Protein AF-0000000085120291 (afdb_homodimer)

Radius of gyration: 26.4 Å; Cα contacts (8 Å, |Δi|>4): 1612; chains: 2; bounding box: 49×81×61 Å

Structure (mmCIF, N/CA/C/O backbone):
data_AF-0000000085120291-model_v1
#
loop_
_entity.id
_entity.type
_entity.pdbx_description
1 polymer 'Histidinol-phosphate aminotransferase'
#
loop_
_atom_site.group_PDB
_atom_site.id
_atom_site.type_symbol
_atom_site.label_atom_id
_atom_site.label_alt_id
_atom_site.label_comp_id
_atom_site.label_asym_id
_atom_site.label_entity_id
_atom_site.label_seq_id
_atom_site.pdbx_PDB_ins_code
_atom_site.Cartn_x
_atom_site.Cartn_y
_atom_site.Cartn_z
_atom_site.occupancy
_atom_site.B_iso_or_equiv
_atom_site.auth_seq_id
_atom_site.auth_comp_id
_atom_site.auth_asym_id
_atom_site.auth_atom_id
_atom_site.pdbx_PDB_model_num
ATOM 1 N N . MET A 1 1 ? 19.906 -0.221 24.125 1 76.75 1 MET A N 1
ATOM 2 C CA . MET A 1 1 ? 19.125 -1.34 23.594 1 76.75 1 MET A CA 1
ATOM 3 C C . MET A 1 1 ? 18.953 -1.223 22.078 1 76.75 1 MET A C 1
ATOM 5 O O . MET A 1 1 ? 18.812 -0.119 21.562 1 76.75 1 MET A O 1
ATOM 9 N N . SER A 1 2 ? 19.094 -2.316 21.453 1 86.25 2 SER A N 1
ATOM 10 C CA . SER A 1 2 ? 18.938 -2.355 20 1 86.25 2 SER A CA 1
ATOM 11 C C . SER A 1 2 ? 17.469 -2.301 19.609 1 86.25 2 SER A C 1
ATOM 13 O O . SER A 1 2 ? 16.609 -2.816 20.312 1 86.25 2 SER A O 1
ATOM 15 N N . VAL A 1 3 ? 17.172 -1.612 18.531 1 90.56 3 VAL A N 1
ATOM 16 C CA . VAL A 1 3 ? 15.805 -1.498 18.016 1 90.56 3 VAL A CA 1
ATOM 17 C C . VAL A 1 3 ? 15.227 -2.889 17.766 1 90.56 3 VAL A C 1
ATOM 19 O O . VAL A 1 3 ? 14.016 -3.078 17.812 1 90.56 3 VAL A O 1
ATOM 22 N N . ARG A 1 4 ? 16.062 -3.889 17.516 1 86.31 4 ARG A N 1
ATOM 23 C CA . ARG A 1 4 ? 15.633 -5.262 17.266 1 86.31 4 ARG A CA 1
ATOM 24 C C . ARG A 1 4 ? 14.836 -5.809 18.453 1 86.31 4 ARG A C 1
ATOM 26 O O . ARG A 1 4 ? 13.93 -6.625 18.266 1 86.31 4 ARG A O 1
ATOM 33 N N . GLU A 1 5 ? 15.141 -5.316 19.625 1 85.44 5 GLU A N 1
ATOM 34 C CA . GLU A 1 5 ? 14.5 -5.797 20.844 1 85.44 5 GLU A CA 1
ATOM 35 C C . GLU A 1 5 ? 13.062 -5.297 20.938 1 85.44 5 GLU A C 1
ATOM 37 O O . GLU A 1 5 ? 12.273 -5.82 21.734 1 85.44 5 GLU A O 1
ATOM 42 N N . PHE A 1 6 ? 12.734 -4.348 20.109 1 86.44 6 PHE A N 1
ATOM 43 C CA . PHE A 1 6 ? 11.406 -3.75 20.141 1 86.44 6 PHE A CA 1
ATOM 44 C C . PHE A 1 6 ? 10.492 -4.402 19.109 1 86.44 6 PHE A C 1
ATOM 46 O O . PHE A 1 6 ? 9.273 -4.219 19.156 1 86.44 6 PHE A O 1
ATOM 53 N N . ALA A 1 7 ? 11.016 -5.137 18.219 1 88.56 7 ALA A N 1
ATOM 54 C CA . ALA A 1 7 ? 10.211 -5.727 17.156 1 88.56 7 ALA A CA 1
ATOM 55 C C . ALA A 1 7 ? 9.352 -6.871 17.672 1 88.56 7 ALA A C 1
ATOM 57 O O . ALA A 1 7 ? 9.797 -7.648 18.531 1 88.56 7 ALA A O 1
ATOM 58 N N . LYS A 1 8 ? 8.133 -6.934 17.188 1 88.19 8 LYS A N 1
ATOM 59 C CA . LYS A 1 8 ? 7.328 -8.117 17.469 1 88.19 8 LYS A CA 1
ATOM 60 C C . LYS A 1 8 ? 8.023 -9.383 16.984 1 88.19 8 LYS A C 1
ATOM 62 O O . LYS A 1 8 ? 8.625 -9.398 15.906 1 88.19 8 LYS A O 1
ATOM 67 N N . ASP A 1 9 ? 7.848 -10.461 17.672 1 80.88 9 ASP A N 1
ATOM 68 C CA . ASP A 1 9 ? 8.586 -11.703 17.469 1 80.88 9 ASP A CA 1
ATOM 69 C C . ASP A 1 9 ? 8.391 -12.234 16.047 1 80.88 9 ASP A C 1
ATOM 71 O O . ASP A 1 9 ? 9.336 -12.727 15.43 1 80.88 9 ASP A O 1
ATOM 75 N N . GLY A 1 10 ? 7.289 -12.07 15.609 1 84 10 GLY A N 1
ATOM 76 C CA . GLY A 1 10 ? 7.008 -12.562 14.266 1 84 10 GLY A CA 1
ATOM 77 C C . GLY A 1 10 ? 7.875 -11.93 13.203 1 84 10 GLY A C 1
ATOM 78 O O . GLY A 1 10 ? 8.25 -12.578 12.227 1 84 10 GLY A O 1
ATOM 79 N N . PHE A 1 11 ? 8.25 -10.742 13.344 1 83.88 11 PHE A N 1
ATOM 80 C CA . PHE A 1 11 ? 9.062 -10.023 12.375 1 83.88 11 PHE A CA 1
ATOM 81 C C . PHE A 1 11 ? 10.523 -10.453 12.469 1 83.88 11 PHE A C 1
ATOM 83 O O . PHE A 1 11 ? 11.258 -10.375 11.477 1 83.88 11 PHE A O 1
ATOM 90 N N . LEU A 1 12 ? 10.969 -10.836 13.586 1 82.44 12 LEU A N 1
ATOM 91 C CA . LEU A 1 12 ? 12.344 -11.297 13.758 1 82.44 12 LEU A CA 1
ATOM 92 C C . LEU A 1 12 ? 12.555 -12.641 13.062 1 82.44 12 LEU A C 1
ATOM 94 O O . LEU A 1 12 ? 13.633 -12.898 12.523 1 82.44 12 LEU A O 1
ATOM 98 N N . ASP A 1 13 ? 11.547 -13.406 12.906 1 80.31 13 ASP A N 1
ATOM 99 C CA . ASP A 1 13 ? 11.633 -14.781 12.422 1 80.31 13 ASP A CA 1
ATOM 100 C C . ASP A 1 13 ? 11.367 -14.852 10.922 1 80.31 13 ASP A C 1
ATOM 102 O O . ASP A 1 13 ? 11.75 -15.82 10.266 1 80.31 13 ASP A O 1
ATOM 106 N N . ALA A 1 14 ? 10.867 -13.812 10.422 1 81 14 ALA A N 1
ATOM 107 C CA . ALA A 1 14 ? 10.383 -13.875 9.047 1 81 14 ALA A CA 1
ATOM 108 C C . ALA A 1 14 ? 11.492 -13.5 8.062 1 81 14 ALA A C 1
ATOM 110 O O . ALA A 1 14 ? 12.375 -12.703 8.383 1 81 14 ALA A O 1
ATOM 111 N N . THR A 1 15 ? 11.477 -14.148 6.887 1 76.25 15 THR A N 1
ATOM 112 C CA . THR A 1 15 ? 12.328 -13.805 5.754 1 76.25 15 THR A CA 1
ATOM 113 C C . THR A 1 15 ? 11.523 -13.102 4.66 1 76.25 15 THR A C 1
ATOM 115 O O . THR A 1 15 ? 10.508 -13.633 4.199 1 76.25 15 THR A O 1
ATOM 118 N N . PRO A 1 16 ? 12.023 -11.992 4.293 1 73.19 16 PRO A N 1
ATOM 119 C CA . PRO A 1 16 ? 11.258 -11.242 3.291 1 73.19 16 PRO A CA 1
ATOM 120 C C . PRO A 1 16 ? 11.344 -11.867 1.9 1 73.19 16 PRO A C 1
ATOM 122 O O . PRO A 1 16 ? 12.266 -12.633 1.614 1 73.19 16 PRO A O 1
ATOM 125 N N . TYR A 1 17 ? 10.305 -11.555 1.133 1 76.56 17 TYR A N 1
ATOM 126 C CA . TYR A 1 17 ? 10.281 -11.93 -0.276 1 76.56 17 TYR A CA 1
ATOM 127 C C . TYR A 1 17 ? 11.297 -11.117 -1.071 1 76.56 17 TYR A C 1
ATOM 129 O O . TYR A 1 17 ? 11.242 -9.883 -1.075 1 76.56 17 TYR A O 1
ATOM 137 N N . PRO A 1 18 ? 12.117 -11.734 -1.806 1 79.56 18 PRO A N 1
ATOM 138 C CA . PRO A 1 18 ? 13.117 -10.992 -2.568 1 79.56 18 PRO A CA 1
ATOM 139 C C . PRO A 1 18 ? 12.562 -10.398 -3.859 1 79.56 18 PRO A C 1
ATOM 141 O O . PRO A 1 18 ? 11.773 -11.047 -4.555 1 79.56 18 PRO A O 1
ATOM 144 N N . LEU A 1 19 ? 12.922 -9.172 -4.121 1 82.62 19 LEU A N 1
ATOM 145 C CA . LEU A 1 19 ? 12.586 -8.57 -5.406 1 82.62 19 LEU A CA 1
ATOM 146 C C . LEU A 1 19 ? 13.414 -9.18 -6.531 1 82.62 19 LEU A C 1
ATOM 148 O O . LEU A 1 19 ? 14.578 -9.523 -6.328 1 82.62 19 LEU A O 1
ATOM 152 N N . PRO A 1 20 ? 12.789 -9.18 -7.719 1 82.88 20 PRO A N 1
ATOM 153 C CA . PRO A 1 20 ? 13.508 -9.797 -8.836 1 82.88 20 PRO A CA 1
ATOM 154 C C . PRO A 1 20 ? 14.57 -8.875 -9.438 1 82.88 20 PRO A C 1
ATOM 156 O O . PRO A 1 20 ? 14.414 -7.652 -9.414 1 82.88 20 PRO A O 1
ATOM 159 N N . LYS A 1 21 ? 15.68 -9.57 -9.961 1 86.88 21 LYS A N 1
ATOM 160 C CA . LYS A 1 21 ? 16.656 -8.922 -10.828 1 86.88 21 LYS A CA 1
ATOM 161 C C . LYS A 1 21 ? 16.469 -9.352 -12.281 1 86.88 21 LYS A C 1
ATOM 163 O O . LYS A 1 21 ? 16.172 -10.523 -12.555 1 86.88 21 LYS A O 1
ATOM 168 N N . ARG A 1 22 ? 16.469 -8.344 -13.148 1 91.06 22 ARG A N 1
ATOM 169 C CA . ARG A 1 22 ? 16.312 -8.664 -14.562 1 91.06 22 ARG A CA 1
ATOM 170 C C . ARG A 1 22 ? 17.5 -8.148 -15.367 1 91.06 22 ARG A C 1
ATOM 172 O O . ARG A 1 22 ? 18.016 -7.055 -15.102 1 91.06 22 ARG A O 1
ATOM 179 N N . HIS A 1 23 ? 17.953 -9 -16.203 1 92.25 23 HIS A N 1
ATOM 180 C CA . HIS A 1 23 ? 19.078 -8.664 -17.078 1 92.25 23 HIS A CA 1
ATOM 181 C C . HIS A 1 23 ? 18.656 -8.695 -18.547 1 92.25 23 HIS A C 1
ATOM 183 O O . HIS A 1 23 ? 17.828 -9.508 -18.938 1 92.25 23 HIS A O 1
ATOM 189 N N . PRO A 1 24 ? 19.297 -7.805 -19.281 1 90.25 24 PRO A N 1
ATOM 190 C CA . PRO A 1 24 ? 19 -7.836 -20.719 1 90.25 24 PRO A CA 1
ATOM 191 C C . PRO A 1 24 ? 19.359 -9.172 -21.359 1 90.25 24 PRO A C 1
ATOM 193 O O . PRO A 1 24 ? 20.359 -9.789 -21 1 90.25 24 PRO A O 1
ATOM 196 N N . GLY A 1 25 ? 18.531 -9.594 -22.234 1 91.94 25 GLY A N 1
ATOM 197 C CA . GLY A 1 25 ? 18.828 -10.797 -22.984 1 91.94 25 GLY A CA 1
ATOM 198 C C . GLY A 1 25 ? 18.312 -12.062 -22.312 1 91.94 25 GLY A C 1
ATOM 199 O O . GLY A 1 25 ? 18.344 -13.141 -22.906 1 91.94 25 GLY A O 1
ATOM 200 N N . ILE A 1 26 ? 17.859 -11.961 -21.141 1 96.25 26 ILE A N 1
ATOM 201 C CA . ILE A 1 26 ? 17.344 -13.102 -20.391 1 96.25 26 ILE A CA 1
ATOM 202 C C . ILE A 1 26 ? 15.82 -13.125 -20.484 1 96.25 26 ILE A C 1
ATOM 204 O O . ILE A 1 26 ? 15.172 -12.078 -20.391 1 96.25 26 ILE A O 1
ATOM 208 N N . THR A 1 27 ? 15.227 -14.32 -20.781 1 97.88 27 THR A N 1
ATOM 209 C CA . THR A 1 27 ? 13.781 -14.516 -20.781 1 97.88 27 THR A CA 1
ATOM 210 C C . THR A 1 27 ? 13.281 -14.922 -19.391 1 97.88 27 THR A C 1
ATOM 212 O O . THR A 1 27 ? 13.695 -15.953 -18.859 1 97.88 27 THR A O 1
ATOM 215 N N . TYR A 1 28 ? 12.43 -14.086 -18.844 1 97.88 28 TYR A N 1
ATOM 216 C CA . TYR A 1 28 ? 11.914 -14.352 -17.5 1 97.88 28 TYR A CA 1
ATOM 217 C C . TYR A 1 28 ? 10.5 -14.906 -17.562 1 97.88 28 TYR A C 1
ATOM 219 O O . TYR A 1 28 ? 9.578 -14.227 -18.031 1 97.88 28 TYR A O 1
ATOM 227 N N . LEU A 1 29 ? 10.289 -16.078 -17.109 1 98.69 29 LEU A N 1
ATOM 228 C CA . LEU A 1 29 ? 9.016 -16.781 -17.062 1 98.69 29 LEU A CA 1
ATOM 229 C C . LEU A 1 29 ? 8.75 -17.344 -15.672 1 98.69 29 LEU A C 1
ATOM 231 O O . LEU A 1 29 ? 8.25 -18.453 -15.531 1 98.69 29 LEU A O 1
ATOM 235 N N . ASP A 1 30 ? 9.133 -16.516 -14.641 1 97.88 30 ASP A N 1
ATOM 236 C CA . ASP A 1 30 ? 9.141 -17.062 -13.281 1 97.88 30 ASP A CA 1
ATOM 237 C C . ASP A 1 30 ? 8.039 -16.422 -12.438 1 97.88 30 ASP A C 1
ATOM 239 O O . ASP A 1 30 ? 7.68 -16.953 -11.383 1 97.88 30 ASP A O 1
ATOM 243 N N . LEU A 1 31 ? 7.367 -15.336 -12.82 1 97.56 31 LEU A N 1
ATOM 244 C CA . LEU A 1 31 ? 6.523 -14.586 -11.898 1 97.56 31 LEU A CA 1
ATOM 245 C C . LEU A 1 31 ? 5.082 -14.539 -12.398 1 97.56 31 LEU A C 1
ATOM 247 O O . LEU A 1 31 ? 4.309 -13.672 -11.984 1 97.56 31 LEU A O 1
ATOM 251 N N . ASN A 1 32 ? 4.711 -15.367 -13.32 1 98.44 32 ASN A N 1
ATOM 252 C CA . ASN A 1 32 ? 3.348 -15.523 -13.812 1 98.44 32 ASN A CA 1
ATOM 253 C C . ASN A 1 32 ? 2.793 -14.211 -14.352 1 98.44 32 ASN A C 1
ATOM 255 O O . ASN A 1 32 ? 1.627 -13.883 -14.125 1 98.44 32 ASN A O 1
ATOM 259 N N . GLU A 1 33 ? 3.652 -13.445 -15.055 1 98.44 33 GLU A N 1
ATOM 260 C CA . GLU A 1 33 ? 3.277 -12.172 -15.648 1 98.44 33 GLU A CA 1
ATOM 261 C C . GLU A 1 33 ? 2.627 -12.367 -17.016 1 98.44 33 GLU A C 1
ATOM 263 O O . GLU A 1 33 ? 2.863 -13.375 -17.688 1 98.44 33 GLU A O 1
ATOM 268 N N . CYS A 1 34 ? 1.734 -11.445 -17.344 1 98.62 34 CYS A N 1
ATOM 269 C CA . CYS A 1 34 ? 1.129 -11.43 -18.672 1 98.62 34 CYS A CA 1
ATOM 270 C C . CYS A 1 34 ? 2.162 -11.094 -19.734 1 98.62 34 CYS A C 1
ATOM 272 O O . CYS A 1 34 ? 3.008 -10.219 -19.531 1 98.62 34 CYS A O 1
ATOM 274 N N . PRO A 1 35 ? 2.125 -11.773 -20.844 1 97.62 35 PRO A N 1
ATOM 275 C CA . PRO A 1 35 ? 3.15 -11.562 -21.875 1 97.62 35 PRO A CA 1
ATOM 276 C C . PRO A 1 35 ? 2.949 -10.266 -22.641 1 97.62 35 PRO A C 1
ATOM 278 O O . PRO A 1 35 ? 3.846 -9.828 -23.375 1 97.62 35 PRO A O 1
ATOM 281 N N . PHE A 1 36 ? 1.815 -9.633 -22.516 1 98.12 36 PHE A N 1
ATOM 282 C CA . PHE A 1 36 ? 1.502 -8.484 -23.359 1 98.12 36 PHE A CA 1
ATOM 283 C C . PHE A 1 36 ? 1.566 -7.191 -22.562 1 98.12 36 PHE A C 1
ATOM 285 O O . PHE A 1 36 ? 1.182 -7.156 -21.391 1 98.12 36 PHE A O 1
ATOM 292 N N . GLU A 1 37 ? 2.006 -6.145 -23.25 1 98.19 37 GLU A N 1
ATOM 293 C CA . GLU A 1 37 ? 1.876 -4.809 -22.672 1 98.19 37 GLU A CA 1
ATOM 294 C C . GLU A 1 37 ? 0.413 -4.457 -22.422 1 98.19 37 GLU A C 1
ATOM 296 O O . GLU A 1 37 ? -0.481 -4.973 -23.094 1 98.19 37 GLU A O 1
ATOM 301 N N . PRO A 1 38 ? 0.201 -3.59 -21.375 1 98.44 38 PRO A N 1
ATOM 302 C CA . PRO A 1 38 ? -1.173 -3.092 -21.266 1 98.44 38 PRO A CA 1
ATOM 303 C C . PRO A 1 38 ? -1.678 -2.445 -22.547 1 98.44 38 PRO A C 1
ATOM 305 O O . PRO A 1 38 ? -0.908 -1.796 -23.266 1 98.44 38 PRO A O 1
ATOM 308 N N . PRO A 1 39 ? -2.961 -2.613 -22.859 1 98.38 39 PRO A N 1
ATOM 309 C CA . PRO A 1 39 ? -3.52 -2.002 -24.062 1 98.38 39 PRO A CA 1
ATOM 310 C C . PRO A 1 39 ? -3.307 -0.491 -24.109 1 98.38 39 PRO A C 1
ATOM 312 O O . PRO A 1 39 ? -3.166 0.151 -23.078 1 98.38 39 PRO A O 1
ATOM 315 N N . ALA A 1 40 ? -3.359 0.056 -25.328 1 98.25 40 ALA A N 1
ATOM 316 C CA . ALA A 1 40 ? -3.1 1.475 -25.562 1 98.25 40 ALA A CA 1
ATOM 317 C C . ALA A 1 40 ? -4.055 2.348 -24.75 1 98.25 40 ALA A C 1
ATOM 319 O O . ALA A 1 40 ? -3.658 3.387 -24.219 1 98.25 40 ALA A O 1
ATOM 320 N N . PHE A 1 41 ? -5.301 1.966 -24.656 1 98.56 41 PHE A N 1
ATOM 321 C CA . PHE A 1 41 ? -6.281 2.793 -23.969 1 98.56 41 PHE A CA 1
ATOM 322 C C . PHE A 1 41 ? -5.973 2.865 -22.469 1 98.56 41 PHE A C 1
ATOM 324 O O . PHE A 1 41 ? -6.262 3.871 -21.828 1 98.56 41 PHE A O 1
ATOM 331 N N . VAL A 1 42 ? -5.379 1.787 -21.875 1 98.81 42 VAL A N 1
ATOM 332 C CA . VAL A 1 42 ? -4.949 1.809 -20.484 1 98.81 42 VAL A CA 1
ATOM 333 C C . VAL A 1 42 ? -3.773 2.766 -20.312 1 98.81 42 VAL A C 1
ATOM 335 O O . VAL A 1 42 ? -3.758 3.588 -19.406 1 98.81 42 VAL A O 1
ATOM 338 N N . GLN A 1 43 ? -2.783 2.627 -21.266 1 98.62 43 GLN A N 1
ATOM 339 C CA . GLN A 1 43 ? -1.614 3.498 -21.234 1 98.62 43 GLN A CA 1
ATOM 340 C C . GLN A 1 43 ? -2.018 4.965 -21.359 1 98.62 43 GLN A C 1
ATOM 342 O O . GLN A 1 43 ? -1.491 5.824 -20.641 1 98.62 43 GLN A O 1
ATOM 347 N N . GLU A 1 44 ? -2.975 5.27 -22.188 1 98.69 44 GLU A N 1
ATOM 348 C CA . GLU A 1 44 ? -3.455 6.633 -22.406 1 98.69 44 GLU A CA 1
ATOM 349 C C . GLU A 1 44 ? -4.148 7.176 -21.156 1 98.69 44 GLU A C 1
ATOM 351 O O . GLU A 1 44 ? -3.984 8.344 -20.812 1 98.69 44 GLU A O 1
ATOM 356 N N . ALA A 1 45 ? -4.945 6.352 -20.516 1 98.81 45 ALA A N 1
ATOM 357 C CA . ALA A 1 45 ? -5.613 6.758 -19.281 1 98.81 45 ALA A CA 1
ATOM 358 C C . ALA A 1 45 ? -4.598 7.125 -18.203 1 98.81 45 ALA A C 1
ATOM 360 O O . ALA A 1 45 ? -4.789 8.094 -17.469 1 98.81 45 ALA A O 1
ATOM 361 N N . VAL A 1 46 ? -3.545 6.379 -18.141 1 98.81 46 VAL A N 1
ATOM 362 C CA . VAL A 1 46 ? -2.484 6.625 -17.172 1 98.81 46 VAL A CA 1
ATOM 363 C C . VAL A 1 46 ? -1.801 7.957 -17.484 1 98.81 46 VAL A C 1
ATOM 365 O O . VAL A 1 46 ? -1.562 8.766 -16.578 1 98.81 46 VAL A O 1
ATOM 368 N N . CYS A 1 47 ? -1.492 8.18 -18.734 1 98.56 47 CYS A N 1
ATOM 369 C CA . CYS A 1 47 ? -0.834 9.414 -19.141 1 98.56 47 CYS A CA 1
ATOM 370 C C . CYS A 1 47 ? -1.703 10.625 -18.828 1 98.56 47 CYS A C 1
ATOM 372 O O . CYS A 1 47 ? -1.199 11.656 -18.391 1 98.56 47 CYS A O 1
ATOM 374 N N . LYS A 1 48 ? -2.982 10.477 -19.031 1 98.44 48 LYS A N 1
ATOM 375 C CA . LYS A 1 48 ? -3.906 11.562 -18.703 1 98.44 48 LYS A CA 1
ATOM 376 C C . LYS A 1 48 ? -3.947 11.82 -17.203 1 98.44 48 LYS A C 1
ATOM 378 O O . LYS A 1 48 ? -3.951 12.969 -16.766 1 98.44 48 LYS A O 1
ATOM 383 N N . ALA A 1 49 ? -3.965 10.789 -16.422 1 98.5 49 ALA A N 1
ATOM 384 C CA . ALA A 1 49 ? -4.051 10.898 -14.961 1 98.5 49 ALA A CA 1
ATOM 385 C C . ALA A 1 49 ? -2.756 11.461 -14.375 1 98.5 49 ALA A C 1
ATOM 387 O O . ALA A 1 49 ? -2.756 12.016 -13.273 1 98.5 49 ALA A O 1
ATOM 388 N N . ALA A 1 50 ? -1.64 11.305 -15.133 1 98.31 50 ALA A N 1
ATOM 389 C CA . ALA A 1 50 ? -0.322 11.719 -14.656 1 98.31 50 ALA A CA 1
ATOM 390 C C . ALA A 1 50 ? -0.294 13.211 -14.352 1 98.31 50 ALA A C 1
ATOM 392 O O . ALA A 1 50 ? 0.422 13.656 -13.445 1 98.31 50 ALA A O 1
ATOM 393 N N . ARG A 1 51 ? -1.152 13.969 -14.945 1 97.5 51 ARG A N 1
ATOM 394 C CA . ARG A 1 51 ? -1.171 15.422 -14.812 1 97.5 51 ARG A CA 1
ATOM 395 C C . ARG A 1 51 ? -1.755 15.844 -13.461 1 97.5 51 ARG A C 1
ATOM 397 O O . ARG A 1 51 ? -1.435 16.906 -12.945 1 97.5 51 ARG A O 1
ATOM 404 N N . ARG A 1 52 ? -2.541 15.047 -12.891 1 95.94 52 ARG A N 1
ATOM 405 C CA . ARG A 1 52 ? -3.203 15.406 -11.641 1 95.94 52 ARG A CA 1
ATOM 406 C C . ARG A 1 52 ? -2.5 14.766 -10.445 1 95.94 52 ARG A C 1
ATOM 408 O O . ARG A 1 52 ? -3.123 14.523 -9.414 1 95.94 52 ARG A O 1
ATOM 415 N N . GLY A 1 53 ? -1.241 14.484 -10.641 1 97.75 53 GLY A N 1
ATOM 416 C CA . GLY A 1 53 ? -0.465 13.766 -9.641 1 97.75 53 GLY A CA 1
ATOM 417 C C . GLY A 1 53 ? -0.2 14.586 -8.391 1 97.75 53 GLY A C 1
ATOM 418 O O . GLY A 1 53 ? 0.216 14.047 -7.367 1 97.75 53 GLY A O 1
ATOM 419 N N . ASN A 1 54 ? -0.499 15.898 -8.414 1 98.25 54 ASN A N 1
ATOM 420 C CA . ASN A 1 54 ? -0.325 16.75 -7.242 1 98.25 54 ASN A CA 1
ATOM 421 C C . ASN A 1 54 ? -1.509 16.625 -6.285 1 98.25 54 ASN A C 1
ATOM 423 O O . ASN A 1 54 ? -1.447 17.109 -5.152 1 98.25 54 ASN A O 1
ATOM 427 N N . ARG A 1 55 ? -2.57 15.977 -6.672 1 97.88 55 ARG A N 1
ATOM 428 C CA . ARG A 1 55 ? -3.783 15.836 -5.871 1 97.88 55 ARG A CA 1
ATOM 429 C C . ARG A 1 55 ? -3.988 14.383 -5.445 1 97.88 55 ARG A C 1
ATOM 431 O O . ARG A 1 55 ? -3.732 13.461 -6.219 1 97.88 55 ARG A O 1
ATOM 438 N N . TYR A 1 56 ? -4.461 14.227 -4.207 1 97.88 56 TYR A N 1
ATOM 439 C CA . TYR A 1 56 ? -4.832 12.898 -3.746 1 97.88 56 TYR A CA 1
ATOM 440 C C . TYR A 1 56 ? -6.02 12.359 -4.531 1 97.88 56 TYR A C 1
ATOM 442 O O . TYR A 1 56 ? -6.828 13.125 -5.051 1 97.88 56 TYR A O 1
ATOM 450 N N . PRO A 1 57 ? -6.105 11 -4.633 1 97.31 57 PRO A N 1
ATOM 451 C CA . PRO A 1 57 ? -7.32 10.43 -5.227 1 97.31 57 PRO A CA 1
ATOM 452 C C . PRO A 1 57 ? -8.586 10.82 -4.465 1 97.31 57 PRO A C 1
ATOM 454 O O . PRO A 1 57 ? -8.547 10.992 -3.242 1 97.31 57 PRO A O 1
ATOM 457 N N . THR A 1 58 ? -9.664 10.906 -5.18 1 96.31 58 THR A N 1
ATOM 458 C CA . THR A 1 58 ? -10.938 11.281 -4.578 1 96.31 58 THR A CA 1
ATOM 459 C C . THR A 1 58 ? -11.797 10.055 -4.297 1 96.31 58 THR A C 1
ATOM 461 O O . THR A 1 58 ? -11.484 8.953 -4.762 1 96.31 58 THR A O 1
ATOM 464 N N . LEU A 1 59 ? -12.836 10.273 -3.488 1 95.94 59 LEU A N 1
ATOM 465 C CA . LEU A 1 59 ? -13.828 9.234 -3.252 1 95.94 59 LEU A CA 1
ATOM 466 C C . LEU A 1 59 ? -14.406 8.727 -4.57 1 95.94 59 LEU A C 1
ATOM 468 O O . LEU A 1 59 ? -14.641 7.527 -4.727 1 95.94 59 LEU A O 1
ATOM 472 N N . ASP A 1 60 ? -14.57 9.617 -5.508 1 96.12 60 ASP A N 1
ATOM 473 C CA . ASP A 1 60 ? -15.148 9.25 -6.797 1 96.12 60 ASP A CA 1
ATOM 474 C C . ASP A 1 60 ? -14.195 8.359 -7.59 1 96.12 60 ASP A C 1
ATOM 476 O O . ASP A 1 60 ? -14.633 7.473 -8.328 1 96.12 60 ASP A O 1
ATOM 480 N N . ASP A 1 61 ? -12.891 8.625 -7.508 1 97.19 61 ASP A N 1
ATOM 481 C CA . ASP A 1 61 ? -11.898 7.773 -8.164 1 97.19 61 ASP A CA 1
ATOM 482 C C . ASP A 1 61 ? -12.047 6.32 -7.715 1 97.19 61 ASP A C 1
ATOM 484 O O . ASP A 1 61 ? -12.062 5.41 -8.547 1 97.19 61 ASP A O 1
ATOM 488 N N . TYR A 1 62 ? -12.18 6.129 -6.41 1 98.06 62 TYR A N 1
ATOM 489 C CA . TYR A 1 62 ? -12.305 4.785 -5.852 1 98.06 62 TYR A CA 1
ATOM 490 C C . TYR A 1 62 ? -13.656 4.172 -6.203 1 98.06 62 TYR A C 1
ATOM 492 O O . TYR A 1 62 ? -13.719 3.025 -6.652 1 98.06 62 TYR A O 1
ATOM 500 N N . TYR A 1 63 ? -14.68 4.918 -6.035 1 97.81 63 TYR A N 1
ATOM 501 C CA . TYR A 1 63 ? -16.031 4.406 -6.227 1 97.81 63 TYR A CA 1
ATOM 502 C C . TYR A 1 63 ? -16.25 3.939 -7.66 1 97.81 63 TYR A C 1
ATOM 504 O O . TYR A 1 63 ? -16.906 2.928 -7.902 1 97.81 63 TYR A O 1
ATOM 512 N N . THR A 1 64 ? -15.711 4.691 -8.586 1 98.56 64 THR A N 1
ATOM 513 C CA . THR A 1 64 ? -15.836 4.316 -9.992 1 98.56 64 THR A CA 1
ATOM 514 C C . THR A 1 64 ? -15.242 2.936 -10.234 1 98.56 64 THR A C 1
ATOM 516 O O . THR A 1 64 ? -15.867 2.084 -10.867 1 98.56 64 THR A O 1
ATOM 519 N N . VAL A 1 65 ? -14.086 2.67 -9.711 1 98.81 65 VAL A N 1
ATOM 520 C CA . VAL A 1 65 ? -13.414 1.39 -9.906 1 98.81 65 VAL A CA 1
ATOM 521 C C . VAL A 1 65 ? -14.148 0.296 -9.141 1 98.81 65 VAL A C 1
ATOM 523 O O . VAL A 1 65 ? -14.328 -0.815 -9.648 1 98.81 65 VAL A O 1
ATOM 526 N N . GLU A 1 66 ? -14.57 0.595 -7.891 1 98.81 66 GLU A N 1
ATOM 527 C CA . GLU A 1 66 ? -15.32 -0.368 -7.086 1 98.81 66 GLU A CA 1
ATOM 528 C C . GLU A 1 66 ? -16.609 -0.797 -7.789 1 98.81 66 GLU A C 1
ATOM 530 O O . GLU A 1 66 ? -16.953 -1.978 -7.777 1 98.81 66 GLU A O 1
ATOM 535 N N . ARG A 1 67 ? -17.25 0.148 -8.438 1 98.75 67 ARG A N 1
ATOM 536 C CA . ARG A 1 67 ? -18.484 -0.16 -9.164 1 98.75 67 ARG A CA 1
ATOM 537 C C . ARG A 1 67 ? -18.203 -1.079 -10.352 1 98.75 67 ARG A C 1
ATOM 539 O O . ARG A 1 67 ? -18.953 -2.02 -10.609 1 98.75 67 ARG A O 1
ATOM 546 N N . LEU A 1 68 ? -17.156 -0.793 -11.078 1 98.88 68 LEU A N 1
ATOM 547 C CA . LEU A 1 68 ? -16.797 -1.608 -12.227 1 98.88 68 LEU A CA 1
ATOM 548 C C . LEU A 1 68 ? -16.438 -3.029 -11.797 1 98.88 68 LEU A C 1
ATOM 550 O O . LEU A 1 68 ? -16.828 -3.996 -12.461 1 98.88 68 LEU A O 1
ATOM 554 N N . ILE A 1 69 ? -15.766 -3.188 -10.664 1 98.88 69 ILE A N 1
ATOM 555 C CA . ILE A 1 69 ? -15.398 -4.496 -10.141 1 98.88 69 ILE A CA 1
ATOM 556 C C . ILE A 1 69 ? -16.641 -5.23 -9.656 1 98.88 69 ILE A C 1
ATOM 558 O O . ILE A 1 69 ? -16.781 -6.438 -9.875 1 98.88 69 ILE A O 1
ATOM 562 N N . ALA A 1 70 ? -17.469 -4.48 -8.938 1 98.75 70 ALA A N 1
ATOM 563 C CA . ALA A 1 70 ? -18.719 -5.066 -8.461 1 98.75 70 ALA A CA 1
ATOM 564 C C . ALA A 1 70 ? -19.531 -5.645 -9.617 1 98.75 70 ALA A C 1
ATOM 566 O O . ALA A 1 70 ? -20.031 -6.77 -9.539 1 98.75 70 ALA A O 1
ATOM 567 N N . ASP A 1 71 ? -19.625 -4.895 -10.664 1 98.44 71 ASP A N 1
ATOM 568 C CA . ASP A 1 71 ? -20.328 -5.355 -11.859 1 98.44 71 ASP A CA 1
ATOM 569 C C . ASP A 1 71 ? -19.656 -6.602 -12.438 1 98.44 71 ASP A C 1
ATOM 571 O O . ASP A 1 71 ? -20.328 -7.562 -12.805 1 98.44 71 ASP A O 1
ATOM 575 N N . TYR A 1 72 ? -18.359 -6.566 -12.523 1 98.06 72 TYR A N 1
ATOM 576 C CA . TYR A 1 72 ? -17.562 -7.672 -13.055 1 98.06 72 TYR A CA 1
ATOM 577 C C . TYR A 1 72 ? -17.766 -8.938 -12.219 1 98.06 72 TYR A C 1
ATOM 579 O O . TYR A 1 72 ? -17.766 -10.047 -12.758 1 98.06 72 TYR A O 1
ATOM 587 N N . ALA A 1 73 ? -18.031 -8.797 -10.875 1 98.06 73 ALA A N 1
ATOM 588 C CA . ALA A 1 73 ? -18.141 -9.93 -9.961 1 98.06 73 ALA A CA 1
ATOM 589 C C . ALA A 1 73 ? -19.594 -10.297 -9.711 1 98.06 73 ALA A C 1
ATOM 591 O O . ALA A 1 73 ? -19.891 -11.297 -9.047 1 98.06 73 ALA A O 1
ATOM 592 N N . GLY A 1 74 ? -20.531 -9.508 -10.242 1 97.81 74 GLY A N 1
ATOM 593 C CA . GLY A 1 74 ? -21.938 -9.719 -9.969 1 97.81 74 GLY A CA 1
ATOM 594 C C . GLY A 1 74 ? -22.328 -9.398 -8.539 1 97.81 74 GLY A C 1
ATOM 595 O O . GLY A 1 74 ? -23.109 -10.125 -7.922 1 97.81 74 GLY A O 1
ATOM 596 N N . LEU A 1 75 ? -21.75 -8.383 -7.961 1 98.56 75 LEU A N 1
ATOM 597 C CA . LEU A 1 75 ? -21.984 -7.953 -6.59 1 98.56 75 LEU A CA 1
ATOM 598 C C . LEU A 1 75 ? -22.312 -6.465 -6.535 1 98.56 75 LEU A C 1
ATOM 600 O O . LEU A 1 75 ? -22.453 -5.816 -7.574 1 98.56 75 LEU A O 1
ATOM 604 N N . GLU A 1 76 ? -22.562 -5.938 -5.348 1 98.5 76 GLU A N 1
ATOM 605 C CA . GLU A 1 76 ? -22.734 -4.504 -5.113 1 98.5 76 GLU A CA 1
ATOM 606 C C . GLU A 1 76 ? -21.422 -3.844 -4.727 1 98.5 76 GLU A C 1
ATOM 608 O O . GLU A 1 76 ? -20.5 -4.512 -4.246 1 98.5 76 GLU A O 1
ATOM 613 N N . PRO A 1 77 ? -21.344 -2.543 -4.93 1 98.44 77 PRO A N 1
ATOM 614 C CA . PRO A 1 77 ? -20.062 -1.856 -4.715 1 98.44 77 PRO A CA 1
ATOM 615 C C . PRO A 1 77 ? -19.547 -1.997 -3.283 1 98.44 77 PRO A C 1
ATOM 617 O O . PRO A 1 77 ? -18.344 -2.062 -3.061 1 98.44 77 PRO A O 1
ATOM 620 N N . ASP A 1 78 ? -20.406 -2.055 -2.279 1 98 78 ASP A N 1
ATOM 621 C CA . ASP A 1 78 ? -19.969 -2.117 -0.887 1 98 78 ASP A CA 1
ATOM 622 C C . ASP A 1 78 ? -19.375 -3.482 -0.56 1 98 78 ASP A C 1
ATOM 624 O O . ASP A 1 78 ? -18.781 -3.67 0.511 1 98 78 ASP A O 1
ATOM 628 N N . TYR A 1 79 ? -19.391 -4.504 -1.538 1 98.75 79 TYR A N 1
ATOM 629 C CA . TYR A 1 79 ? -18.766 -5.809 -1.391 1 98.75 79 TYR A CA 1
ATOM 630 C C . TYR A 1 79 ? -17.297 -5.762 -1.842 1 98.75 79 TYR A C 1
ATOM 632 O O . TYR A 1 79 ? -16.578 -6.758 -1.745 1 98.75 79 TYR A O 1
ATOM 640 N N . VAL A 1 80 ? -16.891 -4.578 -2.33 1 98.88 80 VAL A N 1
ATOM 641 C CA . VAL A 1 80 ? -15.578 -4.496 -2.977 1 98.88 80 VAL A CA 1
ATOM 642 C C . VAL A 1 80 ? -14.641 -3.635 -2.135 1 98.88 80 VAL A C 1
ATOM 644 O O . VAL A 1 80 ? -15.008 -2.537 -1.707 1 98.88 80 VAL A O 1
ATOM 647 N N . VAL A 1 81 ? -13.43 -4.145 -1.836 1 98.69 81 VAL A N 1
ATOM 648 C CA . VAL A 1 81 ? -12.344 -3.367 -1.24 1 98.69 81 VAL A CA 1
ATOM 649 C C . VAL A 1 81 ? -11.148 -3.336 -2.188 1 98.69 81 VAL A C 1
ATOM 651 O O . VAL A 1 81 ? -10.57 -4.379 -2.504 1 98.69 81 VAL A O 1
ATOM 654 N N . LEU A 1 82 ? -10.766 -2.156 -2.662 1 98.75 82 LEU A N 1
ATOM 655 C CA . LEU A 1 82 ? -9.633 -2.006 -3.568 1 98.75 82 LEU A CA 1
ATOM 656 C C . LEU A 1 82 ? -8.312 -2.088 -2.807 1 98.75 82 LEU A C 1
ATOM 658 O O . LEU A 1 82 ? -8.195 -1.548 -1.704 1 98.75 82 LEU A O 1
ATOM 662 N N . THR A 1 83 ? -7.367 -2.783 -3.377 1 98.75 83 THR A N 1
ATOM 663 C CA . THR A 1 83 ? -6.078 -2.977 -2.725 1 98.75 83 THR A CA 1
ATOM 664 C C . THR A 1 83 ? -4.938 -2.84 -3.73 1 98.75 83 THR A C 1
ATOM 666 O O . THR A 1 83 ? -5.152 -2.938 -4.938 1 98.75 83 THR A O 1
ATOM 669 N N . ALA A 1 84 ? -3.719 -2.578 -3.242 1 98.38 84 ALA A N 1
ATOM 670 C CA . ALA A 1 84 ? -2.518 -2.521 -4.07 1 98.38 84 ALA A CA 1
ATOM 671 C C . ALA A 1 84 ? -2.021 -3.924 -4.414 1 98.38 84 ALA A C 1
ATOM 673 O O . ALA A 1 84 ? -0.956 -4.344 -3.955 1 98.38 84 ALA A O 1
ATOM 674 N N . GLY A 1 85 ? -2.76 -4.59 -5.258 1 97.88 85 GLY A N 1
ATOM 675 C CA . GLY A 1 85 ? -2.473 -5.969 -5.621 1 97.88 85 GLY A CA 1
ATOM 676 C C . GLY A 1 85 ? -3.09 -6.977 -4.668 1 97.88 85 GLY A C 1
ATOM 677 O O . GLY A 1 85 ? -3.643 -6.602 -3.633 1 97.88 85 GLY A O 1
ATOM 678 N N . GLY A 1 86 ? -3.021 -8.227 -5.109 1 97.81 86 GLY A N 1
ATOM 679 C CA . GLY A 1 86 ? -3.527 -9.297 -4.27 1 97.81 86 GLY A CA 1
ATOM 680 C C . GLY A 1 86 ? -2.758 -9.453 -2.973 1 97.81 86 GLY A C 1
ATOM 681 O O . GLY A 1 86 ? -3.32 -9.875 -1.959 1 97.81 86 GLY A O 1
ATOM 682 N N . ASP A 1 87 ? -1.538 -9.055 -2.949 1 97.19 87 ASP A N 1
ATOM 683 C CA . ASP A 1 87 ? -0.713 -9.188 -1.752 1 97.19 87 ASP A CA 1
ATOM 684 C C . ASP A 1 87 ? -1.224 -8.281 -0.633 1 97.19 87 ASP A C 1
ATOM 686 O O . ASP A 1 87 ? -1.262 -8.688 0.531 1 97.19 87 ASP A O 1
ATOM 690 N N . GLU A 1 88 ? -1.597 -7.027 -1.009 1 98.38 88 GLU A N 1
ATOM 691 C CA . GLU A 1 88 ? -2.15 -6.148 0.017 1 98.38 88 GLU A CA 1
ATOM 692 C C . GLU A 1 88 ? -3.492 -6.672 0.524 1 98.38 88 GLU A C 1
ATOM 694 O O . GLU A 1 88 ? -3.816 -6.52 1.704 1 98.38 88 GLU A O 1
ATOM 699 N N . ALA A 1 89 ? -4.266 -7.27 -0.393 1 98.75 89 ALA A N 1
ATOM 700 C CA . ALA A 1 89 ? -5.523 -7.887 0.023 1 98.75 89 ALA A CA 1
ATOM 701 C C . ALA A 1 89 ? -5.285 -8.945 1.1 1 98.75 89 ALA A C 1
ATOM 703 O O . ALA A 1 89 ? -5.898 -8.898 2.168 1 98.75 89 ALA A O 1
ATOM 704 N N . LEU A 1 90 ? -4.355 -9.852 0.789 1 98.56 90 LEU A N 1
ATOM 705 C CA . LEU A 1 90 ? -4.031 -10.898 1.748 1 98.56 90 LEU A CA 1
ATOM 706 C C . LEU A 1 90 ? -3.492 -10.305 3.045 1 98.56 90 LEU A C 1
ATOM 708 O O . LEU A 1 90 ? -3.922 -10.688 4.137 1 98.56 90 LEU A O 1
ATOM 712 N N . ARG A 1 91 ? -2.604 -9.367 2.924 1 97.94 91 ARG A N 1
ATOM 713 C CA . ARG A 1 91 ? -2.051 -8.734 4.113 1 97.94 91 ARG A CA 1
ATOM 714 C C . ARG A 1 91 ? -3.156 -8.141 4.984 1 97.94 91 ARG A C 1
ATOM 716 O O . ARG A 1 91 ? -3.16 -8.328 6.203 1 97.94 91 ARG A O 1
ATOM 723 N N . ALA A 1 92 ? -4.07 -7.391 4.375 1 98 92 ALA A N 1
ATOM 724 C CA . ALA A 1 92 ? -5.164 -6.742 5.098 1 98 92 ALA A CA 1
ATOM 725 C C . ALA A 1 92 ? -6.023 -7.773 5.828 1 98 92 ALA A C 1
ATOM 727 O O . ALA A 1 92 ? -6.398 -7.566 6.984 1 98 92 ALA A O 1
ATOM 728 N N . ILE A 1 93 ? -6.32 -8.867 5.141 1 98.62 93 ILE A N 1
ATOM 729 C CA . ILE A 1 93 ? -7.129 -9.93 5.727 1 98.62 93 ILE A CA 1
ATOM 730 C C . ILE A 1 93 ? -6.441 -10.477 6.973 1 98.62 93 ILE A C 1
ATOM 732 O O . ILE A 1 93 ? -7.062 -10.602 8.031 1 98.62 93 ILE A O 1
ATOM 736 N N . PHE A 1 94 ? -5.191 -10.766 6.887 1 98.06 94 PHE A N 1
ATOM 737 C CA . PHE A 1 94 ? -4.453 -11.312 8.016 1 98.06 94 PHE A CA 1
ATOM 738 C C . PHE A 1 94 ? -4.316 -10.273 9.125 1 98.06 94 PHE A C 1
ATOM 740 O O . PHE A 1 94 ? -4.355 -10.609 10.312 1 98.06 94 PHE A O 1
ATOM 747 N N . ASP A 1 95 ? -4.133 -9.016 8.75 1 96.44 95 ASP A N 1
ATOM 748 C CA . ASP A 1 95 ? -4.016 -7.945 9.734 1 96.44 95 ASP A CA 1
ATOM 749 C C . ASP A 1 95 ? -5.262 -7.863 10.617 1 96.44 95 ASP A C 1
ATOM 751 O O . ASP A 1 95 ? -5.16 -7.641 11.82 1 96.44 95 ASP A O 1
ATOM 755 N N . VAL A 1 96 ? -6.395 -8 10.023 1 96.94 96 VAL A N 1
ATOM 756 C CA . VAL A 1 96 ? -7.664 -7.793 10.711 1 96.94 96 VAL A CA 1
ATOM 757 C C . VAL A 1 96 ? -8 -9.023 11.555 1 96.94 96 VAL A C 1
ATOM 759 O O . VAL A 1 96 ? -8.539 -8.898 12.656 1 96.94 96 VAL A O 1
ATOM 762 N N . PHE A 1 97 ? -7.59 -10.281 11.078 1 97.38 97 PHE A N 1
ATOM 763 C CA . PHE A 1 97 ? -8.281 -11.438 11.625 1 97.38 97 PHE A CA 1
ATOM 764 C C . PHE A 1 97 ? -7.305 -12.391 12.297 1 97.38 97 PHE A C 1
ATOM 766 O O . PHE A 1 97 ? -7.715 -13.352 12.953 1 97.38 97 PHE A O 1
ATOM 773 N N . VAL A 1 98 ? -6.023 -12.203 12.133 1 96.62 98 VAL A N 1
ATOM 774 C CA . VAL A 1 98 ? -5.062 -13.156 12.68 1 96.62 98 VAL A CA 1
ATOM 775 C C . VAL A 1 98 ? -4.203 -12.477 13.742 1 96.62 98 VAL A C 1
ATOM 777 O O . VAL A 1 98 ? -3.709 -11.367 13.531 1 96.62 98 VAL A O 1
ATOM 780 N N . GLY A 1 99 ? -4.055 -13.062 14.883 1 93.81 99 GLY A N 1
ATOM 781 C CA . GLY A 1 99 ? -3.209 -12.602 15.969 1 93.81 99 GLY A CA 1
ATOM 782 C C . GLY A 1 99 ? -2.412 -13.719 16.625 1 93.81 99 GLY A C 1
ATOM 783 O O . GLY A 1 99 ? -2.373 -14.836 16.109 1 93.81 99 GLY A O 1
ATOM 784 N N . PRO A 1 100 ? -1.722 -13.406 17.734 1 93.31 100 PRO A N 1
ATOM 785 C CA . PRO A 1 100 ? -0.871 -14.398 18.391 1 93.31 100 PRO A CA 1
ATOM 786 C C . PRO A 1 100 ? -1.637 -15.656 18.797 1 93.31 100 PRO A C 1
ATOM 788 O O . PRO A 1 100 ? -2.693 -15.562 19.438 1 93.31 100 PRO A O 1
ATOM 791 N N . GLY A 1 101 ? -1.121 -16.781 18.344 1 95.12 101 GLY A N 1
ATOM 792 C CA . GLY A 1 101 ? -1.671 -18.062 18.75 1 95.12 101 GLY A CA 1
ATOM 793 C C . GLY A 1 101 ? -2.787 -18.547 17.859 1 95.12 101 GLY A C 1
ATOM 794 O O . GLY A 1 101 ? -3.18 -19.719 17.922 1 95.12 101 GLY A O 1
ATOM 795 N N . ASP A 1 102 ? -3.328 -17.734 16.984 1 96.62 102 ASP A N 1
ATOM 796 C CA . ASP A 1 102 ? -4.391 -18.141 16.062 1 96.62 102 ASP A CA 1
ATOM 797 C C . ASP A 1 102 ? -3.891 -19.203 15.086 1 96.62 102 ASP A C 1
ATOM 799 O O . ASP A 1 102 ? -2.775 -19.094 14.57 1 96.62 102 ASP A O 1
ATOM 803 N N . ARG A 1 103 ? -4.691 -20.188 14.875 1 98 103 ARG A N 1
ATOM 804 C CA . ARG A 1 103 ? -4.34 -21.266 13.953 1 98 103 ARG A CA 1
ATOM 805 C C . ARG A 1 103 ? -4.859 -20.984 12.547 1 98 103 ARG A C 1
ATOM 807 O O . ARG A 1 103 ? -6.055 -20.734 12.359 1 98 103 ARG A O 1
ATOM 814 N N . VAL A 1 104 ? -3.986 -20.969 11.602 1 98.44 104 VAL A N 1
ATOM 815 C CA . VAL A 1 104 ? -4.316 -20.75 10.195 1 98.44 104 VAL A CA 1
ATOM 816 C C . VAL A 1 104 ? -4.008 -22 9.383 1 98.44 104 VAL A C 1
ATOM 818 O O . VAL A 1 104 ? -2.891 -22.516 9.43 1 98.44 104 VAL A O 1
ATOM 821 N N . VAL A 1 105 ? -5.012 -22.5 8.664 1 98.75 105 VAL A N 1
ATOM 822 C CA . VAL A 1 105 ? -4.836 -23.672 7.82 1 98.75 105 VAL A CA 1
ATOM 823 C C . VAL A 1 105 ? -4.441 -23.234 6.41 1 98.75 105 VAL A C 1
ATOM 825 O O . VAL A 1 105 ? -5.148 -22.453 5.77 1 98.75 105 VAL A O 1
ATOM 828 N N . LEU A 1 106 ? -3.326 -23.719 5.949 1 98.25 106 LEU A N 1
ATOM 829 C CA . LEU A 1 106 ? -2.793 -23.453 4.617 1 98.25 106 LEU A CA 1
ATOM 830 C C . LEU A 1 106 ? -2.578 -24.75 3.842 1 98.25 106 LEU A C 1
ATOM 832 O O . LEU A 1 106 ? -2.607 -25.828 4.422 1 98.25 106 LEU A O 1
ATOM 836 N N . LEU A 1 107 ? -2.416 -24.609 2.582 1 97.81 107 LEU A N 1
ATOM 837 C CA . LEU A 1 107 ? -2.102 -25.766 1.734 1 97.81 107 LEU A CA 1
ATOM 838 C C . LEU A 1 107 ? -0.601 -25.844 1.48 1 97.81 107 LEU A C 1
ATOM 840 O O . LEU A 1 107 ? 0.097 -24.828 1.483 1 97.81 107 LEU A O 1
ATOM 844 N N . GLU A 1 108 ? -0.1 -27.078 1.26 1 96.69 108 GLU A N 1
ATOM 845 C CA . GLU A 1 108 ? 1.295 -27.328 0.906 1 96.69 108 GLU A CA 1
ATOM 846 C C . GLU A 1 108 ? 1.403 -28.234 -0.318 1 96.69 108 GLU A C 1
ATOM 848 O O . GLU A 1 108 ? 0.896 -29.359 -0.312 1 96.69 108 GLU A O 1
ATOM 853 N N . PRO A 1 109 ? 2.111 -27.875 -1.384 1 96.62 109 PRO A N 1
ATOM 854 C CA . PRO A 1 109 ? 2.676 -26.531 -1.532 1 96.62 109 PRO A CA 1
ATOM 855 C C . PRO A 1 109 ? 1.604 -25.438 -1.593 1 96.62 109 PRO A C 1
ATOM 857 O O . PRO A 1 109 ? 0.413 -25.75 -1.676 1 96.62 109 PRO A O 1
ATOM 860 N N . GLY A 1 110 ? 2.004 -24.219 -1.395 1 94.69 110 GLY A N 1
ATOM 861 C CA . GLY A 1 110 ? 1.123 -23.062 -1.506 1 94.69 110 GLY A CA 1
ATOM 862 C C . GLY A 1 110 ? 1.869 -21.75 -1.656 1 94.69 110 GLY A C 1
ATOM 863 O O . GLY A 1 110 ? 3.1 -21.734 -1.727 1 94.69 110 GLY A O 1
ATOM 864 N N . PHE A 1 111 ? 1.174 -20.766 -1.824 1 92.81 111 PHE A N 1
ATOM 865 C CA . PHE A 1 111 ? 1.752 -19.438 -1.966 1 92.81 111 PHE A CA 1
ATOM 866 C C . PHE A 1 111 ? 2.463 -19.016 -0.685 1 92.81 111 PHE A C 1
ATOM 868 O O . PHE A 1 111 ? 1.841 -18.922 0.376 1 92.81 111 PHE A O 1
ATOM 875 N N . ALA A 1 112 ? 3.68 -18.625 -0.723 1 90.88 112 ALA A N 1
ATOM 876 C CA . ALA A 1 112 ? 4.594 -18.453 0.403 1 90.88 112 ALA A CA 1
ATOM 877 C C . ALA A 1 112 ? 4.141 -17.297 1.3 1 90.88 112 ALA A C 1
ATOM 879 O O . ALA A 1 112 ? 4.367 -17.328 2.512 1 90.88 112 ALA A O 1
ATOM 880 N N . MET A 1 113 ? 3.434 -16.312 0.757 1 93.69 113 MET A N 1
ATOM 881 C CA . MET A 1 113 ? 3.137 -15.102 1.51 1 93.69 113 MET A CA 1
ATOM 882 C C . MET A 1 113 ? 2.062 -15.359 2.561 1 93.69 113 MET A C 1
ATOM 884 O O . MET A 1 113 ? 1.997 -14.656 3.574 1 93.69 113 MET A O 1
ATOM 888 N N . THR A 1 114 ? 1.195 -16.312 2.375 1 96.12 114 THR A N 1
ATOM 889 C CA . THR A 1 114 ? 0.191 -16.609 3.391 1 96.12 114 THR A CA 1
ATOM 890 C C . THR A 1 114 ? 0.847 -17.141 4.66 1 96.12 114 THR A C 1
ATOM 892 O O . THR A 1 114 ? 0.436 -16.797 5.77 1 96.12 114 THR A O 1
ATOM 895 N N . ARG A 1 115 ? 1.873 -18 4.449 1 94.88 115 ARG A N 1
ATOM 896 C CA . ARG A 1 115 ? 2.656 -18.438 5.598 1 94.88 115 ARG A CA 1
ATOM 897 C C . ARG A 1 115 ? 3.375 -17.266 6.258 1 94.88 115 ARG A C 1
ATOM 899 O O . ARG A 1 115 ? 3.375 -17.156 7.484 1 94.88 115 ARG A O 1
ATOM 906 N N . PHE A 1 116 ? 3.984 -16.422 5.445 1 95.56 116 PHE A N 1
ATOM 907 C CA . PHE A 1 116 ? 4.695 -15.25 5.934 1 95.56 116 PHE A CA 1
ATOM 908 C C . PHE A 1 116 ? 3.775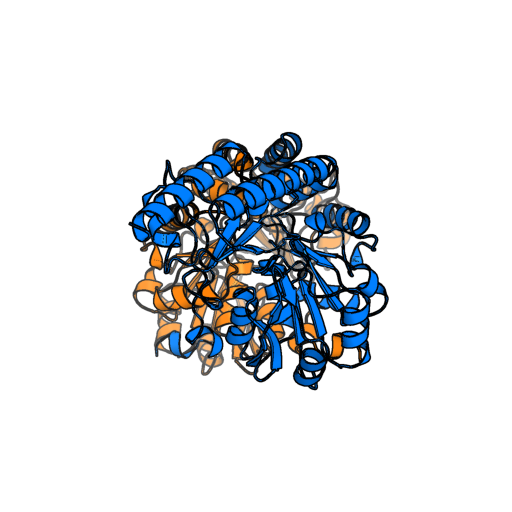 -14.367 6.762 1 95.56 116 PHE A C 1
ATOM 910 O O . PHE A 1 116 ? 4.121 -13.977 7.883 1 95.56 116 PHE A O 1
ATOM 917 N N . TYR A 1 117 ? 2.564 -14.055 6.258 1 96.56 117 TYR A N 1
ATOM 918 C CA . TYR A 1 117 ? 1.614 -13.172 6.922 1 96.56 117 TYR A CA 1
ATOM 919 C C . TYR A 1 117 ? 1.098 -13.805 8.211 1 96.56 117 TYR A C 1
ATOM 921 O O . TYR A 1 117 ? 0.752 -13.094 9.164 1 96.56 117 TYR A O 1
ATOM 929 N N . THR A 1 118 ? 1.05 -15.141 8.266 1 96.56 118 THR A N 1
ATOM 930 C CA . THR A 1 118 ? 0.677 -15.836 9.492 1 96.56 118 THR A CA 1
ATOM 931 C C . THR A 1 118 ? 1.742 -15.641 10.57 1 96.56 118 THR A C 1
ATOM 933 O O . THR A 1 118 ? 1.433 -15.234 11.688 1 96.56 118 THR A O 1
ATOM 936 N N . ILE A 1 119 ? 3.002 -15.797 10.188 1 94.5 119 ILE A N 1
ATOM 937 C CA . ILE A 1 119 ? 4.121 -15.82 11.125 1 94.5 119 ILE A CA 1
ATOM 938 C C . ILE A 1 119 ? 4.352 -14.422 11.688 1 94.5 119 ILE A C 1
ATOM 940 O O . ILE A 1 119 ? 4.508 -14.25 12.906 1 94.5 119 ILE A O 1
ATOM 944 N N . VAL A 1 120 ? 4.285 -13.398 10.883 1 93.94 120 VAL A N 1
ATOM 945 C CA . VAL A 1 120 ? 4.637 -12.047 11.312 1 93.94 120 VAL A CA 1
ATOM 946 C C . VAL A 1 120 ? 3.572 -11.516 12.266 1 93.94 120 VAL A C 1
ATOM 948 O O . VAL A 1 120 ? 3.818 -10.57 13.016 1 93.94 120 VAL A O 1
ATOM 951 N N . ARG A 1 121 ? 2.387 -12.172 12.297 1 94.19 121 ARG A N 1
ATOM 952 C CA . ARG A 1 121 ? 1.32 -11.75 13.203 1 94.19 121 ARG A CA 1
ATOM 953 C C . ARG A 1 121 ? 1.264 -12.648 14.43 1 94.19 121 ARG A C 1
ATOM 955 O O . ARG A 1 121 ? 0.333 -12.555 15.234 1 94.19 121 ARG A O 1
ATOM 962 N N . GLY A 1 122 ? 2.24 -13.609 14.508 1 93.69 122 GLY A N 1
ATOM 963 C CA . GLY A 1 122 ? 2.334 -14.492 15.656 1 93.69 122 GLY A CA 1
ATOM 964 C C . GLY A 1 122 ? 1.398 -15.688 15.578 1 93.69 122 GLY A C 1
ATOM 965 O O . GLY A 1 122 ? 1.22 -16.406 16.562 1 93.69 122 GLY A O 1
ATOM 966 N N . GLY A 1 123 ? 0.744 -15.836 14.414 1 95.69 123 GLY A N 1
ATOM 967 C CA . GLY A 1 123 ? -0.104 -17 14.203 1 95.69 123 GLY A CA 1
ATOM 968 C C . GLY A 1 123 ? 0.681 -18.281 14.008 1 95.69 123 GLY A C 1
ATOM 969 O O . GLY A 1 123 ? 1.906 -18.25 13.875 1 95.69 123 GLY A O 1
ATOM 970 N N . VAL A 1 124 ? -0.086 -19.375 14.086 1 96.5 124 VAL A N 1
ATOM 971 C CA . VAL A 1 124 ? 0.471 -20.703 13.852 1 96.5 124 VAL A CA 1
ATOM 972 C C . VAL A 1 124 ? -0.181 -21.328 12.625 1 96.5 124 VAL A C 1
ATOM 974 O O . VAL A 1 124 ? -1.408 -21.422 12.547 1 96.5 124 VAL A O 1
ATOM 977 N N . TYR A 1 125 ? 0.626 -21.672 11.648 1 95.81 125 TYR A N 1
ATOM 978 C CA . TYR A 1 125 ? 0.018 -22.281 10.469 1 95.81 125 TYR A CA 1
ATOM 979 C C . TYR A 1 125 ? 0.041 -23.797 10.555 1 95.81 125 TYR A C 1
ATOM 981 O O . TYR A 1 125 ? 0.966 -24.375 11.133 1 95.81 125 TYR A O 1
ATOM 989 N N . GLN A 1 126 ? -0.988 -24.422 10.141 1 97.12 126 GLN A N 1
ATOM 990 C CA . GLN A 1 126 ? -1.098 -25.859 9.906 1 97.12 126 GLN A CA 1
ATOM 991 C C . GLN A 1 126 ? -1.313 -26.156 8.422 1 97.12 126 GLN A C 1
ATOM 993 O O . GLN A 1 126 ? -2.254 -25.656 7.812 1 97.12 126 GLN A O 1
ATOM 998 N N . ALA A 1 127 ? -0.472 -27.031 7.895 1 96.06 127 ALA A N 1
ATOM 999 C CA . ALA A 1 127 ? -0.502 -27.297 6.461 1 96.06 127 ALA A CA 1
ATOM 1000 C C . ALA A 1 127 ? -1.276 -28.578 6.156 1 96.06 127 ALA A C 1
ATOM 1002 O O . ALA A 1 127 ? -1.162 -29.562 6.879 1 96.06 127 ALA A O 1
ATOM 1003 N N . VAL A 1 128 ? -2.127 -28.5 5.176 1 97.81 128 VAL A N 1
ATOM 1004 C CA . VAL A 1 128 ? -2.715 -29.672 4.543 1 97.81 128 VAL A CA 1
ATOM 1005 C C . VAL A 1 128 ? -1.962 -30 3.254 1 97.81 128 VAL A C 1
ATOM 1007 O O . VAL A 1 128 ? -1.937 -29.188 2.322 1 97.81 128 VAL A O 1
ATOM 1010 N N . LYS A 1 129 ? -1.356 -31.156 3.213 1 97.31 129 LYS A N 1
ATOM 1011 C CA . LYS A 1 129 ? -0.547 -31.547 2.059 1 97.31 129 LYS A CA 1
ATOM 1012 C C . LYS A 1 129 ? -1.427 -31.969 0.886 1 97.31 129 LYS A C 1
ATOM 1014 O O . LYS A 1 129 ? -2.357 -32.75 1.058 1 97.31 129 LYS A O 1
ATOM 1019 N N . LEU A 1 130 ? -1.147 -31.406 -0.255 1 97.94 130 LEU A N 1
ATOM 1020 C CA . LEU A 1 130 ? -1.832 -31.828 -1.47 1 97.94 130 LEU A CA 1
ATOM 1021 C C . LEU A 1 130 ? -1.303 -33.188 -1.949 1 97.94 130 LEU A C 1
ATOM 1023 O O . LEU A 1 130 ? -0.132 -33.5 -1.737 1 97.94 130 LEU A O 1
ATOM 1027 N N . ARG A 1 131 ? -2.203 -33.875 -2.619 1 96.31 131 ARG A N 1
ATOM 1028 C CA . ARG A 1 131 ? -1.839 -35.219 -3.113 1 96.31 131 ARG A CA 1
ATOM 1029 C C . ARG A 1 131 ? -1.672 -35.188 -4.629 1 96.31 131 ARG A C 1
ATOM 1031 O O . ARG A 1 131 ? -2.545 -34.719 -5.352 1 96.31 131 ARG A O 1
ATOM 1038 N N . GLU A 1 132 ? -0.515 -35.656 -5.02 1 96.19 132 GLU A N 1
ATOM 1039 C CA . GLU A 1 132 ? -0.284 -35.812 -6.453 1 96.19 132 GLU A CA 1
ATOM 1040 C C . GLU A 1 132 ? -1.048 -37 -7.008 1 96.19 132 GLU A C 1
ATOM 1042 O O . GLU A 1 132 ? -0.906 -38.125 -6.512 1 96.19 132 GLU A O 1
ATOM 1047 N N . GLU A 1 133 ? -1.899 -36.781 -7.918 1 95.69 133 GLU A N 1
ATOM 1048 C CA . GLU A 1 133 ? -2.645 -37.844 -8.602 1 95.69 133 GLU A CA 1
ATOM 1049 C C . GLU A 1 133 ? -2.576 -37.656 -10.117 1 95.69 133 GLU A C 1
ATOM 1051 O O . GLU A 1 133 ? -3.4 -36.969 -10.703 1 95.69 133 GLU A O 1
ATOM 1056 N N . GLY A 1 134 ? -1.711 -38.469 -10.812 1 94.69 134 GLY A N 1
ATOM 1057 C CA . GLY A 1 134 ? -1.503 -38.281 -12.242 1 94.69 134 GLY A CA 1
ATOM 1058 C C . GLY A 1 134 ? -0.924 -36.906 -12.594 1 94.69 134 GLY A C 1
ATOM 1059 O O . GLY A 1 134 ? 0.135 -36.531 -12.094 1 94.69 134 GLY A O 1
ATOM 1060 N N . ARG A 1 135 ? -1.685 -36.219 -13.336 1 95.69 135 ARG A N 1
ATOM 1061 C CA . ARG A 1 135 ? -1.227 -34.906 -13.789 1 95.69 135 ARG A CA 1
ATOM 1062 C C . ARG A 1 135 ? -1.929 -33.781 -13.031 1 95.69 135 ARG A C 1
ATOM 1064 O O . ARG A 1 135 ? -2.061 -32.688 -13.539 1 95.69 135 ARG A O 1
ATOM 1071 N N . ARG A 1 136 ? -2.354 -34.188 -11.844 1 96.31 136 ARG A N 1
ATOM 1072 C CA . ARG A 1 136 ? -3.051 -33.188 -11.031 1 96.31 136 ARG A CA 1
ATOM 1073 C C . ARG A 1 136 ? -2.67 -33.344 -9.562 1 96.31 136 ARG A C 1
ATOM 1075 O O . ARG A 1 136 ? -2.133 -34.344 -9.141 1 96.31 136 ARG A O 1
ATOM 1082 N N . PHE A 1 137 ? -2.82 -32.25 -8.867 1 97.88 137 PHE A N 1
ATOM 1083 C CA . PHE A 1 137 ? -2.801 -32.281 -7.41 1 97.88 137 PHE A CA 1
ATOM 1084 C C . PHE A 1 137 ? -4.211 -32.156 -6.848 1 97.88 137 PHE A C 1
ATOM 1086 O O . PHE A 1 137 ? -5.035 -31.422 -7.379 1 97.88 137 PHE A O 1
ATOM 1093 N N . LEU A 1 138 ? -4.504 -32.938 -5.844 1 97.5 138 LEU A N 1
ATOM 1094 C CA . LEU A 1 138 ? -5.832 -32.969 -5.242 1 97.5 138 LEU A CA 1
ATOM 1095 C C . LEU A 1 138 ? -5.77 -32.594 -3.77 1 97.5 138 LEU A C 1
ATOM 1097 O O . LEU A 1 138 ? -4.738 -32.781 -3.119 1 97.5 138 LEU A O 1
ATOM 1101 N N . LEU A 1 139 ? -6.844 -32 -3.311 1 97.88 139 LEU A N 1
ATOM 1102 C CA . LEU A 1 139 ? -7.047 -31.672 -1.903 1 97.88 139 LEU A CA 1
ATOM 1103 C C . LEU A 1 139 ? -7.934 -32.719 -1.227 1 97.88 139 LEU A C 1
ATOM 1105 O O . LEU A 1 139 ? -9.008 -33.031 -1.733 1 97.88 139 LEU A O 1
ATOM 1109 N N . ASP A 1 140 ? -7.461 -33.312 -0.169 1 97.25 140 ASP A N 1
ATOM 1110 C CA . ASP A 1 140 ? -8.305 -34.188 0.636 1 97.25 140 ASP A CA 1
ATOM 1111 C C . ASP A 1 140 ? -9.281 -33.375 1.484 1 97.25 140 ASP A C 1
ATOM 1113 O O . ASP A 1 140 ? -8.914 -32.844 2.527 1 97.25 140 ASP A O 1
ATOM 1117 N N . GLU A 1 141 ? -10.508 -33.406 1.125 1 97.06 141 GLU A N 1
ATOM 1118 C CA . GLU A 1 141 ? -11.523 -32.562 1.766 1 97.06 141 GLU A CA 1
ATOM 1119 C C . GLU A 1 141 ? -11.727 -32.969 3.225 1 97.06 141 GLU A C 1
ATOM 1121 O O . GLU A 1 141 ? -11.914 -32.125 4.09 1 97.06 141 GLU A O 1
ATOM 1126 N N . ASN A 1 142 ? -11.742 -34.25 3.461 1 95.94 142 ASN A N 1
ATOM 1127 C CA . ASN A 1 142 ? -11.945 -34.719 4.828 1 95.94 142 ASN A CA 1
ATOM 1128 C C . ASN A 1 142 ? -10.781 -34.312 5.73 1 95.94 142 ASN A C 1
ATOM 1130 O O . ASN A 1 142 ? -10.992 -33.906 6.875 1 95.94 142 ASN A O 1
ATOM 1134 N N . GLU A 1 143 ? -9.633 -34.469 5.203 1 97.31 143 GLU A N 1
ATOM 1135 C CA . GLU A 1 143 ? -8.469 -34.031 5.965 1 97.31 143 GLU A CA 1
ATOM 1136 C C . GLU A 1 143 ? -8.516 -32.531 6.242 1 97.31 143 GLU A C 1
ATOM 1138 O O . GLU A 1 143 ? -8.219 -32.094 7.352 1 97.31 143 GLU A O 1
ATOM 1143 N N . LEU A 1 144 ? -8.867 -31.812 5.258 1 98 144 LEU A N 1
ATOM 1144 C CA . LEU A 1 144 ? -8.977 -30.375 5.41 1 98 144 LEU A CA 1
ATOM 1145 C C . LEU A 1 144 ? -9.969 -30.016 6.516 1 98 144 LEU A C 1
ATOM 1147 O O . LEU A 1 144 ? -9.672 -29.172 7.371 1 98 144 LEU A O 1
ATOM 1151 N N . LEU A 1 145 ? -11.117 -30.641 6.484 1 97.12 145 LEU A N 1
ATOM 1152 C CA . LEU A 1 145 ? -12.148 -30.344 7.473 1 97.12 145 LEU A CA 1
ATOM 1153 C C . LEU A 1 145 ? -11.68 -30.719 8.875 1 97.12 145 LEU A C 1
ATOM 1155 O O . LEU A 1 145 ? -11.961 -30 9.844 1 97.12 145 LEU A O 1
ATOM 1159 N N . GLU A 1 146 ? -10.977 -31.781 8.953 1 96.69 146 GLU A N 1
ATOM 1160 C CA . GLU A 1 146 ? -10.445 -32.219 10.242 1 96.69 146 GLU A CA 1
ATOM 1161 C C . GLU A 1 146 ? -9.43 -31.203 10.781 1 96.69 146 GLU A C 1
ATOM 1163 O O . GLU A 1 146 ? -9.508 -30.797 11.945 1 96.69 146 GLU A O 1
ATOM 1168 N N . VAL A 1 147 ? -8.539 -30.812 9.938 1 97.12 147 VAL A N 1
ATOM 1169 C CA . VAL A 1 147 ? -7.484 -29.891 10.328 1 97.12 147 VAL A CA 1
ATOM 1170 C C . VAL A 1 147 ? -8.086 -28.516 10.617 1 97.12 147 VAL A C 1
ATOM 1172 O O . VAL A 1 147 ? -7.605 -27.797 11.492 1 97.12 147 VAL A O 1
ATOM 1175 N N . ALA A 1 148 ? -9.164 -28.172 9.961 1 96.06 148 ALA A N 1
ATOM 1176 C CA . ALA A 1 148 ? -9.805 -26.859 10.055 1 96.06 148 ALA A CA 1
ATOM 1177 C C . ALA A 1 148 ? -10.594 -26.719 11.352 1 96.06 148 ALA A C 1
ATOM 1179 O O . ALA A 1 148 ? -10.977 -25.609 11.734 1 96.06 148 ALA A O 1
ATOM 1180 N N . SER A 1 149 ? -10.844 -27.844 12.008 1 94.25 149 SER A N 1
ATOM 1181 C CA . SER A 1 149 ? -11.578 -27.781 13.266 1 94.25 149 SER A CA 1
ATOM 1182 C C . SER A 1 149 ? -10.867 -26.891 14.273 1 94.25 149 SER A C 1
ATOM 1184 O O . SER A 1 149 ? -9.703 -27.125 14.609 1 94.25 149 SER A O 1
ATOM 1186 N N . GLY A 1 150 ? -11.523 -25.828 14.664 1 94.62 150 GLY A N 1
ATOM 1187 C CA . GLY A 1 150 ? -10.969 -24.906 15.648 1 94.62 150 GLY A CA 1
ATOM 1188 C C . GLY A 1 150 ? -10.031 -23.875 15.047 1 94.62 150 GLY A C 1
ATOM 1189 O O . GLY A 1 150 ? -9.438 -23.078 15.773 1 94.62 150 GLY A O 1
ATOM 1190 N N . ALA A 1 151 ? -9.859 -23.906 13.766 1 97.25 151 ALA A N 1
ATOM 1191 C CA . ALA A 1 151 ? -8.961 -22.953 13.109 1 97.25 151 ALA A CA 1
ATOM 1192 C C . ALA A 1 151 ? -9.602 -21.562 13.047 1 97.25 151 ALA A C 1
ATOM 1194 O O . ALA A 1 151 ? -10.828 -21.438 12.984 1 97.25 151 ALA A O 1
ATOM 1195 N N . ARG A 1 152 ? -8.711 -20.562 13.109 1 97.44 152 ARG A N 1
ATOM 1196 C CA . ARG A 1 152 ? -9.133 -19.188 12.938 1 97.44 152 ARG A CA 1
ATOM 1197 C C . ARG A 1 152 ? -9.469 -18.891 11.477 1 97.44 152 ARG A C 1
ATOM 1199 O O . ARG A 1 152 ? -10.414 -18.156 11.188 1 97.44 152 ARG A O 1
ATOM 1206 N N . MET A 1 153 ? -8.727 -19.422 10.578 1 98.31 153 MET A N 1
ATOM 1207 C CA . MET A 1 153 ? -8.797 -19.078 9.164 1 98.31 153 MET A CA 1
ATOM 1208 C C . MET A 1 153 ? -8.312 -20.234 8.305 1 98.31 153 MET A C 1
ATOM 1210 O O . MET A 1 153 ? -7.41 -20.984 8.695 1 98.31 153 MET A O 1
ATOM 1214 N N . ILE A 1 154 ? -8.938 -20.453 7.207 1 98.56 154 ILE A N 1
ATOM 1215 C CA . ILE A 1 154 ? -8.531 -21.375 6.152 1 98.56 154 ILE A CA 1
ATOM 1216 C C . ILE A 1 154 ? -8.266 -20.594 4.863 1 98.56 154 ILE A C 1
ATOM 1218 O O . ILE A 1 154 ? -9.094 -19.781 4.438 1 98.56 154 ILE A O 1
ATOM 1222 N N . VAL A 1 155 ? -7.109 -20.797 4.223 1 98.69 155 VAL A N 1
ATOM 1223 C CA . VAL A 1 155 ? -6.789 -20.125 2.967 1 98.69 155 VAL A CA 1
ATOM 1224 C C . VAL A 1 155 ? -6.633 -21.156 1.855 1 98.69 155 VAL A C 1
ATOM 1226 O O . VAL A 1 155 ? -5.863 -22.125 1.992 1 98.69 155 VAL A O 1
ATOM 1229 N N . ILE A 1 156 ? -7.355 -20.984 0.795 1 98.31 156 ILE A N 1
ATOM 1230 C CA . ILE A 1 156 ? -7.301 -21.859 -0.364 1 98.31 156 ILE A CA 1
ATOM 1231 C C . ILE A 1 156 ? -7.059 -21.047 -1.628 1 98.31 156 ILE A C 1
ATOM 1233 O O . ILE A 1 156 ? -7.785 -20.094 -1.909 1 98.31 156 ILE A O 1
ATOM 1237 N N . GLU A 1 157 ? -6.02 -21.328 -2.303 1 97.81 157 GLU A N 1
ATOM 1238 C CA . GLU A 1 157 ? -5.816 -20.797 -3.645 1 97.81 157 GLU A CA 1
ATOM 1239 C C . GLU A 1 157 ? -6.523 -21.656 -4.691 1 97.81 157 GLU A C 1
ATOM 1241 O O . GLU A 1 157 ? -6.289 -22.859 -4.781 1 97.81 157 GLU A O 1
ATOM 1246 N N . ASN A 1 158 ? -7.355 -21.062 -5.5 1 98 158 ASN A N 1
ATOM 1247 C CA . ASN A 1 158 ? -8.125 -21.812 -6.488 1 98 158 ASN A CA 1
ATOM 1248 C C . ASN A 1 158 ? -8.484 -20.938 -7.691 1 98 158 ASN A C 1
ATOM 1250 O O . ASN A 1 158 ? -9.422 -20.141 -7.625 1 98 158 ASN A O 1
ATOM 1254 N N . PRO A 1 159 ? -7.875 -21.172 -8.906 1 98.06 159 PRO A N 1
ATOM 1255 C CA . PRO A 1 159 ? -6.867 -22.172 -9.242 1 98.06 159 PRO A CA 1
ATOM 1256 C C . PRO A 1 159 ? -5.605 -22.047 -8.391 1 98.06 159 PRO A C 1
ATOM 1258 O O . PRO A 1 159 ? -5.281 -20.953 -7.918 1 98.06 159 PRO A O 1
ATOM 1261 N N . HIS A 1 160 ? -4.961 -23.203 -8.25 1 98.31 160 HIS A N 1
ATOM 1262 C CA . HIS A 1 160 ? -3.943 -23.312 -7.211 1 98.31 160 HIS A CA 1
ATOM 1263 C C . HIS A 1 160 ? -2.566 -22.938 -7.742 1 98.31 160 HIS A C 1
ATOM 1265 O O . HIS A 1 160 ? -2.158 -23.391 -8.812 1 98.31 160 HIS A O 1
ATOM 1271 N N . ASN A 1 161 ? -1.914 -22.016 -7.152 1 97.62 161 ASN A N 1
ATOM 1272 C CA . ASN A 1 161 ? -0.483 -21.75 -7.266 1 97.62 161 ASN A CA 1
ATOM 1273 C C . ASN A 1 161 ? 0.308 -22.5 -6.188 1 97.62 161 ASN A C 1
ATOM 1275 O O . ASN A 1 161 ? 0.095 -22.281 -4.996 1 97.62 161 ASN A O 1
ATOM 1279 N N . PRO A 1 162 ? 1.101 -23.422 -6.594 1 97.69 162 PRO A N 1
ATOM 1280 C CA . PRO A 1 162 ? 1.833 -23.438 -7.863 1 97.69 162 PRO A CA 1
ATOM 1281 C C . PRO A 1 162 ? 1.421 -24.609 -8.758 1 97.69 162 PRO A C 1
ATOM 1283 O O . PRO A 1 162 ? 2.035 -24.828 -9.805 1 97.69 162 PRO A O 1
ATOM 1286 N N . THR A 1 163 ? 0.359 -25.359 -8.414 1 98.19 163 THR A N 1
ATOM 1287 C CA . THR A 1 163 ? 0.161 -26.625 -9.094 1 98.19 163 THR A CA 1
ATOM 1288 C C . THR A 1 163 ? -0.659 -26.453 -10.367 1 98.19 163 THR A C 1
ATOM 1290 O O . THR A 1 163 ? -0.68 -27.328 -11.234 1 98.19 163 THR A O 1
ATOM 1293 N N . GLY A 1 164 ? -1.368 -25.359 -10.398 1 98.19 164 GLY A N 1
ATOM 1294 C CA . GLY A 1 164 ? -2.244 -25.109 -11.539 1 98.19 164 GLY A CA 1
ATOM 1295 C C . GLY A 1 164 ? -3.58 -25.828 -11.422 1 98.19 164 GLY A C 1
ATOM 1296 O O . GLY A 1 164 ? -4.469 -25.625 -12.25 1 98.19 164 GLY A O 1
ATOM 1297 N N . SER A 1 165 ? -3.822 -26.578 -10.367 1 97.56 165 SER A N 1
ATOM 1298 C CA . SER A 1 165 ? -5 -27.438 -10.211 1 97.56 165 SER A CA 1
ATOM 1299 C C . SER A 1 165 ? -6.188 -26.641 -9.68 1 97.56 165 SER A C 1
ATOM 1301 O O . SER A 1 165 ? -6.012 -25.594 -9.055 1 97.56 165 SER A O 1
ATOM 1303 N N . LEU A 1 166 ? -7.363 -27.109 -10 1 96.56 166 LEU A N 1
ATOM 1304 C CA . LEU A 1 166 ? -8.578 -26.703 -9.305 1 96.56 166 LEU A CA 1
ATOM 1305 C C . LEU A 1 166 ? -8.828 -27.578 -8.086 1 96.56 166 LEU A C 1
ATOM 1307 O O . LEU A 1 166 ? -9.148 -28.75 -8.219 1 96.56 166 LEU A O 1
ATOM 1311 N N . LEU A 1 167 ? -8.711 -27 -6.902 1 96.94 167 LEU A N 1
ATOM 1312 C CA . LEU A 1 167 ? -8.719 -27.797 -5.676 1 96.94 167 LEU A CA 1
ATOM 1313 C C . LEU A 1 167 ? -10.086 -27.734 -5.004 1 96.94 167 LEU A C 1
ATOM 1315 O O . LEU A 1 167 ? -10.391 -28.562 -4.141 1 96.94 167 LEU A O 1
ATOM 1319 N N . ALA A 1 168 ? -10.836 -26.75 -5.344 1 94.25 168 ALA A N 1
ATOM 1320 C CA . ALA A 1 168 ? -12.086 -26.516 -4.625 1 94.25 168 ALA A CA 1
ATOM 1321 C C . ALA A 1 168 ? -13.18 -26.047 -5.578 1 94.25 168 ALA A C 1
ATOM 1323 O O . ALA A 1 168 ? -12.898 -25.562 -6.676 1 94.25 168 ALA A O 1
ATOM 1324 N N . ASN A 1 169 ? -14.367 -26.328 -5.191 1 94.38 169 ASN A N 1
ATOM 1325 C CA . ASN A 1 169 ? -15.57 -25.828 -5.848 1 94.38 169 ASN A CA 1
ATOM 1326 C C . ASN A 1 169 ? -16.547 -25.219 -4.844 1 94.38 169 ASN A C 1
ATOM 1328 O O . ASN A 1 169 ? -16.188 -24.984 -3.688 1 94.38 169 ASN A O 1
ATOM 1332 N N . GLU A 1 170 ? -17.641 -24.828 -5.363 1 96.25 170 GLU A N 1
ATOM 1333 C CA . GLU A 1 170 ? -18.641 -24.188 -4.52 1 96.25 170 GLU A CA 1
ATOM 1334 C C . GLU A 1 170 ? -19.078 -25.109 -3.383 1 96.25 170 GLU A C 1
ATOM 1336 O O . GLU A 1 170 ? -19.297 -24.656 -2.258 1 96.25 170 GLU A O 1
ATOM 1341 N N . GLU A 1 171 ? -19.234 -26.344 -3.664 1 96.81 171 GLU A N 1
ATOM 1342 C CA . GLU A 1 171 ? -19.656 -27.312 -2.66 1 96.81 171 GLU A CA 1
ATOM 1343 C C . GLU A 1 171 ? -18.688 -27.375 -1.491 1 96.81 171 GLU A C 1
ATOM 1345 O O . GLU A 1 171 ? -19.094 -27.359 -0.329 1 96.81 171 GLU A O 1
ATOM 1350 N N . LEU A 1 172 ? -17.438 -27.484 -1.779 1 97.25 172 LEU A N 1
ATOM 1351 C CA . LEU A 1 172 ? -16.438 -27.516 -0.715 1 97.25 172 LEU A CA 1
ATOM 1352 C C . LEU A 1 172 ? -16.453 -26.219 0.091 1 97.25 172 LEU A C 1
ATOM 1354 O O . LEU A 1 172 ? -16.344 -26.25 1.318 1 97.25 172 LEU A O 1
ATOM 1358 N N . ALA A 1 173 ? -16.547 -25.094 -0.599 1 97.31 173 ALA A N 1
ATOM 1359 C CA . ALA A 1 173 ? -16.625 -23.797 0.091 1 97.31 173 ALA A CA 1
ATOM 1360 C C . ALA A 1 173 ? -17.781 -23.781 1.085 1 97.31 173 ALA A C 1
ATOM 1362 O O . ALA A 1 173 ? -17.609 -23.359 2.232 1 97.31 173 ALA A O 1
ATOM 1363 N N . ILE A 1 174 ? -18.922 -24.25 0.623 1 97.81 174 ILE A N 1
ATOM 1364 C CA . ILE A 1 174 ?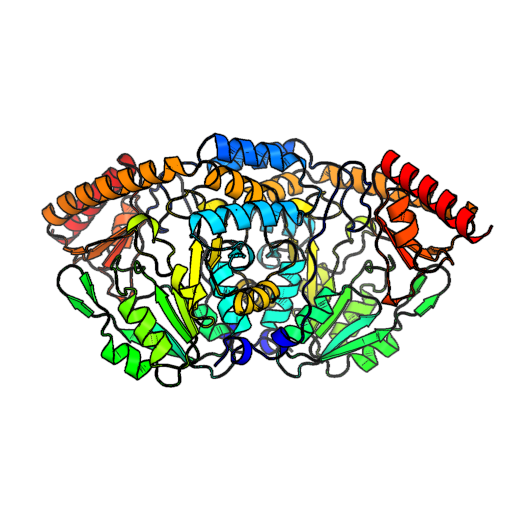 -20.125 -24.281 1.46 1 97.81 174 ILE A CA 1
ATOM 1365 C C . ILE A 1 174 ? -19.906 -25.219 2.645 1 97.81 174 ILE A C 1
ATOM 1367 O O . ILE A 1 174 ? -20.25 -24.875 3.779 1 97.81 174 ILE A O 1
ATOM 1371 N N . ARG A 1 175 ? -19.297 -26.328 2.387 1 97.62 175 ARG A N 1
ATOM 1372 C CA . ARG A 1 175 ? -19.016 -27.281 3.457 1 97.62 175 ARG A CA 1
ATOM 1373 C C . ARG A 1 175 ? -18.094 -26.656 4.508 1 97.62 175 ARG A C 1
ATOM 1375 O O . ARG A 1 175 ? -18.328 -26.812 5.711 1 97.62 175 ARG A O 1
ATOM 1382 N N . LEU A 1 176 ? -17.047 -26.016 4.086 1 97.56 176 LEU A N 1
ATOM 1383 C CA . LEU A 1 176 ? -16.109 -25.375 5.016 1 97.56 176 LEU A CA 1
ATOM 1384 C C . LEU A 1 176 ? -16.828 -24.328 5.867 1 97.56 176 LEU A C 1
ATOM 1386 O O . LEU A 1 176 ? -16.609 -24.25 7.078 1 97.56 176 LEU A O 1
ATOM 1390 N N . LEU A 1 177 ? -17.703 -23.562 5.211 1 96.81 177 LEU A N 1
ATOM 1391 C CA . LEU A 1 177 ? -18.391 -22.469 5.887 1 96.81 177 LEU A CA 1
ATOM 1392 C C . LEU A 1 177 ? -19.469 -23 6.84 1 96.81 177 LEU A C 1
ATOM 1394 O O . LEU A 1 177 ? -19.719 -22.391 7.887 1 96.81 177 LEU A O 1
ATOM 1398 N N . ASP A 1 178 ? -20.062 -24.109 6.496 1 96.88 178 ASP A N 1
ATOM 1399 C CA . ASP A 1 178 ? -21.156 -24.656 7.297 1 96.88 178 ASP A CA 1
ATOM 1400 C C . ASP A 1 178 ? -20.625 -25.547 8.414 1 96.88 178 ASP A C 1
ATOM 1402 O O . ASP A 1 178 ? -21.234 -25.656 9.484 1 96.88 178 ASP A O 1
ATOM 1406 N N . GLU A 1 179 ? -19.516 -26.172 8.164 1 96.88 179 GLU A N 1
ATOM 1407 C CA . GLU A 1 179 ? -19.062 -27.219 9.078 1 96.88 179 GLU A CA 1
ATOM 1408 C C . GLU A 1 179 ? -17.953 -26.719 9.992 1 96.88 179 GLU A C 1
ATOM 1410 O O . GLU A 1 179 ? -17.578 -27.391 10.953 1 96.88 179 GLU A O 1
ATOM 1415 N N . THR A 1 180 ? -17.391 -25.562 9.727 1 95.88 180 THR A N 1
ATOM 1416 C CA . THR A 1 180 ? -16.375 -24.969 10.602 1 95.88 180 THR A CA 1
ATOM 1417 C C . THR A 1 180 ? -16.781 -23.547 11 1 95.88 180 THR A C 1
ATOM 1419 O O . THR A 1 180 ? -17.703 -22.969 10.43 1 95.88 180 THR A O 1
ATOM 1422 N N . ASP A 1 181 ? -16.094 -23.016 12.016 1 94.81 181 ASP A N 1
ATOM 1423 C CA . ASP A 1 181 ? -16.328 -21.641 12.438 1 94.81 181 ASP A CA 1
ATOM 1424 C C . ASP A 1 181 ? -15.219 -20.719 11.938 1 94.81 181 ASP A C 1
ATOM 1426 O O . ASP A 1 181 ? -15.07 -19.594 12.43 1 94.81 181 ASP A O 1
ATOM 1430 N N . ALA A 1 182 ? -14.43 -21.172 11.016 1 97.12 182 ALA A N 1
ATOM 1431 C CA . ALA A 1 182 ? -13.258 -20.438 10.555 1 97.12 182 ALA A CA 1
ATOM 1432 C C . ALA A 1 182 ? -13.641 -19.406 9.492 1 97.12 182 ALA A C 1
ATOM 1434 O O . ALA A 1 182 ? -14.656 -19.562 8.812 1 97.12 182 ALA A O 1
ATOM 1435 N N . ILE A 1 183 ? -12.891 -18.344 9.398 1 98.25 183 ILE A N 1
ATOM 1436 C CA . ILE A 1 183 ? -12.898 -17.516 8.195 1 98.25 183 ILE A CA 1
ATOM 1437 C C . ILE A 1 183 ? -12.336 -18.312 7.02 1 98.25 183 ILE A C 1
ATOM 1439 O O . ILE A 1 183 ? -11.344 -19.031 7.164 1 98.25 183 ILE A O 1
ATOM 1443 N N . VAL A 1 184 ? -13 -18.266 5.914 1 98.44 184 VAL A N 1
ATOM 1444 C CA . VAL A 1 184 ? -12.547 -18.984 4.727 1 98.44 184 VAL A CA 1
ATOM 1445 C C . VAL A 1 184 ? -12.117 -17.984 3.652 1 98.44 184 VAL A C 1
ATOM 1447 O O . VAL A 1 184 ? -12.93 -17.188 3.176 1 98.44 184 VAL A O 1
ATOM 1450 N N . VAL A 1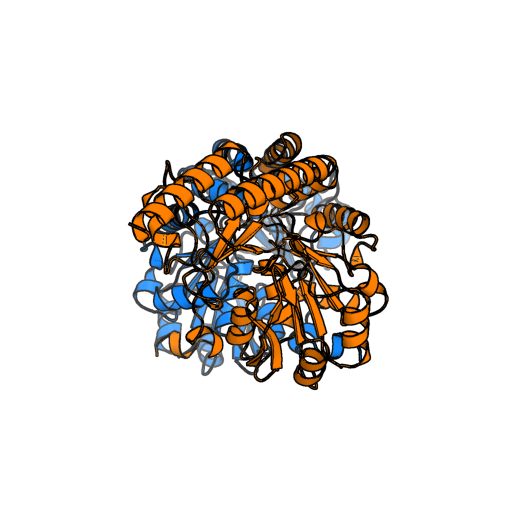 185 ? -10.867 -18.031 3.279 1 98.75 185 VAL A N 1
ATOM 1451 C CA . VAL A 1 185 ? -10.305 -17.141 2.27 1 98.75 185 VAL A CA 1
ATOM 1452 C C . VAL A 1 185 ? -10.008 -17.938 0.993 1 98.75 185 VAL A C 1
ATOM 1454 O O . VAL A 1 185 ? -9.305 -18.938 1.025 1 98.75 185 VAL A O 1
ATOM 1457 N N . PHE A 1 186 ? -10.555 -17.531 -0.09 1 98.69 186 PHE A N 1
ATOM 1458 C CA . PHE A 1 186 ? -10.211 -18.062 -1.402 1 98.69 186 PHE A CA 1
ATOM 1459 C C . PHE A 1 186 ? -9.406 -17.047 -2.211 1 98.69 186 PHE A C 1
ATOM 1461 O O . PHE A 1 186 ? -9.883 -15.938 -2.469 1 98.69 186 PHE A O 1
ATOM 1468 N N . ASP A 1 187 ? -8.234 -17.391 -2.578 1 98.56 187 ASP A N 1
ATOM 1469 C CA . ASP A 1 187 ? -7.434 -16.609 -3.516 1 98.56 187 ASP A CA 1
ATOM 1470 C C . ASP A 1 187 ? -7.707 -17.047 -4.957 1 98.56 187 ASP A C 1
ATOM 1472 O O . ASP A 1 187 ? -7.285 -18.109 -5.383 1 98.56 187 ASP A O 1
ATOM 1476 N N . GLU A 1 188 ? -8.375 -16.156 -5.688 1 98.62 188 GLU A N 1
ATOM 1477 C CA . GLU A 1 188 ? -8.797 -16.422 -7.059 1 98.62 188 GLU A CA 1
ATOM 1478 C C . GLU A 1 188 ? -8.016 -15.57 -8.055 1 98.62 188 GLU A C 1
ATOM 1480 O O . GLU A 1 188 ? -8.586 -15.031 -9.008 1 98.62 188 GLU A O 1
ATOM 1485 N N . ALA A 1 189 ? -6.688 -15.469 -7.812 1 98.25 189 ALA A N 1
ATOM 1486 C CA . ALA A 1 189 ? -5.82 -14.648 -8.656 1 98.25 189 ALA A CA 1
ATOM 1487 C C . ALA A 1 189 ? -5.887 -15.094 -10.109 1 98.25 189 ALA A C 1
ATOM 1489 O O . ALA A 1 189 ? -5.652 -14.297 -11.023 1 98.25 189 ALA A O 1
ATOM 1490 N N . TYR A 1 190 ? -6.312 -16.359 -10.336 1 98.44 190 TYR A N 1
ATOM 1491 C CA . TYR A 1 190 ? -6.242 -16.922 -11.68 1 98.44 190 TYR A CA 1
ATOM 1492 C C . TYR A 1 190 ? -7.625 -17.312 -12.188 1 98.44 190 TYR A C 1
ATOM 1494 O O . TYR A 1 190 ? -7.746 -18.094 -13.133 1 98.44 190 TYR A O 1
ATOM 1502 N N . TYR A 1 191 ? -8.711 -16.797 -11.602 1 96.12 191 TYR A N 1
ATOM 1503 C CA . TYR A 1 191 ? -10.047 -17.312 -11.875 1 96.12 191 TYR A CA 1
ATOM 1504 C C . TYR A 1 191 ? -10.414 -17.141 -13.344 1 96.12 191 TYR A C 1
ATOM 1506 O O . TYR A 1 191 ? -11.172 -17.938 -13.898 1 96.12 191 TYR A O 1
ATOM 1514 N N . GLU A 1 192 ? -9.82 -16.078 -14.031 1 97.69 192 GLU A N 1
ATOM 1515 C CA . GLU A 1 192 ? -10.188 -15.812 -15.422 1 97.69 192 GLU A CA 1
ATOM 1516 C C . GLU A 1 192 ? -9.805 -16.984 -16.328 1 97.69 192 GLU A C 1
ATOM 1518 O O . GLU A 1 192 ? -10.477 -17.25 -17.328 1 97.69 192 GLU A O 1
ATOM 1523 N N . PHE A 1 193 ? -8.773 -17.641 -15.938 1 97.88 193 PHE A N 1
ATOM 1524 C CA . PHE A 1 193 ? -8.25 -18.703 -16.781 1 97.88 193 PHE A CA 1
ATOM 1525 C C . PHE A 1 193 ? -9.078 -19.984 -16.609 1 97.88 193 PHE A C 1
ATOM 1527 O O . PHE A 1 193 ? -9.047 -20.859 -17.453 1 97.88 193 PHE A O 1
ATOM 1534 N N . ALA A 1 194 ? -9.766 -20.141 -15.484 1 95.5 194 ALA A N 1
ATOM 1535 C CA . ALA A 1 194 ? -10.57 -21.328 -15.188 1 95.5 194 ALA A CA 1
ATOM 1536 C C . ALA A 1 194 ? -12.055 -21.031 -15.391 1 95.5 194 ALA A C 1
ATOM 1538 O O . ALA A 1 194 ? -12.836 -21.938 -15.695 1 95.5 194 ALA A O 1
ATOM 1539 N N . GLY A 1 195 ? -12.461 -19.812 -15.102 1 93.69 195 GLY A N 1
ATOM 1540 C CA . GLY A 1 195 ? -13.859 -19.406 -15.211 1 93.69 195 GLY A CA 1
ATOM 1541 C C . GLY A 1 195 ? -14.695 -19.828 -14.016 1 93.69 195 GLY A C 1
ATOM 1542 O O . GLY A 1 195 ? -15.922 -19.766 -14.062 1 93.69 195 GLY A O 1
ATOM 1543 N N . LEU A 1 196 ? -14.086 -20.297 -12.961 1 92.94 196 LEU A N 1
ATOM 1544 C CA . LEU A 1 196 ? -14.773 -20.75 -11.75 1 92.94 196 LEU A CA 1
ATOM 1545 C C . LEU A 1 196 ? -14.516 -19.797 -10.586 1 92.94 196 LEU A C 1
ATOM 1547 O O . LEU A 1 196 ? -13.359 -19.469 -10.289 1 92.94 196 LEU A O 1
ATOM 1551 N N . SER A 1 197 ? -15.641 -19.312 -9.984 1 96.19 197 SER A N 1
ATOM 1552 C CA . SER A 1 197 ? -15.523 -18.422 -8.844 1 96.19 197 SER A CA 1
ATOM 1553 C C . SER A 1 197 ? -16.625 -18.672 -7.82 1 96.19 197 SER A C 1
ATOM 1555 O O . SER A 1 197 ? -17.75 -19.016 -8.188 1 96.19 197 SER A O 1
ATOM 1557 N N . ILE A 1 198 ? -16.266 -18.484 -6.559 1 97.5 198 ILE A N 1
ATOM 1558 C CA . ILE A 1 198 ? -17.25 -18.641 -5.5 1 97.5 198 ILE A CA 1
ATOM 1559 C C . ILE A 1 198 ? -17.578 -17.281 -4.898 1 97.5 198 ILE A C 1
ATOM 1561 O O . ILE A 1 198 ? -18.109 -17.188 -3.789 1 97.5 198 ILE A O 1
ATOM 1565 N N . ALA A 1 199 ? -17.281 -16.203 -5.562 1 97.38 199 ALA A N 1
ATOM 1566 C CA . ALA A 1 199 ? -17.391 -14.844 -5.039 1 97.38 199 ALA A CA 1
ATOM 1567 C C . ALA A 1 199 ? -18.828 -14.516 -4.652 1 97.38 199 ALA A C 1
ATOM 1569 O O . ALA A 1 199 ? -19.062 -13.797 -3.676 1 97.38 199 ALA A O 1
ATOM 1570 N N . ARG A 1 200 ? -19.781 -15.023 -5.344 1 97.12 200 ARG A N 1
ATOM 1571 C CA . ARG A 1 200 ? -21.172 -14.695 -5.109 1 97.12 200 ARG A CA 1
ATOM 1572 C C . ARG A 1 200 ? -21.641 -15.234 -3.762 1 97.12 200 ARG A C 1
ATOM 1574 O O . ARG A 1 200 ? -22.609 -14.719 -3.184 1 97.12 200 ARG A O 1
ATOM 1581 N N . LEU A 1 201 ? -20.969 -16.25 -3.264 1 98.12 201 LEU A N 1
ATOM 1582 C CA . LEU A 1 201 ? -21.328 -16.844 -1.978 1 98.12 201 LEU A CA 1
ATOM 1583 C C . LEU A 1 201 ? -21.078 -15.859 -0.84 1 98.12 201 LEU A C 1
ATOM 1585 O O . LEU A 1 201 ? -21.578 -16.047 0.272 1 98.12 201 LEU A O 1
ATOM 1589 N N . THR A 1 202 ? -20.375 -14.766 -1.097 1 98.44 202 THR A N 1
ATOM 1590 C CA . THR A 1 202 ? -20.141 -13.758 -0.066 1 98.44 202 THR A CA 1
ATOM 1591 C C . THR A 1 202 ? -21.453 -13.102 0.345 1 98.44 202 THR A C 1
ATOM 1593 O O . THR A 1 202 ? -21.547 -12.523 1.43 1 98.44 202 THR A O 1
ATOM 1596 N N . GLN A 1 203 ? -22.438 -13.125 -0.482 1 98.06 203 GLN A N 1
ATOM 1597 C CA . GLN A 1 203 ? -23.75 -12.562 -0.186 1 98.06 203 GLN A CA 1
ATOM 1598 C C . GLN A 1 203 ? -24.453 -13.352 0.909 1 98.06 203 GLN A C 1
ATOM 1600 O O . GLN A 1 203 ? -25.281 -12.812 1.639 1 98.06 203 GLN A O 1
ATOM 1605 N N . ARG A 1 204 ? -24.047 -14.609 1.013 1 97.12 204 ARG A N 1
ATOM 1606 C CA . ARG A 1 204 ? -24.688 -15.5 1.976 1 97.12 204 ARG A CA 1
ATOM 1607 C C . ARG A 1 204 ? -23.812 -15.68 3.217 1 97.12 204 ARG A C 1
ATOM 1609 O O . ARG A 1 204 ? -24.328 -15.891 4.316 1 97.12 204 ARG A O 1
ATOM 1616 N N . TYR A 1 205 ? -22.547 -15.633 3.037 1 97.81 205 TYR A N 1
ATOM 1617 C CA . TYR A 1 205 ? -21.625 -15.93 4.125 1 97.81 205 TYR A CA 1
ATOM 1618 C C . TYR A 1 205 ? -20.703 -14.75 4.387 1 97.81 205 TYR A C 1
ATOM 1620 O O . TYR A 1 205 ? -19.812 -14.453 3.576 1 97.81 205 TYR A O 1
ATOM 1628 N N . ASP A 1 206 ? -20.781 -14.172 5.547 1 97.62 206 ASP A N 1
ATOM 1629 C CA . ASP A 1 206 ? -19.953 -12.992 5.836 1 97.62 206 ASP A CA 1
ATOM 1630 C C . ASP A 1 206 ? -18.531 -13.406 6.242 1 97.62 206 ASP A C 1
ATOM 1632 O O . ASP A 1 206 ? -17.641 -12.562 6.285 1 97.62 206 ASP A O 1
ATOM 1636 N N . ARG A 1 207 ? -18.312 -14.75 6.449 1 97.88 207 ARG A N 1
ATOM 1637 C CA . ARG A 1 207 ? -16.984 -15.258 6.797 1 97.88 207 ARG A CA 1
ATOM 1638 C C . ARG A 1 207 ? -16.203 -15.656 5.547 1 97.88 207 ARG A C 1
ATOM 1640 O O . ARG A 1 207 ? -15.039 -16.047 5.633 1 97.88 207 ARG A O 1
ATOM 1647 N N . LEU A 1 208 ? -16.828 -15.602 4.363 1 98.56 208 LEU A N 1
ATOM 1648 C CA . LEU A 1 208 ? -16.125 -15.875 3.107 1 98.56 208 LEU A CA 1
ATOM 1649 C C . LEU A 1 208 ? -15.484 -14.609 2.559 1 98.56 208 LEU A C 1
ATOM 1651 O O . LEU A 1 208 ? -16.141 -13.578 2.422 1 98.56 208 LEU A O 1
ATOM 1655 N N . ILE A 1 209 ? -14.211 -14.672 2.289 1 98.88 209 ILE A N 1
ATOM 1656 C CA . ILE A 1 209 ? -13.453 -13.57 1.695 1 98.88 209 ILE A CA 1
ATOM 1657 C C . ILE A 1 209 ? -12.727 -14.062 0.447 1 98.88 209 ILE A C 1
ATOM 1659 O O . ILE A 1 209 ? -12.016 -15.07 0.489 1 98.88 209 ILE A O 1
ATOM 1663 N N . VAL A 1 210 ? -12.914 -13.352 -0.681 1 98.88 210 VAL A N 1
ATOM 1664 C CA . VAL A 1 210 ? -12.312 -13.734 -1.955 1 98.88 210 VAL A CA 1
ATOM 1665 C C . VAL A 1 210 ? -11.32 -12.664 -2.404 1 98.88 210 VAL A C 1
ATOM 1667 O O . VAL A 1 210 ? -11.633 -11.469 -2.377 1 98.88 210 VAL A O 1
ATOM 1670 N N . VAL A 1 211 ? -10.148 -13.086 -2.789 1 98.88 211 VAL A N 1
ATOM 1671 C CA . VAL A 1 211 ? -9.094 -12.188 -3.254 1 98.88 211 VAL A CA 1
ATOM 1672 C C . VAL A 1 211 ? -8.906 -12.344 -4.762 1 98.88 211 VAL A C 1
ATOM 1674 O O . VAL A 1 211 ? -8.82 -13.469 -5.27 1 98.88 211 VAL A O 1
ATOM 1677 N N . ARG A 1 212 ? -8.867 -11.227 -5.473 1 98.75 212 ARG A N 1
ATOM 1678 C CA . ARG A 1 212 ? -8.594 -11.211 -6.906 1 98.75 212 ARG A CA 1
ATOM 1679 C C . ARG A 1 212 ? -7.598 -10.117 -7.262 1 98.75 212 ARG A C 1
ATOM 1681 O O . ARG A 1 212 ? -7.148 -9.375 -6.387 1 98.75 212 ARG A O 1
ATOM 1688 N N . THR A 1 213 ? -7.105 -10.109 -8.492 1 98.56 213 THR A N 1
ATOM 1689 C CA . THR A 1 213 ? -6.086 -9.164 -8.93 1 98.56 213 THR A CA 1
ATOM 1690 C C . THR A 1 213 ? -6.277 -8.805 -10.398 1 98.56 213 THR A C 1
ATOM 1692 O O . THR A 1 213 ? -6.969 -9.523 -11.133 1 98.56 213 THR A O 1
ATOM 1695 N N . LEU A 1 214 ? -5.707 -7.695 -10.805 1 98.81 214 LEU A N 1
ATOM 1696 C CA . LEU A 1 214 ? -5.641 -7.336 -12.219 1 98.81 214 LEU A CA 1
ATOM 1697 C C . LEU A 1 214 ? -4.258 -7.621 -12.789 1 98.81 214 LEU A C 1
ATOM 1699 O O . LEU A 1 214 ? -3.947 -7.207 -13.906 1 98.81 214 LEU A O 1
ATOM 1703 N N . SER A 1 215 ? -3.432 -8.344 -12.094 1 98.5 215 SER A N 1
ATOM 1704 C CA . SER A 1 215 ? -2.025 -8.547 -12.43 1 98.5 215 SER A CA 1
ATOM 1705 C C . SER A 1 215 ? -1.871 -9.57 -13.555 1 98.5 215 SER A C 1
ATOM 1707 O O . SER A 1 215 ? -0.894 -9.539 -14.305 1 98.5 215 SER A O 1
ATOM 1709 N N . LYS A 1 216 ? -2.809 -10.531 -13.602 1 98.62 216 LYS A N 1
ATOM 1710 C CA . LYS A 1 216 ? -2.592 -11.719 -14.43 1 98.62 216 LYS A CA 1
ATOM 1711 C C . LYS A 1 216 ? -3.32 -11.586 -15.766 1 98.62 216 LYS A C 1
ATOM 1713 O O . LYS A 1 216 ? -2.801 -10.984 -16.703 1 98.62 216 LYS A O 1
ATOM 1718 N N . ALA A 1 217 ? -4.598 -11.836 -15.789 1 98.62 217 ALA A N 1
ATOM 1719 C CA . ALA A 1 217 ? -5.355 -11.844 -17.031 1 98.62 217 ALA A CA 1
ATOM 1720 C C . ALA A 1 217 ? -5.492 -10.43 -17.609 1 98.62 217 ALA A C 1
ATOM 1722 O O . ALA A 1 217 ? -5.594 -10.25 -18.812 1 98.62 217 ALA A O 1
ATOM 1723 N N . PHE A 1 218 ? -5.43 -9.406 -16.734 1 98.81 218 PHE A N 1
ATOM 1724 C CA . PHE A 1 218 ? -5.625 -8.023 -17.156 1 98.81 218 PHE A CA 1
ATOM 1725 C C . PHE A 1 218 ? -4.301 -7.383 -17.547 1 98.81 218 PHE A C 1
ATOM 1727 O O . PHE A 1 218 ? -4.266 -6.238 -18 1 98.81 218 PHE A O 1
ATOM 1734 N N . CYS A 1 219 ? -3.189 -8.016 -17.344 1 98.75 219 CYS A N 1
ATOM 1735 C CA . CYS A 1 219 ? -1.868 -7.57 -17.766 1 98.75 219 CYS A CA 1
ATOM 1736 C C . CYS A 1 219 ? -1.47 -6.293 -17.031 1 98.75 219 CYS A C 1
ATOM 1738 O O . CYS A 1 219 ? -0.909 -5.375 -17.641 1 98.75 219 CYS A O 1
ATOM 1740 N N . LEU A 1 220 ? -1.754 -6.246 -15.734 1 98.81 220 LEU A N 1
ATOM 1741 C CA . LEU A 1 220 ? -1.465 -5.027 -14.984 1 98.81 220 LEU A CA 1
ATOM 1742 C C . LEU A 1 220 ? -0.634 -5.332 -13.75 1 98.81 220 LEU A C 1
ATOM 1744 O O . LEU A 1 220 ? -0.823 -4.711 -12.695 1 98.81 220 LEU A O 1
ATOM 1748 N N . ALA A 1 221 ? 0.264 -6.355 -13.852 1 98.69 221 ALA A N 1
ATOM 1749 C CA . ALA A 1 221 ? 1.098 -6.734 -12.719 1 98.69 221 ALA A CA 1
ATOM 1750 C C . ALA A 1 221 ? 1.861 -5.531 -12.172 1 98.69 221 ALA A C 1
ATOM 1752 O O . ALA A 1 221 ? 1.901 -5.312 -10.961 1 98.69 221 ALA A O 1
ATOM 1753 N N . GLY A 1 222 ? 2.385 -4.695 -13.039 1 98.5 222 GLY A N 1
ATOM 1754 C CA . GLY A 1 222 ? 3.223 -3.568 -12.656 1 98.5 222 GLY A CA 1
ATOM 1755 C C . GLY A 1 222 ? 2.436 -2.408 -12.078 1 98.5 222 GLY A C 1
ATOM 1756 O O . GLY A 1 222 ? 3.016 -1.471 -11.531 1 98.5 222 GLY A O 1
ATOM 1757 N N . TYR A 1 223 ? 1.119 -2.412 -12.211 1 98.75 223 TYR A N 1
ATOM 1758 C CA . TYR A 1 223 ? 0.281 -1.346 -11.672 1 98.75 223 TYR A CA 1
ATOM 1759 C C . TYR A 1 223 ? -0.164 -1.666 -10.25 1 98.75 223 TYR A C 1
ATOM 1761 O O . TYR A 1 223 ? -0.626 -0.783 -9.523 1 98.75 223 TYR A O 1
ATOM 1769 N N . ARG A 1 224 ? -0.067 -2.916 -9.852 1 98.38 224 ARG A N 1
ATOM 1770 C CA . ARG A 1 224 ? -0.339 -3.336 -8.484 1 98.38 224 ARG A CA 1
ATOM 1771 C C . ARG A 1 224 ? -1.764 -2.977 -8.07 1 98.38 224 ARG A C 1
ATOM 1773 O O . ARG A 1 224 ? -1.972 -2.299 -7.062 1 98.38 224 ARG A O 1
ATOM 1780 N N . VAL A 1 225 ? -2.738 -3.475 -8.758 1 98.81 225 VAL A N 1
ATOM 1781 C CA . VAL A 1 225 ? -4.129 -3.281 -8.367 1 98.81 225 VAL A CA 1
ATOM 1782 C C . VAL A 1 225 ? -4.797 -4.637 -8.148 1 98.81 225 VAL A C 1
ATOM 1784 O O . VAL A 1 225 ? -4.746 -5.508 -9.023 1 98.81 225 VAL A O 1
ATOM 1787 N N . GLY A 1 226 ? -5.312 -4.863 -7.031 1 98.75 226 GLY A N 1
ATOM 1788 C CA . GLY A 1 226 ? -6.129 -6.008 -6.652 1 98.75 226 GLY A CA 1
ATOM 1789 C C . GLY A 1 226 ? -7.375 -5.617 -5.879 1 98.75 226 GLY A C 1
ATOM 1790 O O . GLY A 1 226 ? -7.727 -4.438 -5.809 1 98.75 226 GLY A O 1
ATOM 1791 N N . TYR A 1 227 ? -8.102 -6.645 -5.426 1 98.88 227 TYR A N 1
ATOM 1792 C CA . TYR A 1 227 ? -9.312 -6.316 -4.684 1 98.88 227 TYR A CA 1
ATOM 1793 C C . TYR A 1 227 ? -9.797 -7.516 -3.877 1 98.88 227 TYR A C 1
ATOM 1795 O O . TYR A 1 227 ? -9.414 -8.656 -4.148 1 98.88 227 TYR A O 1
ATOM 1803 N N . ILE A 1 228 ? -10.555 -7.203 -2.875 1 98.94 228 ILE A N 1
ATOM 1804 C CA . ILE A 1 228 ? -11.242 -8.172 -2.025 1 98.94 228 ILE A CA 1
ATOM 1805 C C . ILE A 1 228 ? -12.742 -8.133 -2.305 1 98.94 228 ILE A C 1
ATOM 1807 O O . ILE A 1 228 ? -13.32 -7.051 -2.473 1 98.94 228 ILE A O 1
ATOM 1811 N N . LEU A 1 229 ? -13.328 -9.242 -2.477 1 98.94 229 LEU A N 1
ATOM 1812 C CA . LEU A 1 229 ? -14.781 -9.414 -2.494 1 98.94 229 LEU A CA 1
ATOM 1813 C C . LEU A 1 229 ? -15.266 -10.055 -1.2 1 98.94 229 LEU A C 1
ATOM 1815 O O . LEU A 1 229 ? -14.875 -11.18 -0.876 1 98.94 229 LEU A O 1
ATOM 1819 N N . ALA A 1 230 ? -16.078 -9.43 -0.447 1 98.81 230 ALA A N 1
ATOM 1820 C CA . ALA A 1 230 ? -16.547 -9.883 0.859 1 98.81 230 ALA A CA 1
ATOM 1821 C C . ALA A 1 230 ? -17.859 -9.203 1.24 1 98.81 230 ALA A C 1
ATOM 1823 O O . ALA A 1 230 ? -18.219 -8.172 0.674 1 98.81 230 ALA A O 1
ATOM 1824 N N . HIS A 1 231 ? -18.562 -9.797 2.182 1 98.44 231 HIS A N 1
ATOM 1825 C CA . HIS A 1 231 ? -19.734 -9.156 2.76 1 98.44 231 HIS A CA 1
ATOM 1826 C C . HIS A 1 231 ? -19.391 -7.77 3.299 1 98.44 231 HIS A C 1
ATOM 1828 O O . HIS A 1 231 ? -18.297 -7.555 3.816 1 98.44 231 HIS A O 1
ATOM 1834 N N . PRO A 1 232 ? -20.406 -6.805 3.234 1 97.62 232 PRO A N 1
ATOM 1835 C CA . PRO A 1 232 ? -20.125 -5.43 3.662 1 97.62 232 PRO A CA 1
ATOM 1836 C C . PRO A 1 232 ? -19.609 -5.348 5.094 1 97.62 232 PRO A C 1
ATOM 1838 O O . PRO A 1 232 ? -18.766 -4.492 5.402 1 97.62 232 PRO A O 1
ATOM 1841 N N . THR A 1 233 ? -20 -6.246 5.918 1 96.38 233 THR A N 1
ATOM 1842 C CA . THR A 1 233 ? -19.516 -6.273 7.289 1 96.38 233 THR A CA 1
ATOM 1843 C C . THR A 1 233 ? -18.016 -6.523 7.324 1 96.38 233 THR A C 1
ATOM 1845 O O . THR A 1 233 ? -17.281 -5.844 8.047 1 96.38 233 THR A O 1
ATOM 1848 N N . ALA A 1 234 ? -17.531 -7.473 6.535 1 97.12 234 ALA A N 1
ATOM 1849 C CA . ALA A 1 234 ? -16.109 -7.762 6.449 1 97.12 234 ALA A CA 1
ATOM 1850 C C . ALA A 1 234 ? -15.367 -6.645 5.715 1 97.12 234 ALA A C 1
ATOM 1852 O O . ALA A 1 234 ? -14.273 -6.25 6.117 1 97.12 234 ALA A O 1
ATOM 1853 N N . SER A 1 235 ? -16.031 -6.148 4.629 1 97.12 235 SER A N 1
ATOM 1854 C CA . SER A 1 235 ? -15.414 -5.098 3.828 1 97.12 235 SER A CA 1
ATOM 1855 C C . SER A 1 235 ? -15.102 -3.869 4.672 1 97.12 235 SER A C 1
ATOM 1857 O O . SER A 1 235 ? -14.039 -3.254 4.516 1 97.12 235 SER A O 1
ATOM 1859 N N . GLU A 1 236 ? -15.977 -3.52 5.574 1 94.69 236 GLU A N 1
ATOM 1860 C CA . GLU A 1 236 ? -15.789 -2.357 6.438 1 94.69 236 GLU A CA 1
ATOM 1861 C C . GLU A 1 236 ? -14.586 -2.545 7.359 1 94.69 236 GLU A C 1
ATOM 1863 O O . GLU A 1 236 ? -13.812 -1.61 7.578 1 94.69 236 GLU A O 1
ATOM 1868 N N . LEU A 1 237 ? -14.406 -3.709 7.875 1 95.25 237 LEU A N 1
ATOM 1869 C CA . LEU A 1 237 ? -13.273 -4.023 8.734 1 95.25 237 LEU A CA 1
ATOM 1870 C C . LEU A 1 237 ? -11.969 -4.016 7.945 1 95.25 237 LEU A C 1
ATOM 1872 O O . LEU A 1 237 ? -10.961 -3.471 8.398 1 95.25 237 LEU A O 1
ATOM 1876 N N . LEU A 1 238 ? -12.078 -4.566 6.742 1 97.25 238 LEU A N 1
ATOM 1877 C CA . LEU A 1 238 ? -10.875 -4.719 5.922 1 97.25 238 LEU A CA 1
ATOM 1878 C C . LEU A 1 238 ? -10.367 -3.359 5.453 1 97.25 238 LEU A C 1
ATOM 1880 O O . LEU A 1 238 ? -9.156 -3.158 5.324 1 97.25 238 LEU A O 1
ATOM 1884 N N . ARG A 1 239 ? -11.273 -2.414 5.207 1 96.19 239 ARG A N 1
ATOM 1885 C CA . ARG A 1 239 ? -10.875 -1.069 4.801 1 96.19 239 ARG A CA 1
ATOM 1886 C C . ARG A 1 239 ? -10.039 -0.396 5.887 1 96.19 239 ARG A C 1
ATOM 1888 O O . ARG A 1 239 ? -9.148 0.401 5.586 1 96.19 239 ARG A O 1
ATOM 1895 N N . LYS A 1 240 ? -10.25 -0.756 7.125 1 94.88 240 LYS A N 1
ATOM 1896 C CA . LYS A 1 240 ? -9.539 -0.147 8.25 1 94.88 240 LYS A CA 1
ATOM 1897 C C . LYS A 1 240 ? -8.094 -0.631 8.312 1 94.88 240 LYS A C 1
ATOM 1899 O O . LYS A 1 240 ? -7.27 -0.043 9.016 1 94.88 240 LYS A O 1
ATOM 1904 N N . ALA A 1 241 ? -7.766 -1.704 7.574 1 95.81 241 ALA A N 1
ATOM 1905 C CA . ALA A 1 241 ? -6.402 -2.227 7.539 1 95.81 241 ALA A CA 1
ATOM 1906 C C . ALA A 1 241 ? -5.582 -1.544 6.453 1 95.81 241 ALA A C 1
ATOM 1908 O O . ALA A 1 241 ? -4.363 -1.729 6.375 1 95.81 241 ALA A O 1
ATOM 1909 N N . LEU A 1 242 ? -6.246 -0.76 5.609 1 96.56 242 LEU A N 1
ATOM 1910 C CA . LEU A 1 242 ? -5.586 -0.052 4.52 1 96.56 242 LEU A CA 1
ATOM 1911 C C . LEU A 1 242 ? -5.254 1.381 4.922 1 96.56 242 LEU A C 1
ATOM 1913 O O . LEU A 1 242 ? -5.867 1.929 5.844 1 96.56 242 LEU A O 1
ATOM 1917 N N . THR A 1 243 ? -4.172 1.966 4.281 1 96.19 243 THR A N 1
ATOM 1918 C CA . THR A 1 243 ? -3.9 3.387 4.469 1 96.19 243 THR A CA 1
ATOM 1919 C C . THR A 1 243 ? -4.918 4.234 3.711 1 96.19 243 THR A C 1
ATOM 1921 O O . THR A 1 243 ? -5.531 3.768 2.75 1 96.19 243 THR A O 1
ATOM 1924 N N . PRO A 1 244 ? -5.051 5.512 4.203 1 93 244 PRO A N 1
ATOM 1925 C CA . PRO A 1 244 ? -5.797 6.418 3.328 1 93 244 PRO A CA 1
ATOM 1926 C C . PRO A 1 244 ? -5.152 6.574 1.953 1 93 244 PRO A C 1
ATOM 1928 O O . PRO A 1 244 ? -3.924 6.625 1.847 1 93 244 PRO A O 1
ATOM 1931 N N . PHE A 1 245 ? -5.879 6.547 0.882 1 95.62 245 PHE A N 1
ATOM 1932 C CA . PHE A 1 245 ? -5.348 6.699 -0.467 1 95.62 245 PHE A CA 1
ATOM 1933 C C . PHE A 1 245 ? -4.344 5.598 -0.781 1 95.62 245 PHE A C 1
ATOM 1935 O O . PHE A 1 245 ? -3.234 5.875 -1.245 1 95.62 245 PHE A O 1
ATOM 1942 N N . ASN A 1 246 ? -4.742 4.367 -0.498 1 97.38 246 ASN A N 1
ATOM 1943 C CA . ASN A 1 246 ? -3.799 3.262 -0.654 1 97.38 246 ASN A CA 1
ATOM 1944 C C . ASN A 1 246 ? -3.438 3.037 -2.119 1 97.38 246 ASN A C 1
ATOM 1946 O O . ASN A 1 246 ? -2.49 2.311 -2.424 1 97.38 246 ASN A O 1
ATOM 1950 N N . LEU A 1 247 ? -4.156 3.652 -3.043 1 98.44 247 LEU A N 1
ATOM 1951 C CA . LEU A 1 247 ? -3.85 3.584 -4.469 1 98.44 247 LEU A CA 1
ATOM 1952 C C . LEU A 1 247 ? -3.619 4.98 -5.039 1 98.44 247 LEU A C 1
ATOM 1954 O O . LEU A 1 247 ? -4.297 5.934 -4.652 1 98.44 247 LEU A O 1
ATOM 1958 N N . SER A 1 248 ? -2.691 5.059 -5.996 1 98.62 248 SER A N 1
ATOM 1959 C CA . SER A 1 248 ? -2.414 6.328 -6.66 1 98.62 248 SER A CA 1
ATOM 1960 C C . SER A 1 248 ? -3.461 6.641 -7.723 1 98.62 248 SER A C 1
ATOM 1962 O O . SER A 1 248 ? -4.227 5.758 -8.125 1 98.62 248 SER A O 1
ATOM 1964 N N . VAL A 1 249 ? -3.432 7.883 -8.18 1 98.44 249 VAL A N 1
ATOM 1965 C CA . VAL A 1 249 ? -4.367 8.312 -9.211 1 98.44 249 VAL A CA 1
ATOM 1966 C C . VAL A 1 249 ? -4.094 7.543 -10.508 1 98.44 249 VAL A C 1
ATOM 1968 O O . VAL A 1 249 ? -5.02 7.23 -11.258 1 98.44 249 VAL A O 1
ATOM 1971 N N . VAL A 1 250 ? -2.871 7.191 -10.789 1 98.69 250 VAL A N 1
ATOM 1972 C CA . VAL A 1 250 ? -2.514 6.516 -12.031 1 98.69 250 VAL A CA 1
ATOM 1973 C C . VAL A 1 250 ? -2.898 5.039 -11.945 1 98.69 250 VAL A C 1
ATOM 1975 O O . VAL A 1 250 ? -3.305 4.438 -12.945 1 98.69 250 VAL A O 1
ATOM 1978 N N . GLN A 1 251 ? -2.746 4.426 -10.75 1 98.81 251 GLN A N 1
ATOM 1979 C CA . GLN A 1 251 ? -3.203 3.051 -10.562 1 98.81 251 GLN A CA 1
ATOM 1980 C C . GLN A 1 251 ? -4.707 2.936 -10.789 1 98.81 251 GLN A C 1
ATOM 1982 O O . GLN A 1 251 ? -5.172 2.029 -11.484 1 98.81 251 GLN A O 1
ATOM 1987 N N . LEU A 1 252 ? -5.441 3.861 -10.203 1 98.88 252 LEU A N 1
ATOM 1988 C CA . LEU A 1 252 ? -6.895 3.857 -10.336 1 98.88 252 LEU A CA 1
ATOM 1989 C C . LEU A 1 252 ? -7.312 4.094 -11.781 1 98.88 252 LEU A C 1
ATOM 1991 O O . LEU A 1 252 ? -8.25 3.459 -12.273 1 98.88 252 LEU A O 1
ATOM 1995 N N . ALA A 1 253 ? -6.586 4.98 -12.469 1 98.88 253 ALA A N 1
ATOM 1996 C CA . ALA A 1 253 ? -6.879 5.25 -13.875 1 98.88 253 ALA A CA 1
ATOM 1997 C C . ALA A 1 253 ? -6.648 4.012 -14.727 1 98.88 253 ALA A C 1
ATOM 1999 O O . ALA A 1 253 ? -7.441 3.707 -15.625 1 98.88 253 ALA A O 1
ATOM 2000 N N . ALA A 1 254 ? -5.566 3.316 -14.469 1 98.88 254 ALA A N 1
ATOM 2001 C CA . ALA A 1 254 ? -5.273 2.086 -15.195 1 98.88 254 ALA A CA 1
ATOM 2002 C C . ALA A 1 254 ? -6.371 1.045 -14.984 1 98.88 254 ALA A C 1
ATOM 2004 O O . ALA A 1 254 ? -6.855 0.437 -15.938 1 98.88 254 ALA A O 1
ATOM 2005 N N . ALA A 1 255 ? -6.754 0.861 -13.727 1 98.94 255 ALA A N 1
ATOM 2006 C CA . ALA A 1 255 ? -7.785 -0.115 -13.383 1 98.94 255 ALA A CA 1
ATOM 2007 C C . ALA A 1 255 ? -9.109 0.23 -14.047 1 98.94 255 ALA A C 1
ATOM 2009 O O . ALA A 1 255 ? -9.773 -0.643 -14.617 1 98.94 255 ALA A O 1
ATOM 2010 N N . GLN A 1 256 ? -9.477 1.516 -13.992 1 98.94 256 GLN A N 1
ATOM 2011 C CA . GLN A 1 256 ? -10.727 1.957 -14.586 1 98.94 256 GLN A CA 1
ATOM 2012 C C . GLN A 1 256 ? -10.758 1.667 -16.078 1 98.94 256 GLN A C 1
ATOM 2014 O O . GLN A 1 256 ? -11.711 1.078 -16.594 1 98.94 256 GLN A O 1
ATOM 2019 N N . ALA A 1 257 ? -9.695 2.1 -16.75 1 98.88 257 ALA A N 1
ATOM 2020 C CA . ALA A 1 257 ? -9.633 1.923 -18.203 1 98.88 257 ALA A CA 1
ATOM 2021 C C . ALA A 1 257 ? -9.688 0.445 -18.578 1 98.88 257 ALA A C 1
ATOM 2023 O O . ALA A 1 257 ? -10.375 0.063 -19.516 1 98.88 257 ALA A O 1
ATOM 2024 N N . ALA A 1 258 ? -9.008 -0.387 -17.844 1 98.88 258 ALA A N 1
ATOM 2025 C CA . ALA A 1 258 ? -8.977 -1.823 -18.109 1 98.88 258 ALA A CA 1
ATOM 2026 C C . ALA A 1 258 ? -10.352 -2.449 -17.906 1 98.88 258 ALA A C 1
ATOM 2028 O O . ALA A 1 258 ? -10.82 -3.219 -18.75 1 98.88 258 ALA A O 1
ATOM 2029 N N . LEU A 1 259 ? -11.008 -2.08 -16.812 1 98.81 259 LEU A N 1
ATOM 2030 C CA . LEU A 1 259 ? -12.273 -2.697 -16.438 1 98.81 259 LEU A CA 1
ATOM 2031 C C . LEU A 1 259 ? -13.406 -2.217 -17.344 1 98.81 259 LEU A C 1
ATOM 2033 O O . LEU A 1 259 ? -14.375 -2.945 -17.562 1 98.81 259 LEU A O 1
ATOM 2037 N N . GLU A 1 260 ? -13.273 -0.998 -17.859 1 98.62 260 GLU A N 1
ATOM 2038 C CA . GLU A 1 260 ? -14.273 -0.472 -18.781 1 98.62 260 GLU A CA 1
ATOM 2039 C C . GLU A 1 260 ? -14.164 -1.151 -20.141 1 98.62 260 GLU A C 1
ATOM 2041 O O . GLU A 1 260 ? -15.133 -1.169 -20.906 1 98.62 260 GLU A O 1
ATOM 2046 N N . ASN A 1 261 ? -12.969 -1.627 -20.469 1 97.62 261 ASN A N 1
ATOM 2047 C CA . ASN A 1 261 ? -12.688 -2.25 -21.75 1 97.62 261 ASN A CA 1
ATOM 2048 C C . ASN A 1 261 ? -12.031 -3.619 -21.578 1 97.62 261 ASN A C 1
ATOM 2050 O O . ASN A 1 261 ? -10.953 -3.871 -22.125 1 97.62 261 ASN A O 1
ATOM 2054 N N . ARG A 1 262 ? -12.711 -4.555 -20.922 1 95 262 ARG A N 1
ATOM 2055 C CA . ARG A 1 262 ? -12.062 -5.773 -20.438 1 95 262 ARG A CA 1
ATOM 2056 C C . ARG A 1 262 ? -12.102 -6.863 -21.5 1 95 262 ARG A C 1
ATOM 2058 O O . ARG A 1 262 ? -11.648 -7.984 -21.266 1 95 262 ARG A O 1
ATOM 2065 N N . ASP A 1 263 ? -12.477 -6.535 -22.797 1 96.81 263 ASP A N 1
ATOM 2066 C CA . ASP A 1 263 ? -12.625 -7.523 -23.859 1 96.81 263 ASP A CA 1
ATOM 2067 C C . ASP A 1 263 ? -11.273 -8.148 -24.234 1 96.81 263 ASP A C 1
ATOM 2069 O O . ASP A 1 263 ? -11.211 -9.297 -24.656 1 96.81 263 ASP A O 1
ATOM 2073 N N . TYR A 1 264 ? -10.203 -7.383 -24.062 1 97.5 264 TYR A N 1
ATOM 2074 C CA . TYR A 1 264 ? -8.883 -7.891 -24.422 1 97.5 264 TYR A CA 1
ATOM 2075 C C . TYR A 1 264 ? -8.5 -9.078 -23.547 1 97.5 264 TYR A C 1
ATOM 2077 O O . TYR A 1 264 ? -7.648 -9.883 -23.922 1 97.5 264 TYR A O 1
ATOM 2085 N N . VAL A 1 265 ? -9.125 -9.219 -22.375 1 98.31 265 VAL A N 1
ATOM 2086 C CA . VAL A 1 265 ? -8.836 -10.305 -21.438 1 98.31 265 VAL A CA 1
ATOM 2087 C C . VAL A 1 265 ? -9.094 -11.648 -22.109 1 98.31 265 VAL A C 1
ATOM 2089 O O . VAL A 1 265 ? -8.344 -12.609 -21.922 1 98.31 265 VAL A O 1
ATOM 2092 N N . GLU A 1 266 ? -10.133 -11.703 -22.891 1 97.69 266 GLU A N 1
ATOM 2093 C CA . GLU A 1 266 ? -10.461 -12.938 -23.609 1 97.69 266 GLU A CA 1
ATOM 2094 C C . GLU A 1 266 ? -9.352 -13.328 -24.578 1 97.69 266 GLU A C 1
ATOM 2096 O O . GLU A 1 266 ? -9.078 -14.516 -24.766 1 97.69 266 GLU A O 1
ATOM 2101 N N . LYS A 1 267 ? -8.773 -12.328 -25.203 1 97.81 267 LYS A N 1
ATOM 2102 C CA . LYS A 1 267 ? -7.656 -12.586 -26.109 1 97.81 267 LYS A CA 1
ATOM 2103 C C . LYS A 1 267 ? -6.441 -13.117 -25.359 1 97.81 267 LYS A C 1
ATOM 2105 O O . LYS A 1 267 ? -5.719 -13.977 -25.859 1 97.81 267 LYS A O 1
ATOM 2110 N N . VAL A 1 268 ? -6.199 -12.555 -24.188 1 98.5 268 VAL A N 1
ATOM 2111 C CA . VAL A 1 268 ? -5.102 -13.016 -23.344 1 98.5 268 VAL A CA 1
ATOM 2112 C C . VAL A 1 268 ? -5.328 -14.469 -22.953 1 98.5 268 VAL A C 1
ATOM 2114 O O . VAL A 1 268 ? -4.426 -15.305 -23.078 1 98.5 268 VAL A O 1
ATOM 2117 N N . ILE A 1 269 ? -6.551 -14.781 -22.547 1 98.56 269 ILE A N 1
ATOM 2118 C CA . ILE A 1 269 ? -6.906 -16.125 -22.109 1 98.56 269 ILE A CA 1
ATOM 2119 C C . ILE A 1 269 ? -6.754 -17.109 -23.266 1 98.56 269 ILE A C 1
ATOM 2121 O O . ILE A 1 269 ? -6.203 -18.188 -23.109 1 98.56 269 ILE A O 1
ATOM 2125 N N . ALA A 1 270 ? -7.211 -16.703 -24.406 1 98.38 270 ALA A N 1
ATOM 2126 C CA . ALA A 1 270 ? -7.121 -17.547 -25.578 1 98.38 270 ALA A CA 1
ATOM 2127 C C . ALA A 1 270 ? -5.668 -17.859 -25.938 1 98.38 270 ALA A C 1
ATOM 2129 O O . ALA A 1 270 ? -5.32 -19 -26.234 1 98.38 270 ALA A O 1
ATOM 2130 N N . HIS A 1 271 ? -4.832 -16.797 -25.922 1 98.75 271 HIS A N 1
ATOM 2131 C CA . HIS A 1 271 ? -3.41 -16.984 -26.188 1 98.75 271 HIS A CA 1
ATOM 2132 C C . HIS A 1 271 ? -2.777 -17.938 -25.172 1 98.75 271 HIS A C 1
ATOM 2134 O O . HIS A 1 271 ? -2.072 -18.875 -25.562 1 98.75 271 HIS A O 1
ATOM 2140 N N . VAL A 1 272 ? -3.039 -17.703 -23.938 1 98.75 272 VAL A N 1
ATOM 2141 C CA . VAL A 1 272 ? -2.445 -18.484 -22.859 1 98.75 272 VAL A CA 1
ATOM 2142 C C . VAL A 1 272 ? -2.867 -19.953 -22.984 1 98.75 272 VAL A C 1
ATOM 2144 O O . VAL A 1 272 ? -2.033 -20.859 -22.891 1 98.75 272 VAL A O 1
ATOM 2147 N N . ASN A 1 273 ? -4.121 -20.172 -23.25 1 98.12 273 ASN A N 1
ATOM 2148 C CA . ASN A 1 273 ? -4.621 -21.547 -23.359 1 98.12 273 ASN A CA 1
ATOM 2149 C C . ASN A 1 273 ? -4.027 -22.25 -24.578 1 98.12 273 ASN A C 1
ATOM 2151 O O . ASN A 1 273 ? -3.662 -23.422 -24.5 1 98.12 273 ASN A O 1
ATOM 2155 N N . SER A 1 274 ? -3.943 -21.531 -25.656 1 98.62 274 SER A N 1
ATOM 2156 C CA . SER A 1 274 ? -3.35 -22.094 -26.859 1 98.62 274 SER A CA 1
ATOM 2157 C C . SER A 1 274 ? -1.888 -22.469 -26.641 1 98.62 274 SER A C 1
ATOM 2159 O O . SER A 1 274 ? -1.45 -23.547 -27.031 1 98.62 274 SER A O 1
ATOM 2161 N N . GLU A 1 275 ? -1.157 -21.562 -26.047 1 98.81 275 GLU A N 1
ATOM 2162 C CA . GLU A 1 275 ? 0.262 -21.812 -25.797 1 98.81 275 GLU A CA 1
ATOM 2163 C C . GLU A 1 275 ? 0.466 -22.875 -24.734 1 98.81 275 GLU A C 1
ATOM 2165 O O . GLU A 1 275 ? 1.428 -23.641 -24.797 1 98.81 275 GLU A O 1
ATOM 2170 N N . LYS A 1 276 ? -0.381 -22.984 -23.734 1 98.56 276 LYS A N 1
ATOM 2171 C CA . LYS A 1 276 ? -0.314 -24.078 -22.766 1 98.56 276 LYS A CA 1
ATOM 2172 C C . LYS A 1 276 ? -0.407 -25.438 -23.453 1 98.56 276 LYS A C 1
ATOM 2174 O O . LYS A 1 276 ? 0.376 -26.344 -23.156 1 98.56 276 LYS A O 1
ATOM 2179 N N . ASP A 1 277 ? -1.345 -25.5 -24.344 1 98.44 277 ASP A N 1
ATOM 2180 C CA . ASP A 1 277 ? -1.536 -26.75 -25.062 1 98.44 277 ASP A CA 1
ATOM 2181 C C . ASP A 1 277 ? -0.3 -27.094 -25.891 1 98.44 277 ASP A C 1
ATOM 2183 O O . ASP A 1 277 ? 0.172 -28.234 -25.875 1 98.44 277 ASP A O 1
ATOM 2187 N N . ARG A 1 278 ? 0.166 -26.109 -26.578 1 98.69 278 ARG A N 1
ATOM 2188 C CA . ARG A 1 278 ? 1.333 -26.312 -27.438 1 98.69 278 ARG A CA 1
ATOM 2189 C C . ARG A 1 278 ? 2.551 -26.719 -26.609 1 98.69 278 ARG A C 1
ATOM 2191 O O . ARG A 1 278 ? 3.248 -27.672 -26.953 1 98.69 278 ARG A O 1
ATOM 2198 N N . MET A 1 279 ? 2.826 -26 -25.578 1 98.81 279 MET A N 1
ATOM 2199 C CA . MET A 1 279 ? 3.977 -26.281 -24.719 1 98.81 279 MET A CA 1
ATOM 2200 C C . MET A 1 279 ? 3.848 -27.656 -24.062 1 98.81 279 MET A C 1
ATOM 2202 O O . MET A 1 279 ? 4.832 -28.391 -23.953 1 98.81 279 MET A O 1
ATOM 2206 N N . THR A 1 280 ? 2.625 -27.953 -23.547 1 98.75 280 THR A N 1
ATOM 2207 C CA . THR A 1 280 ? 2.391 -29.25 -22.922 1 98.75 280 THR A CA 1
ATOM 2208 C C . THR A 1 280 ? 2.758 -30.391 -23.891 1 98.75 280 THR A C 1
ATOM 2210 O O . THR A 1 280 ? 3.488 -31.312 -23.516 1 98.75 280 THR A O 1
ATOM 2213 N N . LYS A 1 281 ? 2.309 -30.281 -25.078 1 98.44 281 LYS A N 1
ATOM 2214 C CA . LYS A 1 281 ? 2.59 -31.312 -26.078 1 98.44 281 LYS A CA 1
ATOM 2215 C C . LYS A 1 281 ? 4.094 -31.453 -26.312 1 98.44 281 LYS A C 1
ATOM 2217 O O . LYS A 1 281 ? 4.625 -32.562 -26.297 1 98.44 281 LYS A O 1
ATOM 2222 N N . ARG A 1 282 ? 4.746 -30.359 -26.516 1 98.31 282 ARG A N 1
ATOM 2223 C CA . ARG A 1 282 ? 6.18 -30.375 -26.812 1 98.31 282 ARG A CA 1
ATOM 2224 C C . ARG A 1 282 ? 6.973 -30.922 -25.625 1 98.31 282 ARG A C 1
ATOM 2226 O O . ARG A 1 282 ? 7.926 -31.688 -25.812 1 98.31 282 ARG A O 1
ATOM 2233 N N . LEU A 1 283 ? 6.645 -30.531 -24.438 1 98.44 283 LEU A N 1
ATOM 2234 C CA . LEU A 1 283 ? 7.359 -30.969 -23.234 1 98.44 283 LEU A CA 1
ATOM 2235 C C . LEU A 1 283 ? 7.141 -32.438 -22.984 1 98.44 283 LEU A C 1
ATOM 2237 O O . LEU A 1 283 ? 8.062 -33.156 -22.562 1 98.44 283 LEU A O 1
ATOM 2241 N N . GLU A 1 284 ? 5.926 -32.938 -23.219 1 97.81 284 GLU A N 1
ATOM 2242 C CA . GLU A 1 284 ? 5.637 -34.344 -23.062 1 97.81 284 GLU A CA 1
ATOM 2243 C C . GLU A 1 284 ? 6.398 -35.188 -24.094 1 97.81 284 GLU A C 1
ATOM 2245 O O . GLU A 1 284 ? 6.809 -36.312 -23.797 1 97.81 284 GLU A O 1
ATOM 2250 N N . GLU A 1 285 ? 6.551 -34.625 -25.266 1 96.88 285 GLU A N 1
ATOM 2251 C CA . GLU A 1 285 ? 7.352 -35.281 -26.281 1 96.88 285 GLU A CA 1
ATOM 2252 C C . GLU A 1 285 ? 8.797 -35.469 -25.828 1 96.88 285 GLU A C 1
ATOM 2254 O O . GLU A 1 285 ? 9.492 -36.375 -26.266 1 96.88 285 GLU A O 1
ATOM 2259 N N . LEU A 1 286 ? 9.258 -34.562 -24.984 1 95.44 286 LEU A N 1
ATOM 2260 C CA . LEU A 1 286 ? 10.609 -34.656 -24.438 1 95.44 286 LEU A CA 1
ATOM 2261 C C . LEU A 1 286 ? 10.672 -35.625 -23.266 1 95.44 286 LEU A C 1
ATOM 2263 O O . LEU A 1 286 ? 11.727 -35.781 -22.641 1 95.44 286 LEU A O 1
ATOM 2267 N N . GLY A 1 287 ? 9.516 -36.219 -22.875 1 95.19 287 GLY A N 1
ATOM 2268 C CA . GLY A 1 287 ? 9.461 -37.188 -21.797 1 95.19 287 GLY A CA 1
ATOM 2269 C C . GLY A 1 287 ? 9.242 -36.562 -20.438 1 95.19 287 GLY A C 1
ATOM 2270 O O . GLY A 1 287 ? 9.398 -37.219 -19.406 1 95.19 287 GLY A O 1
ATOM 2271 N N . LEU A 1 288 ? 8.938 -35.312 -20.375 1 97.44 288 LEU A N 1
ATOM 2272 C CA . LEU A 1 288 ? 8.703 -34.594 -19.125 1 97.44 288 LEU A CA 1
ATOM 2273 C C . LEU A 1 288 ? 7.246 -34.75 -18.688 1 97.44 288 LEU A C 1
ATOM 2275 O O . LEU A 1 288 ? 6.363 -34.969 -19.516 1 97.44 288 LEU A O 1
ATOM 2279 N N . ARG A 1 289 ? 7.004 -34.688 -17.406 1 97.94 289 ARG A N 1
ATOM 2280 C CA . ARG A 1 289 ? 5.641 -34.719 -16.891 1 97.94 289 ARG A CA 1
ATOM 2281 C C . ARG A 1 289 ? 5.094 -33.281 -16.734 1 97.94 289 ARG A C 1
ATOM 2283 O O . ARG A 1 289 ? 5.637 -32.5 -15.977 1 97.94 289 ARG A O 1
ATOM 2290 N N . VAL A 1 290 ? 4.094 -33.031 -17.438 1 98.62 290 VAL A N 1
ATOM 2291 C CA . VAL A 1 290 ? 3.438 -31.719 -17.375 1 98.62 290 VAL A CA 1
ATOM 2292 C C . VAL A 1 290 ? 2.084 -31.859 -16.688 1 98.62 290 VAL A C 1
ATOM 2294 O O . VAL A 1 290 ? 1.304 -32.75 -17 1 98.62 290 VAL A O 1
ATOM 2297 N N . TYR A 1 291 ? 1.81 -31.031 -15.727 1 98.75 291 TYR A N 1
ATOM 2298 C CA . TYR A 1 291 ? 0.563 -31.094 -14.969 1 98.75 291 TYR A CA 1
ATOM 2299 C C . TYR A 1 291 ? -0.511 -30.219 -15.625 1 98.75 291 TYR A C 1
ATOM 2301 O O . TYR A 1 291 ? -0.203 -29.219 -16.266 1 98.75 291 TYR A O 1
ATOM 2309 N N . GLU A 1 292 ? -1.751 -30.672 -15.508 1 98.06 292 GLU A N 1
ATOM 2310 C CA . GLU A 1 292 ? -2.875 -29.859 -15.969 1 98.06 292 GLU A CA 1
ATOM 2311 C C . GLU A 1 292 ? -2.898 -28.5 -15.266 1 98.06 292 GLU A C 1
ATOM 2313 O O . GLU A 1 292 ? -2.625 -28.422 -14.062 1 98.06 292 GLU A O 1
ATOM 2318 N N . SER A 1 293 ? -3.199 -27.5 -16.062 1 98.5 293 SER A N 1
ATOM 2319 C CA . SER A 1 293 ? -3.146 -26.172 -15.453 1 98.5 293 SER A CA 1
ATOM 2320 C C . SER A 1 293 ? -4.367 -25.344 -15.828 1 98.5 293 SER A C 1
ATOM 2322 O O . SER A 1 293 ? -4.711 -25.234 -17.016 1 98.5 293 SER A O 1
ATOM 2324 N N . TYR A 1 294 ? -4.984 -24.797 -14.844 1 98.19 294 TYR A N 1
ATOM 2325 C CA . TYR A 1 294 ? -6.09 -23.859 -15.016 1 98.19 294 TYR A CA 1
ATOM 2326 C C . TYR A 1 294 ? -5.641 -22.422 -14.734 1 98.19 294 TYR A C 1
ATOM 2328 O O . TYR A 1 294 ? -6.426 -21.609 -14.25 1 98.19 294 TYR A O 1
ATOM 2336 N N . THR A 1 295 ? -4.402 -22.141 -14.906 1 98.62 295 THR A N 1
ATOM 2337 C CA . THR A 1 295 ? -3.77 -20.844 -14.656 1 98.62 295 THR A CA 1
ATOM 2338 C C . THR A 1 295 ? -2.992 -20.375 -15.891 1 98.62 295 THR A C 1
ATOM 2340 O O . THR A 1 295 ? -3.203 -20.891 -16.984 1 98.62 295 THR A O 1
ATOM 2343 N N . ASN A 1 296 ? -2.119 -19.359 -15.742 1 98.88 296 ASN A N 1
ATOM 2344 C CA . ASN A 1 296 ? -1.308 -18.891 -16.859 1 98.88 296 ASN A CA 1
ATOM 2345 C C . ASN A 1 296 ? 0.112 -19.438 -16.797 1 98.88 296 ASN A C 1
ATOM 2347 O O . ASN A 1 296 ? 1.057 -18.797 -17.25 1 98.88 296 ASN A O 1
ATOM 2351 N N . PHE A 1 297 ? 0.268 -20.578 -16.141 1 98.88 297 PHE A N 1
ATOM 2352 C CA . PHE A 1 297 ? 1.571 -21.219 -16.031 1 98.88 297 PHE A CA 1
ATOM 2353 C C . PHE A 1 297 ? 1.434 -22.734 -16.078 1 98.88 297 PHE A C 1
ATOM 2355 O O . PHE A 1 297 ? 0.322 -23.266 -16.031 1 98.88 297 PHE A O 1
ATOM 2362 N N . LEU A 1 298 ? 2.557 -23.422 -16.234 1 98.88 298 LEU A N 1
ATOM 2363 C CA . LEU A 1 298 ? 2.633 -24.875 -16.188 1 98.88 298 LEU A CA 1
ATOM 2364 C C . LEU A 1 298 ? 3.578 -25.328 -15.078 1 98.88 298 LEU A C 1
ATOM 2366 O O . LEU A 1 298 ? 4.645 -24.734 -14.891 1 98.88 298 LEU A O 1
ATOM 2370 N N . LEU A 1 299 ? 3.137 -26.281 -14.312 1 98.88 299 LEU A N 1
ATOM 2371 C CA . LEU A 1 299 ? 4.043 -27.047 -13.461 1 98.88 299 LEU A CA 1
ATOM 2372 C C . LEU A 1 299 ? 4.621 -28.234 -14.219 1 98.88 299 LEU A C 1
ATOM 2374 O O . LEU A 1 299 ? 3.889 -28.953 -14.898 1 98.88 299 LEU A O 1
ATOM 2378 N N . VAL A 1 300 ? 5.941 -28.438 -14.156 1 98.75 300 VAL A N 1
ATOM 2379 C CA . VAL A 1 300 ? 6.617 -29.484 -14.891 1 98.75 300 VAL A CA 1
ATOM 2380 C C . VAL A 1 300 ? 7.566 -30.25 -13.961 1 98.75 300 VAL A C 1
ATOM 2382 O O . VAL A 1 300 ? 8.359 -29.641 -13.25 1 98.75 300 VAL A O 1
ATOM 2385 N N . LYS A 1 301 ? 7.43 -31.484 -13.867 1 98.19 301 LYS A N 1
ATOM 2386 C CA . LYS A 1 301 ? 8.438 -32.344 -13.266 1 98.19 301 LYS A CA 1
ATOM 2387 C C . LYS A 1 301 ? 9.43 -32.844 -14.305 1 98.19 301 LYS A C 1
ATOM 2389 O O . LYS A 1 301 ? 9.078 -33.656 -15.172 1 98.19 301 LYS A O 1
ATOM 2394 N N . THR A 1 302 ? 10.656 -32.5 -14.203 1 97.06 302 THR A N 1
ATOM 2395 C CA . THR A 1 302 ? 11.609 -32.719 -15.289 1 97.06 302 THR A CA 1
ATOM 2396 C C . THR A 1 302 ? 12.438 -33.969 -15.055 1 97.06 302 THR A C 1
ATOM 2398 O O . THR A 1 302 ? 13.039 -34.5 -15.992 1 97.06 302 THR A O 1
ATOM 2401 N N . GLY A 1 303 ? 12.555 -34.406 -13.797 1 95.19 303 GLY A N 1
ATOM 2402 C CA . GLY A 1 303 ? 13.438 -35.5 -13.453 1 95.19 303 GLY A CA 1
ATOM 2403 C C . GLY A 1 303 ? 14.891 -35.094 -13.328 1 95.19 303 GLY A C 1
ATOM 2404 O O . GLY A 1 303 ? 15.75 -35.906 -12.969 1 95.19 303 GLY A O 1
ATOM 2405 N N . VAL A 1 304 ? 15.18 -33.875 -13.602 1 95.94 304 VAL A N 1
ATOM 2406 C CA . VAL A 1 304 ? 16.531 -33.344 -13.516 1 95.94 304 VAL A CA 1
ATOM 2407 C C . VAL A 1 304 ? 16.641 -32.375 -12.32 1 95.94 304 VAL A C 1
ATOM 2409 O O . VAL A 1 304 ? 16.109 -31.281 -12.359 1 95.94 304 VAL A O 1
ATOM 2412 N N . PRO A 1 305 ? 17.375 -32.812 -11.305 1 95.19 305 PRO A N 1
ATOM 2413 C CA . PRO A 1 305 ? 17.5 -31.953 -10.125 1 95.19 305 PRO A CA 1
ATOM 2414 C C . PRO A 1 305 ? 18.094 -30.594 -10.453 1 95.19 305 PRO A C 1
ATOM 2416 O O . PRO A 1 305 ? 19.031 -30.484 -11.258 1 95.19 305 PRO A O 1
ATOM 2419 N N . ASP A 1 306 ? 17.547 -29.516 -9.867 1 95.75 306 ASP A N 1
ATOM 2420 C CA . ASP A 1 306 ? 18.016 -28.141 -9.961 1 95.75 306 ASP A CA 1
ATOM 2421 C C . ASP A 1 306 ? 18.062 -27.672 -11.414 1 95.75 306 ASP A C 1
ATOM 2423 O O . ASP A 1 306 ? 18.984 -26.938 -11.797 1 95.75 306 ASP A O 1
ATOM 2427 N N . ILE A 1 307 ? 17.141 -28.156 -12.227 1 96.62 307 ILE A N 1
ATOM 2428 C CA . ILE A 1 307 ? 17.094 -27.859 -13.656 1 96.62 307 ILE A CA 1
ATOM 2429 C C . ILE A 1 307 ? 16.969 -26.344 -13.875 1 96.62 307 ILE A C 1
ATOM 2431 O O . ILE A 1 307 ? 17.422 -25.828 -14.891 1 96.62 307 ILE A O 1
ATOM 2435 N N . HIS A 1 308 ? 16.328 -25.594 -12.938 1 96.94 308 HIS A N 1
ATOM 2436 C CA . HIS A 1 308 ? 16.141 -24.156 -13.078 1 96.94 308 HIS A CA 1
ATOM 2437 C C . HIS A 1 308 ? 17.469 -23.438 -13.227 1 96.94 308 HIS A C 1
ATOM 2439 O O . HIS A 1 308 ? 17.562 -22.438 -13.93 1 96.94 308 HIS A O 1
ATOM 2445 N N . GLU A 1 309 ? 18.547 -23.938 -12.602 1 96.94 309 GLU A N 1
ATOM 2446 C CA . GLU A 1 309 ? 19.875 -23.359 -12.742 1 96.94 309 GLU A CA 1
ATOM 2447 C C . GLU A 1 309 ? 20.422 -23.547 -14.156 1 96.94 309 GLU A C 1
ATOM 2449 O O . GLU A 1 309 ? 21.047 -22.656 -14.711 1 96.94 309 GLU A O 1
ATOM 2454 N N . LEU A 1 310 ? 20.188 -24.734 -14.695 1 96.19 310 LEU A N 1
ATOM 2455 C CA . LEU A 1 310 ? 20.625 -25.016 -16.062 1 96.19 310 LEU A CA 1
ATOM 2456 C C . LEU A 1 310 ? 19.891 -24.141 -17.062 1 96.19 310 LEU A C 1
ATOM 2458 O O . LEU A 1 310 ? 20.5 -23.641 -18.016 1 96.19 310 LEU A O 1
ATOM 2462 N N . LEU A 1 311 ? 18.609 -24 -16.859 1 98 311 LEU A N 1
ATOM 2463 C CA . LEU A 1 311 ? 17.812 -23.141 -17.734 1 98 311 LEU A CA 1
ATOM 2464 C C . LEU A 1 311 ? 18.312 -21.703 -17.703 1 98 311 LEU A C 1
ATOM 2466 O O . LEU A 1 311 ? 18.359 -21.047 -18.734 1 98 311 LEU A O 1
ATOM 2470 N N . ALA A 1 312 ? 18.672 -21.25 -16.5 1 96.56 312 ALA A N 1
ATOM 2471 C CA . ALA A 1 312 ? 19.203 -19.906 -16.359 1 96.56 312 ALA A CA 1
ATOM 2472 C C . ALA A 1 312 ? 20.469 -19.719 -17.188 1 96.56 312 ALA A C 1
ATOM 2474 O O . ALA A 1 312 ? 20.688 -18.656 -17.766 1 96.56 312 ALA A O 1
ATOM 2475 N N . LYS A 1 313 ? 21.312 -20.719 -17.25 1 95.31 313 LYS A N 1
ATOM 2476 C CA . LYS A 1 313 ? 22.531 -20.688 -18.047 1 95.31 313 LYS A CA 1
ATOM 2477 C C . LYS A 1 313 ? 22.203 -20.578 -19.531 1 95.31 313 LYS A C 1
ATOM 2479 O O . LYS A 1 313 ? 23.016 -20.078 -20.312 1 95.31 313 LYS A O 1
ATOM 2484 N N . HIS A 1 314 ? 21.062 -21.109 -19.844 1 95.75 314 HIS A N 1
ATOM 2485 C CA . HIS A 1 314 ? 20.625 -21.031 -21.234 1 95.75 314 HIS A CA 1
ATOM 2486 C C . HIS A 1 314 ? 19.766 -19.797 -21.484 1 95.75 314 HIS A C 1
ATOM 2488 O O . HIS A 1 314 ? 19.062 -19.719 -22.5 1 95.75 314 HIS A O 1
ATOM 2494 N N . GLY A 1 315 ? 19.656 -18.891 -20.5 1 96.75 315 GLY A N 1
ATOM 2495 C CA . GLY A 1 315 ? 19.047 -17.578 -20.688 1 96.75 315 GLY A CA 1
ATOM 2496 C C . GLY A 1 315 ? 17.562 -17.562 -20.391 1 96.75 315 GLY A C 1
ATOM 2497 O O . GLY A 1 315 ? 16.844 -16.656 -20.828 1 96.75 315 GLY A O 1
ATOM 2498 N N . VAL A 1 316 ? 17.078 -18.562 -19.719 1 98.5 316 VAL A N 1
ATOM 2499 C CA . VAL A 1 316 ? 15.656 -18.609 -19.359 1 98.5 316 VAL A CA 1
ATOM 2500 C C . VAL A 1 316 ? 15.516 -18.797 -17.859 1 98.5 316 VAL A C 1
ATOM 2502 O O . VAL A 1 316 ? 16.078 -19.734 -17.281 1 98.5 316 VAL A O 1
ATOM 2505 N N . VAL A 1 317 ? 14.773 -17.906 -17.203 1 98.31 317 VAL A N 1
ATOM 2506 C CA . VAL A 1 317 ? 14.555 -17.969 -15.758 1 98.31 317 VAL A CA 1
ATOM 2507 C C . VAL A 1 317 ? 13.133 -18.453 -15.477 1 98.31 317 VAL A C 1
ATOM 2509 O O . VAL A 1 317 ? 12.172 -17.859 -15.969 1 98.31 317 VAL A O 1
ATOM 2512 N N . VAL A 1 318 ? 12.977 -19.531 -14.797 1 98.44 318 VAL A N 1
ATOM 2513 C CA . VAL A 1 318 ? 11.703 -20.094 -14.344 1 98.44 318 VAL A CA 1
ATOM 2514 C C . VAL A 1 318 ? 11.727 -20.281 -12.828 1 98.44 318 VAL A C 1
ATOM 2516 O O . VAL A 1 318 ? 12.75 -20.016 -12.18 1 98.44 318 VAL A O 1
ATOM 2519 N N . LYS A 1 319 ? 10.664 -20.656 -12.281 1 97.81 319 LYS A N 1
ATOM 2520 C CA . LYS A 1 319 ? 10.57 -20.781 -10.828 1 97.81 319 LYS A CA 1
ATOM 2521 C C . LYS A 1 319 ? 10.727 -22.25 -10.406 1 97.81 319 LYS A C 1
ATOM 2523 O O . LYS A 1 319 ? 10.047 -23.125 -10.922 1 97.81 319 LYS A O 1
ATOM 2528 N N . GLN A 1 320 ? 11.672 -22.453 -9.477 1 97.62 320 GLN A N 1
ATOM 2529 C CA . GLN A 1 320 ? 11.742 -23.766 -8.836 1 97.62 320 GLN A CA 1
ATOM 2530 C C . GLN A 1 320 ? 10.695 -23.906 -7.734 1 97.62 320 GLN A C 1
ATOM 2532 O O . GLN A 1 320 ? 10.516 -23 -6.922 1 97.62 320 GLN A O 1
ATOM 2537 N N . ILE A 1 321 ? 9.961 -24.969 -7.73 1 97.38 321 ILE A N 1
ATOM 2538 C CA . ILE A 1 321 ? 9.055 -25.266 -6.629 1 97.38 321 ILE A CA 1
ATOM 2539 C C . ILE A 1 321 ? 9.711 -26.281 -5.684 1 97.38 321 ILE A C 1
ATOM 2541 O O . ILE A 1 321 ? 9.422 -27.484 -5.754 1 97.38 321 ILE A O 1
ATOM 2545 N N . LYS A 1 322 ? 10.453 -25.703 -4.773 1 94.06 322 LYS A N 1
ATOM 2546 C CA . LYS A 1 322 ? 11.328 -26.516 -3.928 1 94.06 322 LYS A CA 1
ATOM 2547 C C . LYS A 1 322 ? 10.523 -27.422 -3.01 1 94.06 322 LYS A C 1
ATOM 2549 O O . LYS A 1 322 ? 10.961 -28.531 -2.693 1 94.06 322 LYS A O 1
ATOM 2554 N N . SER A 1 323 ? 9.406 -27 -2.627 1 94.12 323 SER A N 1
ATOM 2555 C CA . SER A 1 323 ? 8.578 -27.766 -1.694 1 94.12 323 SER A CA 1
ATOM 2556 C C . SER A 1 323 ? 8.133 -29.094 -2.303 1 94.12 323 SER A C 1
ATOM 2558 O O . SER A 1 323 ? 7.773 -30.016 -1.581 1 94.12 323 SER A O 1
ATOM 2560 N N . LEU A 1 324 ? 8.125 -29.172 -3.613 1 96.62 324 LEU A N 1
ATOM 2561 C CA . LEU A 1 324 ? 7.758 -30.422 -4.285 1 96.62 324 LEU A CA 1
ATOM 2562 C C . LEU A 1 324 ? 9 -31.234 -4.629 1 96.62 324 LEU A C 1
ATOM 2564 O O . LEU A 1 324 ? 8.922 -32.469 -4.762 1 96.62 324 LEU A O 1
ATOM 2568 N N . GLY A 1 325 ? 10.062 -30.578 -4.805 1 96.12 325 GLY A N 1
ATOM 2569 C CA . GLY A 1 325 ? 11.312 -31.203 -5.203 1 96.12 325 GLY A CA 1
ATOM 2570 C C . GLY A 1 325 ? 12.148 -30.312 -6.117 1 96.12 325 GLY A C 1
ATOM 2571 O O . GLY A 1 325 ? 11.617 -29.406 -6.762 1 96.12 325 GLY A O 1
ATOM 2572 N N . SER A 1 326 ? 13.383 -30.594 -6.223 1 96.38 326 SER A N 1
ATOM 2573 C CA . SER A 1 326 ? 14.312 -29.734 -6.961 1 96.38 326 SER A CA 1
ATOM 2574 C C . SER A 1 326 ? 14.133 -29.906 -8.469 1 96.38 326 SER A C 1
ATOM 2576 O O . SER A 1 326 ? 14.664 -29.109 -9.25 1 96.38 326 SER A O 1
ATOM 2578 N N . ASP A 1 327 ? 13.414 -30.953 -8.852 1 97.31 327 ASP A N 1
ATOM 2579 C CA . ASP A 1 327 ? 13.203 -31.203 -10.273 1 97.31 327 ASP A CA 1
ATOM 2580 C C . ASP A 1 327 ? 11.844 -30.672 -10.727 1 97.31 327 ASP A C 1
ATOM 2582 O O . ASP A 1 327 ? 11.391 -30.953 -11.836 1 97.31 327 ASP A O 1
ATOM 2586 N N . TYR A 1 328 ? 11.086 -29.938 -9.867 1 98.25 328 TYR A N 1
ATOM 2587 C CA . TYR A 1 328 ? 9.828 -29.297 -10.219 1 98.25 328 TYR A CA 1
ATOM 2588 C C . TYR A 1 328 ? 10.055 -27.828 -10.555 1 98.25 328 TYR A C 1
ATOM 2590 O O . TYR A 1 328 ? 10.648 -27.078 -9.758 1 98.25 328 TYR A O 1
ATOM 2598 N N . ILE A 1 329 ? 9.57 -27.438 -11.727 1 98.69 329 ILE A N 1
ATOM 2599 C CA . ILE A 1 329 ? 9.617 -26.016 -12.102 1 98.69 329 ILE A CA 1
ATOM 2600 C C . ILE A 1 329 ? 8.219 -25.547 -12.516 1 98.69 329 ILE A C 1
ATOM 2602 O O . ILE A 1 329 ? 7.402 -26.344 -12.977 1 98.69 329 ILE A O 1
ATOM 2606 N N . ARG A 1 330 ? 7.945 -24.359 -12.234 1 98.75 330 ARG A N 1
ATOM 2607 C CA . ARG A 1 330 ? 6.781 -23.641 -12.75 1 98.75 330 ARG A CA 1
ATOM 2608 C C . ARG A 1 330 ? 7.188 -22.641 -13.82 1 98.75 330 ARG A C 1
ATOM 2610 O O . ARG A 1 330 ? 8.047 -21.797 -13.586 1 98.75 330 ARG A O 1
ATOM 2617 N N . VAL A 1 331 ? 6.598 -22.734 -14.961 1 98.88 331 VAL A N 1
ATOM 2618 C CA . VAL A 1 331 ? 6.965 -21.875 -16.078 1 98.88 331 VAL A CA 1
ATOM 2619 C C . VAL A 1 331 ? 5.75 -21.062 -16.516 1 98.88 331 VAL A C 1
ATOM 2621 O O . VAL A 1 331 ? 4.711 -21.625 -16.859 1 98.88 331 VAL A O 1
ATOM 2624 N N . THR A 1 332 ? 5.906 -19.766 -16.531 1 98.88 332 THR A N 1
ATOM 2625 C CA . THR A 1 332 ? 4.875 -18.844 -17 1 98.88 332 THR A CA 1
ATOM 2626 C C . THR A 1 332 ? 4.68 -18.953 -18.5 1 98.88 332 THR A C 1
ATOM 2628 O O . THR A 1 332 ? 5.648 -19.109 -19.25 1 98.88 332 THR A O 1
ATOM 2631 N N . ILE A 1 333 ? 3.438 -18.891 -18.953 1 98.88 333 ILE A N 1
ATOM 2632 C CA . ILE A 1 333 ? 3.191 -18.828 -20.391 1 98.88 333 ILE A CA 1
ATOM 2633 C C . ILE A 1 333 ? 3.514 -17.422 -20.906 1 98.88 333 ILE A C 1
ATOM 2635 O O . ILE A 1 333 ? 2.869 -16.453 -20.516 1 98.88 333 ILE A O 1
ATOM 2639 N N . GLY A 1 334 ? 4.559 -17.312 -21.703 1 98.69 334 GLY A N 1
ATOM 2640 C CA . GLY A 1 334 ? 4.953 -16.047 -22.312 1 98.69 334 GLY A CA 1
ATOM 2641 C C . GLY A 1 334 ? 4.461 -15.891 -23.75 1 98.69 334 GLY A C 1
ATOM 2642 O O . GLY A 1 334 ? 3.441 -16.484 -24.125 1 98.69 334 GLY A O 1
ATOM 2643 N N . THR A 1 335 ? 5.047 -15 -24.469 1 98.38 335 THR A N 1
ATOM 2644 C CA . THR A 1 335 ? 4.805 -14.922 -25.906 1 98.38 335 THR A CA 1
ATOM 2645 C C . THR A 1 335 ? 5.246 -16.203 -26.609 1 98.38 335 THR A C 1
ATOM 2647 O O . THR A 1 335 ? 5.949 -17.031 -26.016 1 98.38 335 THR A O 1
ATOM 2650 N N . ARG A 1 336 ? 4.758 -16.391 -27.828 1 98.31 336 ARG A N 1
ATOM 2651 C CA . ARG A 1 336 ? 5.184 -17.578 -28.562 1 98.31 336 ARG A CA 1
ATOM 2652 C C . ARG A 1 336 ? 6.703 -17.656 -28.641 1 98.31 336 ARG A C 1
ATOM 2654 O O . ARG A 1 336 ? 7.281 -18.734 -28.484 1 98.31 336 ARG A O 1
ATOM 2661 N N . GLU A 1 337 ? 7.355 -16.5 -28.859 1 98.31 337 GLU A N 1
ATOM 2662 C CA . GLU A 1 337 ? 8.812 -16.438 -28.953 1 98.31 337 GLU A CA 1
ATOM 2663 C C . GLU A 1 337 ? 9.453 -16.828 -27.625 1 98.31 337 GLU A C 1
ATOM 2665 O O . GLU A 1 337 ? 10.422 -17.594 -27.594 1 98.31 337 GLU A O 1
ATOM 2670 N N . GLU A 1 338 ? 8.977 -16.297 -26.547 1 98.56 338 GLU A N 1
ATOM 2671 C CA . GLU A 1 338 ? 9.492 -16.641 -25.219 1 98.56 338 GLU A CA 1
ATOM 2672 C C . GLU A 1 338 ? 9.305 -18.125 -24.906 1 98.56 338 GLU A C 1
ATOM 2674 O O . GLU A 1 338 ? 10.195 -18.766 -24.359 1 98.56 338 GLU A O 1
ATOM 2679 N N . ASN A 1 339 ? 8.148 -18.609 -25.266 1 98.81 339 ASN A N 1
ATOM 2680 C CA . ASN A 1 339 ? 7.867 -20.031 -25.062 1 98.81 339 ASN A CA 1
ATOM 2681 C C . ASN A 1 339 ? 8.805 -20.922 -25.875 1 98.81 339 ASN A C 1
ATOM 2683 O O . ASN A 1 339 ? 9.266 -21.953 -25.391 1 98.81 339 ASN A O 1
ATOM 2687 N N . ASP A 1 340 ? 9.086 -20.5 -27.094 1 98.62 340 ASP A N 1
ATOM 2688 C CA . ASP A 1 340 ? 10.023 -21.234 -27.938 1 98.62 340 ASP A CA 1
ATOM 2689 C C . ASP A 1 340 ? 11.422 -21.266 -27.312 1 98.62 340 ASP A C 1
ATOM 2691 O O . ASP A 1 340 ? 12.109 -22.281 -27.359 1 98.62 340 ASP A O 1
ATOM 2695 N N . LYS A 1 341 ? 11.82 -20.125 -26.797 1 98.44 341 LYS A N 1
ATOM 2696 C CA . LYS A 1 341 ? 13.109 -20.047 -26.125 1 98.44 341 LYS A CA 1
ATOM 2697 C C . LYS A 1 341 ? 13.172 -21.016 -24.938 1 98.44 341 LYS A C 1
ATOM 2699 O O . LYS A 1 341 ? 14.188 -21.672 -24.703 1 98.44 341 LYS A O 1
ATOM 2704 N N . PHE A 1 342 ? 12.141 -21.062 -24.203 1 98.75 342 PHE A N 1
ATOM 2705 C CA . PHE A 1 342 ? 12.078 -21.984 -23.062 1 98.75 342 PHE A CA 1
ATOM 2706 C C . PHE A 1 342 ? 12.172 -23.422 -23.531 1 98.75 342 PHE A C 1
ATOM 2708 O O . PHE A 1 342 ? 12.953 -24.203 -22.969 1 98.75 342 PHE A O 1
ATOM 2715 N N . ILE A 1 343 ? 11.352 -23.812 -24.578 1 98.38 343 ILE A N 1
ATOM 2716 C CA . ILE A 1 343 ? 11.328 -25.172 -25.094 1 98.38 343 ILE A CA 1
ATOM 2717 C C . ILE A 1 343 ? 12.727 -25.562 -25.562 1 98.38 343 ILE A C 1
ATOM 2719 O O . ILE A 1 343 ? 13.203 -26.656 -25.25 1 98.38 343 ILE A O 1
ATOM 2723 N N . HIS A 1 344 ? 13.375 -24.672 -26.234 1 97.88 344 HIS A N 1
ATOM 2724 C CA . HIS A 1 344 ? 14.727 -24.922 -26.703 1 97.88 344 HIS A CA 1
ATOM 2725 C C . HIS A 1 344 ? 15.688 -25.109 -25.531 1 97.88 344 HIS A C 1
ATOM 2727 O O . HIS A 1 344 ? 16.484 -26.047 -25.531 1 97.88 344 HIS A O 1
ATOM 2733 N N . ALA A 1 345 ? 15.617 -24.219 -24.578 1 98.06 345 ALA A N 1
ATOM 2734 C CA . ALA A 1 345 ? 16.5 -24.266 -23.406 1 98.06 345 ALA A CA 1
ATOM 2735 C C . ALA A 1 345 ? 16.312 -25.562 -22.641 1 98.06 345 ALA A C 1
ATOM 2737 O O . ALA A 1 345 ? 17.281 -26.172 -22.188 1 98.06 345 ALA A O 1
ATOM 2738 N N . ILE A 1 346 ? 15.086 -25.984 -22.453 1 97.69 346 ILE A N 1
ATOM 2739 C CA . ILE A 1 346 ? 14.828 -27.156 -21.625 1 97.69 346 ILE A CA 1
ATOM 2740 C C . ILE A 1 346 ? 15.25 -28.422 -22.391 1 97.69 346 ILE A C 1
ATOM 2742 O O . ILE A 1 346 ? 15.719 -29.391 -21.781 1 97.69 346 ILE A O 1
ATOM 2746 N N . GLU A 1 347 ? 15.102 -28.422 -23.688 1 96.25 347 GLU A N 1
ATOM 2747 C CA . GLU A 1 347 ? 15.609 -29.516 -24.5 1 96.25 347 GLU A CA 1
ATOM 2748 C C . GLU A 1 347 ? 17.125 -29.672 -24.328 1 96.25 347 GLU A C 1
ATOM 2750 O O . GLU A 1 347 ? 17.609 -30.797 -24.125 1 96.25 347 GLU A O 1
ATOM 2755 N N . GLN A 1 348 ? 17.781 -28.562 -24.375 1 95.62 348 GLN A N 1
ATOM 2756 C CA . GLN A 1 348 ? 19.234 -28.578 -24.219 1 95.62 348 GLN A CA 1
ATOM 2757 C C . GLN A 1 348 ? 19.625 -29.016 -22.812 1 95.62 348 GLN A C 1
ATOM 2759 O O . GLN A 1 348 ? 20.562 -29.797 -22.625 1 95.62 348 GLN A O 1
ATOM 2764 N N . ALA A 1 349 ? 18.906 -28.484 -21.859 1 94.62 349 ALA A N 1
ATOM 2765 C CA . ALA A 1 349 ? 19.219 -28.781 -20.469 1 94.62 349 ALA A CA 1
ATOM 2766 C C . ALA A 1 349 ? 19.031 -30.266 -20.156 1 94.62 349 ALA A C 1
ATOM 2768 O O . ALA A 1 349 ? 19.875 -30.875 -19.5 1 94.62 349 ALA A O 1
ATOM 2769 N N . VAL A 1 350 ? 17.953 -30.859 -20.609 1 93 350 VAL A N 1
ATOM 2770 C CA . VAL A 1 350 ? 17.641 -32.281 -20.375 1 93 350 VAL A CA 1
ATOM 2771 C C . VAL A 1 350 ? 18.656 -33.156 -21.094 1 93 350 VAL A C 1
ATOM 2773 O O . VAL A 1 350 ? 19.125 -34.156 -20.547 1 93 350 VAL A O 1
ATOM 2776 N N . ALA A 1 351 ? 19.031 -32.75 -22.219 1 91.25 351 ALA A N 1
ATOM 2777 C CA . ALA A 1 351 ? 20 -33.5 -23.016 1 91.25 351 ALA A CA 1
ATOM 2778 C C . ALA A 1 351 ? 21.375 -33.531 -22.344 1 91.25 351 ALA A C 1
ATOM 2780 O O . ALA A 1 351 ? 22.109 -34.5 -22.453 1 91.25 351 ALA A O 1
ATOM 2781 N N . SER A 1 352 ? 21.672 -32.5 -21.703 1 88.75 352 SER A N 1
ATOM 2782 C CA . SER A 1 352 ? 22.984 -32.375 -21.078 1 88.75 352 SER A CA 1
ATOM 2783 C C . SER A 1 352 ? 23.141 -33.281 -19.875 1 88.75 352 SER A C 1
ATOM 2785 O O . SER A 1 352 ? 24.25 -33.625 -19.469 1 88.75 352 SER A O 1
ATOM 2787 N N . VAL A 1 353 ? 22.125 -33.656 -19.25 1 85.56 353 VAL A N 1
ATOM 2788 C CA . VAL A 1 353 ? 22.203 -34.531 -18.078 1 85.56 353 VAL A CA 1
ATOM 2789 C C . VAL A 1 353 ? 22.016 -36 -18.5 1 85.56 353 VAL A C 1
ATOM 2791 O O . VAL A 1 353 ? 22.453 -36.906 -17.797 1 85.56 353 VAL A O 1
ATOM 2794 N N . THR A 1 354 ? 21.281 -36.312 -19.516 1 75.12 354 THR A N 1
ATOM 2795 C CA . THR A 1 354 ? 21.062 -37.656 -19.984 1 75.12 354 THR A CA 1
ATOM 2796 C C . THR A 1 354 ? 22.312 -38.188 -20.719 1 75.12 354 THR A C 1
ATOM 2798 O O . THR A 1 354 ? 22.531 -39.375 -20.812 1 75.12 354 THR A O 1
ATOM 2801 N N . ARG A 1 355 ? 23.234 -37.25 -21.031 1 63.47 355 ARG A N 1
ATOM 2802 C CA . ARG A 1 355 ? 24.484 -37.719 -21.625 1 63.47 355 ARG A CA 1
ATOM 2803 C C . ARG A 1 355 ? 25.516 -38 -20.547 1 63.47 355 ARG A C 1
ATOM 2805 O O . ARG A 1 355 ? 25.578 -37.312 -19.531 1 63.47 355 ARG A O 1
ATOM 2812 N N . MET B 1 1 ? -21.906 -17.469 13.438 1 76.94 1 MET B N 1
ATOM 2813 C CA . MET B 1 1 ? -21.125 -16.375 14.016 1 76.94 1 MET B CA 1
ATOM 2814 C C . MET B 1 1 ? -20.781 -15.328 12.969 1 76.94 1 MET B C 1
ATOM 2816 O O . MET B 1 1 ? -20.531 -15.664 11.805 1 76.94 1 MET B O 1
ATOM 2820 N N . SER B 1 2 ? -20.891 -14.133 13.367 1 86.38 2 SER B N 1
ATOM 2821 C CA . SER B 1 2 ? -20.578 -13.023 12.469 1 86.38 2 SER B CA 1
ATOM 2822 C C . SER B 1 2 ? -19.078 -12.836 12.328 1 86.38 2 SER B C 1
ATOM 2824 O O . SER B 1 2 ? -18.312 -13.078 13.266 1 86.38 2 SER B O 1
ATOM 2826 N N . VAL B 1 3 ? -18.625 -12.492 11.148 1 90.69 3 VAL B N 1
ATOM 2827 C CA . VAL B 1 3 ? -17.219 -12.242 10.867 1 90.69 3 VAL B CA 1
ATOM 2828 C C . VAL B 1 3 ? -16.688 -11.172 11.82 1 90.69 3 VAL B C 1
ATOM 2830 O O . VAL B 1 3 ? -15.484 -11.148 12.125 1 90.69 3 VAL B O 1
ATOM 2833 N N . ARG B 1 4 ? -17.531 -10.305 12.336 1 86.38 4 ARG B N 1
ATOM 2834 C CA . ARG B 1 4 ? -17.141 -9.242 13.258 1 86.38 4 ARG B CA 1
ATOM 2835 C C . ARG B 1 4 ? -16.5 -9.812 14.523 1 86.38 4 ARG B C 1
ATOM 2837 O O . ARG B 1 4 ? -15.617 -9.188 15.117 1 86.38 4 ARG B O 1
ATOM 2844 N N . GLU B 1 5 ? -16.922 -11.016 14.867 1 85.75 5 GLU B N 1
ATOM 2845 C CA . GLU B 1 5 ? -16.438 -11.656 16.094 1 85.75 5 GLU B CA 1
ATOM 2846 C C . GLU B 1 5 ? -14.992 -12.125 15.93 1 85.75 5 GLU B C 1
ATOM 2848 O O . GLU B 1 5 ? -14.32 -12.43 16.922 1 85.75 5 GLU B O 1
ATOM 2853 N N . PH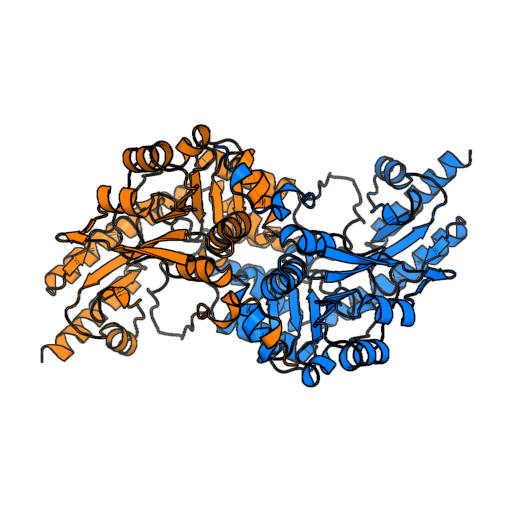E B 1 6 ? -14.539 -12.117 14.711 1 86.5 6 PHE B N 1
ATOM 2854 C CA . PHE B 1 6 ? -13.195 -12.602 14.43 1 86.5 6 PHE B CA 1
ATOM 2855 C C . PHE B 1 6 ? -12.203 -11.445 14.359 1 86.5 6 PHE B C 1
ATOM 2857 O O . PHE B 1 6 ? -10.992 -11.664 14.375 1 86.5 6 PHE B O 1
ATOM 2864 N N . ALA B 1 7 ? -12.656 -10.273 14.281 1 88.62 7 ALA B N 1
ATOM 2865 C CA . ALA B 1 7 ? -11.781 -9.117 14.117 1 88.62 7 ALA B CA 1
ATOM 2866 C C . ALA B 1 7 ? -11.039 -8.805 15.422 1 88.62 7 ALA B C 1
ATOM 2868 O O . ALA B 1 7 ? -11.617 -8.906 16.5 1 88.62 7 ALA B O 1
ATOM 2869 N N . LYS B 1 8 ? -9.781 -8.461 15.281 1 88.38 8 LYS B N 1
ATOM 2870 C CA . LYS B 1 8 ? -9.07 -7.938 16.438 1 88.38 8 LYS B CA 1
ATOM 2871 C C . LYS B 1 8 ? -9.773 -6.707 17 1 88.38 8 LYS B C 1
ATOM 2873 O O . LYS B 1 8 ? -10.25 -5.859 16.25 1 88.38 8 LYS B O 1
ATOM 2878 N N . ASP B 1 9 ? -9.719 -6.527 18.281 1 80.81 9 ASP B N 1
ATOM 2879 C CA . ASP B 1 9 ? -10.492 -5.523 19 1 80.81 9 ASP B CA 1
ATOM 2880 C C . ASP B 1 9 ? -10.172 -4.117 18.5 1 80.81 9 ASP B C 1
ATOM 2882 O O . ASP B 1 9 ? -11.07 -3.277 18.375 1 80.81 9 ASP B O 1
ATOM 2886 N N . GLY B 1 10 ? -9.023 -3.939 18.219 1 84.12 10 GLY B N 1
ATOM 2887 C CA . GLY B 1 10 ? -8.625 -2.619 17.75 1 84.12 10 GLY B CA 1
ATOM 2888 C C . GLY B 1 10 ? -9.328 -2.191 16.484 1 84.12 10 GLY B C 1
ATOM 2889 O O . GLY B 1 10 ? -9.625 -1.009 16.297 1 84.12 10 GLY B O 1
ATOM 2890 N N . PHE B 1 11 ? -9.664 -3.062 15.648 1 83.81 11 PHE B N 1
ATOM 2891 C CA . PHE B 1 11 ? -10.328 -2.762 14.391 1 83.81 11 PHE B CA 1
ATOM 2892 C C . PHE B 1 11 ? -11.805 -2.473 14.609 1 83.81 11 PHE B C 1
ATOM 2894 O O . PHE B 1 11 ? -12.422 -1.738 13.828 1 83.81 11 PHE B O 1
ATOM 2901 N N . LEU B 1 12 ? -12.391 -3.043 15.57 1 82.44 12 LEU B N 1
ATOM 2902 C CA . LEU B 1 12 ? -13.797 -2.793 15.875 1 82.44 12 LEU B CA 1
ATOM 2903 C C . LEU B 1 12 ? -13.992 -1.377 16.406 1 82.44 12 LEU B C 1
ATOM 2905 O O . LEU B 1 12 ? -15.016 -0.743 16.141 1 82.44 12 LEU B O 1
ATOM 2909 N N . ASP B 1 13 ? -13.016 -0.813 17 1 80.19 13 ASP B N 1
ATOM 2910 C CA . ASP B 1 13 ? -13.102 0.458 17.703 1 80.19 13 ASP B CA 1
ATOM 2911 C C . ASP B 1 13 ? -12.672 1.619 16.812 1 80.19 13 ASP B C 1
ATOM 2913 O O . ASP B 1 13 ? -13.023 2.773 17.078 1 80.19 13 ASP B O 1
ATOM 2917 N N . ALA B 1 14 ? -12.078 1.277 15.758 1 80.88 14 ALA B N 1
ATOM 2918 C CA . ALA B 1 14 ? -11.453 2.328 14.961 1 80.88 14 ALA B CA 1
ATOM 2919 C C . ALA B 1 14 ? -12.422 2.887 13.922 1 80.88 14 ALA B C 1
ATOM 2921 O O . ALA B 1 14 ? -13.297 2.168 13.43 1 80.88 14 ALA B O 1
ATOM 2922 N N . THR B 1 15 ? -12.312 4.191 13.656 1 75.75 15 THR B N 1
ATOM 2923 C CA . THR B 1 15 ? -13.023 4.867 12.578 1 75.75 15 THR B CA 1
ATOM 2924 C C . THR B 1 15 ? -12.07 5.191 11.43 1 75.75 15 THR B C 1
ATOM 2926 O O . THR B 1 15 ? -11.039 5.84 11.633 1 75.75 15 THR B O 1
ATOM 2929 N N . PRO B 1 16 ? -12.469 4.762 10.289 1 73.31 16 PRO B N 1
ATOM 2930 C CA . PRO B 1 16 ? -11.562 4.984 9.156 1 73.31 16 PRO B CA 1
ATOM 2931 C C . PRO B 1 16 ? -11.516 6.445 8.719 1 73.31 16 PRO B C 1
ATOM 2933 O O . PRO B 1 16 ? -12.445 7.211 9.008 1 73.31 16 PRO B O 1
ATOM 2936 N N . TYR B 1 17 ? -10.375 6.77 8.102 1 76.44 17 TYR B N 1
ATOM 2937 C CA . TYR B 1 17 ? -10.211 8.078 7.473 1 76.44 17 TYR B CA 1
ATOM 2938 C C . TYR B 1 17 ? -11.086 8.188 6.23 1 76.44 17 TYR B C 1
ATOM 2940 O O . TYR B 1 17 ? -10.977 7.383 5.305 1 76.44 17 TYR B O 1
ATOM 2948 N N . PRO B 1 18 ? -11.852 9.188 6.141 1 79.5 18 PRO B N 1
ATOM 2949 C CA . PRO B 1 18 ? -12.727 9.328 4.973 1 79.5 18 PRO B CA 1
ATOM 2950 C C . PRO B 1 18 ? -11.992 9.883 3.75 1 79.5 18 PRO B C 1
ATOM 2952 O O . PRO B 1 18 ? -11.172 10.789 3.877 1 79.5 18 PRO B O 1
ATOM 2955 N N . LEU B 1 19 ? -12.273 9.297 2.619 1 82.62 19 LEU B N 1
ATOM 2956 C CA . LEU B 1 19 ? -11.766 9.844 1.366 1 82.62 19 LEU B CA 1
ATOM 2957 C C . LEU B 1 19 ? -12.492 11.133 1.006 1 82.62 19 LEU B C 1
ATOM 2959 O O . LEU B 1 19 ? -13.688 11.273 1.274 1 82.62 19 LEU B O 1
ATOM 2963 N N . PRO B 1 20 ? -11.742 12.008 0.304 1 82.94 20 PRO B N 1
ATOM 2964 C CA . PRO B 1 20 ? -12.359 13.289 -0.033 1 82.94 20 PRO B CA 1
ATOM 2965 C C . PRO B 1 20 ? -13.312 13.188 -1.226 1 82.94 20 PRO B C 1
ATOM 2967 O O . PRO B 1 20 ? -13.102 12.359 -2.117 1 82.94 20 PRO B O 1
ATOM 2970 N N . LYS B 1 21 ? -14.383 14.102 -1.156 1 86.69 21 LYS B N 1
ATOM 2971 C CA . LYS B 1 21 ? -15.227 14.383 -2.318 1 86.69 21 LYS B CA 1
ATOM 2972 C C . LYS B 1 21 ? -14.898 15.742 -2.922 1 86.69 21 LYS B C 1
ATOM 2974 O O . LYS B 1 21 ? -14.625 16.703 -2.195 1 86.69 21 LYS B O 1
ATOM 2979 N N . ARG B 1 22 ? -14.773 15.734 -4.242 1 91.12 22 ARG B N 1
ATOM 2980 C CA . ARG B 1 22 ? -14.484 17 -4.914 1 91.12 22 ARG B CA 1
ATOM 2981 C C . ARG B 1 22 ? -15.555 17.312 -5.953 1 91.12 22 ARG B C 1
ATOM 2983 O O . ARG B 1 22 ? -16.031 16.422 -6.648 1 91.12 22 ARG B O 1
ATOM 2990 N N . HIS B 1 23 ? -15.953 18.531 -5.902 1 92 23 HIS B N 1
ATOM 2991 C CA . HIS B 1 23 ? -16.953 19.016 -6.84 1 92 23 HIS B CA 1
ATOM 2992 C C . HIS B 1 23 ? -16.391 20.125 -7.723 1 92 23 HIS B C 1
ATOM 2994 O O . HIS B 1 23 ? -15.555 20.922 -7.273 1 92 23 HIS B O 1
ATOM 3000 N N . PRO B 1 24 ? -16.875 20.125 -8.945 1 90 24 PRO B N 1
ATOM 3001 C CA . PRO B 1 24 ? -16.438 21.219 -9.82 1 90 24 PRO B CA 1
ATOM 3002 C C . PRO B 1 24 ? -16.781 22.594 -9.266 1 90 24 PRO B C 1
ATOM 3004 O O . PRO B 1 24 ? -17.859 22.781 -8.68 1 90 24 PRO B O 1
ATOM 3007 N N . GLY B 1 25 ? -15.875 23.484 -9.406 1 91.81 25 GLY B N 1
ATOM 3008 C CA . GLY B 1 25 ? -16.141 24.859 -9.023 1 91.81 25 GLY B CA 1
ATOM 3009 C C . GLY B 1 25 ? -15.773 25.156 -7.582 1 91.81 25 GLY B C 1
ATOM 3010 O O . GLY B 1 25 ? -15.789 26.312 -7.156 1 91.81 25 GLY B O 1
ATOM 3011 N N . ILE B 1 26 ? -15.461 24.172 -6.848 1 96.19 26 ILE B N 1
ATOM 3012 C CA . ILE B 1 26 ? -15.078 24.344 -5.449 1 96.19 26 ILE B CA 1
ATOM 3013 C C . ILE B 1 26 ? -13.562 24.344 -5.324 1 96.19 26 ILE B C 1
ATOM 3015 O O . ILE B 1 26 ? -12.875 23.578 -5.988 1 96.19 26 ILE B O 1
ATOM 3019 N N . THR B 1 27 ? -13 25.328 -4.547 1 97.88 27 THR B N 1
ATOM 3020 C CA . THR B 1 27 ? -11.578 25.391 -4.246 1 97.88 27 THR B CA 1
ATOM 3021 C C . THR B 1 27 ? -11.258 24.578 -2.992 1 97.88 27 THR B C 1
ATOM 3023 O O . THR B 1 27 ? -11.773 24.875 -1.91 1 97.88 27 THR B O 1
ATOM 3026 N N . TYR B 1 28 ? -10.438 23.562 -3.166 1 97.94 28 TYR B N 1
ATOM 3027 C CA . TYR B 1 28 ? -10.078 22.703 -2.045 1 97.94 28 TYR B CA 1
ATOM 3028 C C . TYR B 1 28 ? -8.695 23.047 -1.514 1 97.94 28 TYR B C 1
ATOM 3030 O O . TYR B 1 28 ? -7.695 22.922 -2.229 1 97.94 28 TYR B O 1
ATOM 3038 N N . LEU B 1 29 ? -8.602 23.453 -0.306 1 98.69 29 LEU B N 1
ATOM 3039 C CA . LEU B 1 29 ? -7.367 23.812 0.389 1 98.69 29 LEU B CA 1
ATOM 3040 C C . LEU B 1 29 ? -7.289 23.109 1.745 1 98.69 29 LEU B C 1
ATOM 3042 O O . LEU B 1 29 ? -6.852 23.719 2.73 1 98.69 29 LEU B O 1
ATOM 3046 N N . ASP B 1 30 ? -7.742 21.828 1.758 1 97.94 30 ASP B N 1
ATOM 3047 C CA . ASP B 1 30 ? -7.922 21.156 3.041 1 97.94 30 ASP B CA 1
ATOM 3048 C C . ASP B 1 30 ? -6.883 20.062 3.232 1 97.94 30 ASP B C 1
ATOM 3050 O O . ASP B 1 30 ? -6.668 19.594 4.352 1 97.94 30 ASP B O 1
ATOM 3054 N N . LEU B 1 31 ? -6.121 19.609 2.234 1 97.56 31 LEU B N 1
ATOM 3055 C CA . LEU B 1 31 ? -5.348 18.375 2.355 1 97.56 31 LEU B CA 1
ATOM 3056 C C . LEU B 1 31 ? -3.859 18.641 2.154 1 97.56 31 LEU B C 1
ATOM 3058 O O . LEU B 1 31 ? -3.09 17.734 1.857 1 97.56 31 LEU B O 1
ATOM 3062 N N . ASN B 1 32 ? -3.436 19.859 2.225 1 98.44 32 ASN B N 1
ATOM 3063 C CA . ASN B 1 32 ? -2.035 20.266 2.17 1 98.44 32 ASN B CA 1
ATOM 3064 C C . ASN B 1 32 ? -1.362 19.797 0.888 1 98.44 32 ASN B C 1
ATOM 3066 O O . ASN B 1 32 ? -0.212 19.344 0.914 1 98.44 32 ASN B O 1
ATOM 3070 N N . GLU B 1 33 ? -2.094 19.859 -0.24 1 98.44 33 GLU B N 1
ATOM 3071 C CA . GLU B 1 33 ? -1.596 19.453 -1.55 1 98.44 33 GLU B CA 1
ATOM 3072 C C . GLU B 1 33 ? -0.809 20.578 -2.219 1 98.44 33 GLU B C 1
ATOM 3074 O O . GLU B 1 33 ? -1.017 21.75 -1.914 1 98.44 33 GLU B O 1
ATOM 3079 N N . CYS B 1 34 ? 0.161 20.172 -3.02 1 98.62 34 CYS B N 1
ATOM 3080 C CA . CYS B 1 34 ? 0.911 21.125 -3.824 1 98.62 34 CYS B CA 1
ATOM 3081 C C . CYS B 1 34 ? 0.021 21.766 -4.887 1 98.62 34 CYS B C 1
ATOM 3083 O O . CYS B 1 34 ? -0.797 21.078 -5.504 1 98.62 34 CYS B O 1
ATOM 3085 N N . PRO B 1 35 ? 0.141 23.062 -5.082 1 97.62 35 PRO B N 1
ATOM 3086 C CA . PRO B 1 35 ? -0.753 23.734 -6.02 1 97.62 35 PRO B CA 1
ATOM 3087 C C . PRO B 1 35 ? -0.407 23.453 -7.48 1 97.62 35 PRO B C 1
ATOM 3089 O O . PRO B 1 35 ? -1.196 23.766 -8.375 1 97.62 35 PRO B O 1
ATOM 3092 N N . PHE B 1 36 ? 0.735 22.875 -7.746 1 98.12 36 PHE B N 1
ATOM 3093 C CA . PHE B 1 36 ? 1.194 22.75 -9.125 1 98.12 36 PHE B CA 1
ATOM 3094 C C . PHE B 1 36 ? 1.109 21.297 -9.586 1 98.12 36 PHE B C 1
ATOM 3096 O O . PHE B 1 36 ? 1.372 20.375 -8.812 1 98.12 36 PHE B O 1
ATOM 3103 N N . GLU B 1 37 ? 0.806 21.172 -10.875 1 98.19 37 GLU B N 1
ATOM 3104 C CA . GLU B 1 37 ? 0.941 19.844 -11.492 1 98.19 37 GLU B CA 1
ATOM 3105 C C . GLU B 1 37 ? 2.385 19.359 -11.43 1 98.19 37 GLU B C 1
ATOM 3107 O O . GLU B 1 37 ? 3.318 20.156 -11.391 1 98.19 37 GLU B O 1
ATOM 3112 N N . PRO B 1 38 ? 2.531 17.984 -11.367 1 98.38 38 PRO B N 1
ATOM 3113 C CA . PRO B 1 38 ? 3.908 17.516 -11.516 1 98.38 38 PRO B CA 1
ATOM 3114 C C . PRO B 1 38 ? 4.578 18.031 -12.789 1 98.38 38 PRO B C 1
ATOM 3116 O O . PRO B 1 38 ? 3.922 18.156 -13.828 1 98.38 38 PRO B O 1
ATOM 3119 N N . PRO B 1 39 ? 5.883 18.312 -12.727 1 98.38 39 PRO B N 1
ATOM 3120 C CA . PRO B 1 39 ? 6.594 18.781 -13.914 1 98.38 39 PRO B CA 1
ATOM 3121 C C . PRO B 1 39 ? 6.469 17.828 -15.102 1 98.38 39 PRO B C 1
ATOM 3123 O O . PRO B 1 39 ? 6.258 16.641 -14.914 1 98.38 39 PRO B O 1
ATOM 3126 N N . ALA B 1 40 ? 6.672 18.375 -16.297 1 98.25 40 ALA B N 1
ATOM 3127 C CA . ALA B 1 40 ? 6.512 17.625 -17.547 1 98.25 40 ALA B CA 1
ATOM 3128 C C . ALA B 1 40 ? 7.418 16.406 -17.562 1 98.25 40 ALA B C 1
ATOM 3130 O O . ALA B 1 40 ? 7.023 15.336 -18.047 1 98.25 40 ALA B O 1
ATOM 3131 N N . PHE B 1 41 ? 8.625 16.516 -17.078 1 98.56 41 PHE B N 1
ATOM 3132 C CA . PHE B 1 41 ? 9.562 15.406 -17.141 1 98.56 41 PHE B CA 1
ATOM 3133 C C . PHE B 1 41 ? 9.102 14.258 -16.266 1 98.56 41 PHE B C 1
ATOM 3135 O O . PHE B 1 41 ? 9.367 13.094 -16.562 1 98.56 41 PHE B O 1
ATOM 3142 N N . VAL B 1 42 ? 8.391 14.547 -15.133 1 98.81 42 VAL B N 1
ATOM 3143 C CA . VAL B 1 42 ? 7.812 13.508 -14.289 1 98.81 42 VAL B CA 1
ATOM 3144 C C . VAL B 1 42 ? 6.672 12.812 -15.031 1 98.81 42 VAL B C 1
ATOM 3146 O O . VAL B 1 42 ? 6.602 11.578 -15.055 1 98.81 42 VAL B O 1
ATOM 3149 N N . GLN B 1 43 ? 5.793 13.656 -15.648 1 98.62 43 GLN B N 1
ATOM 3150 C CA . GLN B 1 43 ? 4.672 13.117 -16.406 1 98.62 43 GLN B CA 1
ATOM 3151 C C . GLN B 1 43 ? 5.16 12.227 -17.547 1 98.62 43 GLN B C 1
ATOM 3153 O O . GLN B 1 43 ? 4.602 11.156 -17.781 1 98.62 43 GLN B O 1
ATOM 3158 N N . GLU B 1 44 ? 6.203 12.617 -18.219 1 98.69 44 GLU B N 1
ATOM 3159 C CA . GLU B 1 44 ? 6.77 11.859 -19.328 1 98.69 44 GLU B CA 1
ATOM 3160 C C . GLU B 1 44 ? 7.352 10.531 -18.844 1 98.69 44 GLU B C 1
ATOM 3162 O O . GLU B 1 44 ? 7.211 9.508 -19.516 1 98.69 44 GLU B O 1
ATOM 3167 N N . ALA B 1 45 ? 8.039 10.539 -17.734 1 98.81 45 ALA B N 1
ATOM 3168 C CA . ALA B 1 45 ? 8.586 9.312 -17.156 1 98.81 45 ALA B CA 1
ATOM 3169 C C . ALA B 1 45 ? 7.48 8.312 -16.844 1 98.81 45 ALA B C 1
ATOM 3171 O O . ALA B 1 45 ? 7.641 7.109 -17.078 1 98.81 45 ALA B O 1
ATOM 3172 N N . VAL B 1 46 ? 6.383 8.812 -16.359 1 98.81 46 VAL B N 1
ATOM 3173 C CA . VAL B 1 46 ? 5.234 7.973 -16.047 1 98.81 46 VAL B CA 1
ATOM 3174 C C . VAL B 1 46 ? 4.66 7.367 -17.312 1 98.81 46 VAL B C 1
ATOM 3176 O O . VAL B 1 46 ? 4.363 6.172 -17.375 1 98.81 46 VAL B O 1
ATOM 3179 N N . CYS B 1 47 ? 4.512 8.188 -18.328 1 98.56 47 CYS B N 1
ATOM 3180 C CA . CYS B 1 47 ? 3.965 7.719 -19.594 1 98.56 47 CYS B CA 1
ATOM 3181 C C . CYS B 1 47 ? 4.855 6.645 -20.203 1 98.56 47 CYS B C 1
ATOM 3183 O O . CYS B 1 47 ? 4.359 5.656 -20.75 1 98.56 47 CYS B O 1
ATOM 3185 N N . LYS B 1 48 ? 6.133 6.816 -20.078 1 98.44 48 LYS B N 1
ATOM 3186 C CA . LYS B 1 48 ? 7.07 5.816 -20.594 1 98.44 48 LYS B CA 1
ATOM 3187 C C . LYS B 1 48 ? 6.961 4.516 -19.797 1 98.44 48 LYS B C 1
ATOM 3189 O O . LYS B 1 48 ? 6.973 3.428 -20.375 1 98.44 48 LYS B O 1
ATOM 3194 N N . ALA B 1 49 ? 6.84 4.594 -18.516 1 98.5 49 ALA B N 1
ATOM 3195 C CA . ALA B 1 49 ? 6.773 3.42 -17.656 1 98.5 49 ALA B CA 1
ATOM 3196 C C . ALA B 1 49 ? 5.453 2.676 -17.844 1 98.5 49 ALA B C 1
ATOM 3198 O O . ALA B 1 49 ? 5.359 1.482 -17.547 1 98.5 49 ALA B O 1
ATOM 3199 N N . ALA B 1 50 ? 4.418 3.404 -18.328 1 98.38 50 ALA B N 1
ATOM 3200 C CA . ALA B 1 50 ? 3.078 2.842 -18.484 1 98.38 50 ALA B CA 1
ATOM 3201 C C . ALA B 1 50 ? 3.092 1.628 -19.406 1 98.38 50 ALA B C 1
ATOM 3203 O O . ALA B 1 50 ? 2.307 0.694 -19.234 1 98.38 50 ALA B O 1
ATOM 3204 N N . ARG B 1 51 ? 4.043 1.54 -20.281 1 97.56 51 ARG B N 1
ATOM 3205 C CA . ARG B 1 51 ? 4.117 0.479 -21.281 1 97.56 51 ARG B CA 1
ATOM 3206 C C . ARG B 1 51 ? 4.57 -0.834 -20.656 1 97.56 51 ARG B C 1
ATOM 3208 O O . ARG B 1 51 ? 4.242 -1.913 -21.141 1 97.56 51 ARG B O 1
ATOM 3215 N N . ARG B 1 52 ? 5.246 -0.77 -19.594 1 96 52 ARG B N 1
ATOM 3216 C CA . ARG B 1 52 ? 5.785 -1.978 -18.984 1 96 52 ARG B CA 1
ATOM 3217 C C . ARG B 1 52 ? 4.922 -2.426 -17.797 1 96 52 ARG B C 1
ATOM 3219 O O . ARG B 1 52 ? 5.41 -3.08 -16.875 1 96 52 ARG B O 1
ATOM 3226 N N . GLY B 1 53 ? 3.684 -2.025 -17.844 1 97.81 53 GLY B N 1
ATOM 3227 C CA . GLY B 1 53 ? 2.768 -2.264 -16.75 1 97.81 53 GLY B CA 1
ATOM 3228 C C . GLY B 1 53 ? 2.398 -3.727 -16.578 1 97.81 53 GLY B C 1
ATOM 3229 O O . GLY B 1 53 ? 1.842 -4.121 -15.555 1 97.81 53 GLY B O 1
ATOM 3230 N N . ASN B 1 54 ? 2.762 -4.586 -17.547 1 98.25 54 ASN B N 1
ATOM 3231 C CA . ASN B 1 54 ? 2.49 -6.02 -17.453 1 98.25 54 ASN B CA 1
ATOM 3232 C C . ASN B 1 54 ? 3.549 -6.727 -16.609 1 98.25 54 ASN B C 1
ATOM 3234 O O . ASN B 1 54 ? 3.369 -7.887 -16.219 1 98.25 54 ASN B O 1
ATOM 3238 N N . ARG B 1 55 ? 4.621 -6.07 -16.266 1 97.88 55 ARG B N 1
ATOM 3239 C CA . ARG B 1 55 ? 5.727 -6.648 -15.5 1 97.88 55 ARG B CA 1
ATOM 3240 C C . ARG B 1 55 ? 5.816 -6.031 -14.109 1 97.88 55 ARG B C 1
ATOM 3242 O O . ARG B 1 55 ? 5.609 -4.824 -13.945 1 97.88 55 ARG B O 1
ATOM 3249 N N . TYR B 1 56 ? 6.145 -6.887 -13.141 1 97.88 56 TYR B N 1
ATOM 3250 C CA . TYR B 1 56 ? 6.395 -6.379 -11.797 1 97.88 56 TYR B CA 1
ATOM 3251 C C . TYR B 1 56 ? 7.633 -5.488 -11.766 1 97.88 56 TYR B C 1
ATOM 3253 O O . TYR B 1 56 ? 8.531 -5.641 -12.602 1 97.88 56 TYR B O 1
ATOM 3261 N N . PRO B 1 57 ? 7.672 -4.527 -10.805 1 97.31 57 PRO B N 1
ATOM 3262 C CA . PRO B 1 57 ? 8.914 -3.77 -10.625 1 97.31 57 PRO B CA 1
ATOM 3263 C C . PRO B 1 57 ? 10.102 -4.664 -10.281 1 97.31 57 PRO B C 1
ATOM 3265 O O . PRO B 1 57 ? 9.938 -5.699 -9.633 1 97.31 57 PRO B O 1
ATOM 3268 N N . THR B 1 58 ? 11.258 -4.219 -10.68 1 96.31 58 THR B N 1
ATOM 3269 C CA . THR B 1 58 ? 12.477 -4.988 -10.438 1 96.31 58 THR B CA 1
ATOM 3270 C C . THR B 1 58 ? 13.234 -4.434 -9.234 1 96.31 58 THR B C 1
ATOM 3272 O O . THR B 1 58 ? 12.914 -3.35 -8.734 1 96.31 58 THR B O 1
ATOM 3275 N N . LEU B 1 59 ? 14.18 -5.246 -8.758 1 96 59 LEU B N 1
ATOM 3276 C CA . LEU B 1 59 ? 15.094 -4.789 -7.711 1 96 59 LEU B CA 1
ATOM 3277 C C . LEU B 1 59 ? 15.781 -3.494 -8.125 1 96 59 LEU B C 1
ATOM 3279 O O . LEU B 1 59 ? 15.969 -2.598 -7.297 1 96 59 LEU B O 1
ATOM 3283 N N . ASP B 1 60 ? 16.094 -3.377 -9.383 1 96.12 60 ASP B N 1
ATOM 3284 C CA . ASP B 1 60 ? 16.797 -2.195 -9.875 1 96.12 60 ASP B CA 1
ATOM 3285 C C . ASP B 1 60 ? 15.891 -0.965 -9.836 1 96.12 60 ASP B C 1
ATOM 3287 O O . ASP B 1 60 ? 16.359 0.15 -9.602 1 96.12 60 ASP B O 1
ATOM 3291 N N . ASP B 1 61 ? 14.594 -1.141 -10.117 1 97.25 61 ASP B N 1
ATOM 3292 C CA . ASP B 1 61 ? 13.641 -0.039 -10.008 1 97.25 61 ASP B CA 1
ATOM 3293 C C . ASP B 1 61 ? 13.664 0.571 -8.609 1 97.25 61 ASP B C 1
ATOM 3295 O O . ASP B 1 61 ? 13.734 1.793 -8.461 1 97.25 61 ASP B O 1
ATOM 3299 N N . TYR B 1 62 ? 13.648 -0.29 -7.609 1 98.06 62 TYR B N 1
ATOM 3300 C CA . TYR B 1 62 ? 13.648 0.16 -6.223 1 98.06 62 TYR B CA 1
ATOM 3301 C C . TYR B 1 62 ? 14.992 0.761 -5.836 1 98.06 62 TYR B C 1
ATOM 3303 O O . TYR B 1 62 ? 15.055 1.849 -5.258 1 98.06 62 TYR B O 1
ATOM 3311 N N . TYR B 1 63 ? 16.031 0.095 -6.172 1 97.81 63 TYR B N 1
ATOM 3312 C CA . TYR B 1 63 ? 17.359 0.505 -5.762 1 97.81 63 TYR B CA 1
ATOM 3313 C C . TYR B 1 63 ? 17.703 1.88 -6.32 1 97.81 63 TYR B C 1
ATOM 3315 O O . TYR B 1 63 ? 18.344 2.693 -5.641 1 97.81 63 TYR B O 1
ATOM 3323 N N . THR B 1 64 ? 17.312 2.113 -7.543 1 98.5 64 THR B N 1
ATOM 3324 C CA . THR B 1 64 ? 17.578 3.41 -8.164 1 98.5 64 THR B CA 1
ATOM 3325 C C . THR B 1 64 ? 16.938 4.531 -7.348 1 98.5 64 THR B C 1
ATOM 3327 O O . THR B 1 64 ? 17.594 5.535 -7.047 1 98.5 64 THR B O 1
ATOM 3330 N N . VAL B 1 65 ? 15.727 4.363 -6.93 1 98.81 65 VAL B N 1
ATOM 3331 C CA . VAL B 1 65 ? 15.023 5.387 -6.168 1 98.81 65 VAL B CA 1
ATOM 3332 C C . VAL B 1 65 ? 15.609 5.488 -4.766 1 98.81 65 VAL B C 1
ATOM 3334 O O . VAL B 1 65 ? 15.789 6.59 -4.238 1 98.81 65 VAL B O 1
ATOM 3337 N N . GLU B 1 66 ? 15.914 4.336 -4.133 1 98.81 66 GLU B N 1
ATOM 3338 C CA . GLU B 1 66 ? 16.516 4.324 -2.805 1 98.81 66 GLU B CA 1
ATOM 3339 C C . GLU B 1 66 ? 17.844 5.07 -2.797 1 98.81 66 GLU B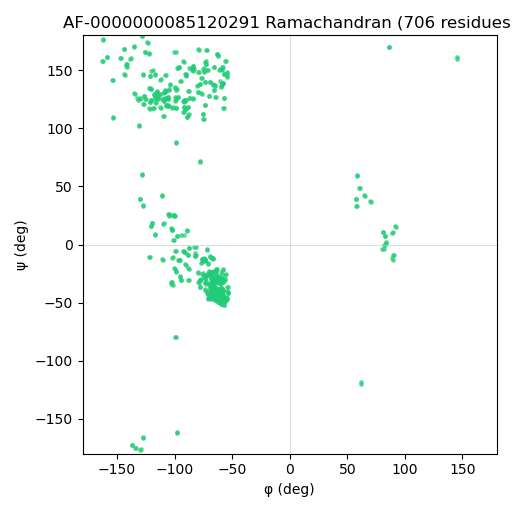 C 1
ATOM 3341 O O . GLU B 1 66 ? 18.141 5.82 -1.863 1 98.81 66 GLU B O 1
ATOM 3346 N N . ARG B 1 67 ? 18.609 4.906 -3.859 1 98.75 67 ARG B N 1
ATOM 3347 C CA . ARG B 1 67 ? 19.891 5.594 -3.967 1 98.75 67 ARG B CA 1
ATOM 3348 C C . ARG B 1 67 ? 19.703 7.102 -4.078 1 98.75 67 ARG B C 1
ATOM 3350 O O . ARG B 1 67 ? 20.438 7.875 -3.453 1 98.75 67 ARG B O 1
ATOM 3357 N N . LEU B 1 68 ? 18.766 7.512 -4.879 1 98.88 68 LEU B N 1
ATOM 3358 C CA . LEU B 1 68 ? 18.484 8.938 -5.051 1 98.88 68 LEU B CA 1
ATOM 3359 C C . LEU B 1 68 ? 18.016 9.562 -3.744 1 98.88 68 LEU B C 1
ATOM 3361 O O . LEU B 1 68 ? 18.422 10.672 -3.402 1 98.88 68 LEU B O 1
ATOM 3365 N N . ILE B 1 69 ? 17.219 8.844 -2.965 1 98.88 69 ILE B N 1
ATOM 3366 C CA . ILE B 1 69 ? 16.719 9.328 -1.68 1 98.88 69 ILE B CA 1
ATOM 3367 C C . ILE B 1 69 ? 17.875 9.383 -0.673 1 98.88 69 ILE B C 1
ATOM 3369 O O . ILE B 1 69 ? 17.969 10.336 0.105 1 98.88 69 ILE B O 1
ATOM 3373 N N . ALA B 1 70 ? 18.641 8.305 -0.68 1 98.75 70 ALA B N 1
ATOM 3374 C CA . ALA B 1 70 ? 19.812 8.266 0.207 1 98.75 70 ALA B CA 1
ATOM 3375 C C . ALA B 1 70 ? 20.703 9.477 -0.022 1 98.75 70 ALA B C 1
ATOM 3377 O O . ALA B 1 70 ? 21.141 10.133 0.933 1 98.75 70 ALA B O 1
ATOM 3378 N N . ASP B 1 71 ? 20.953 9.773 -1.254 1 98.44 71 ASP B N 1
ATOM 3379 C CA . ASP B 1 71 ? 21.75 10.938 -1.608 1 98.44 71 ASP B CA 1
ATOM 3380 C C . ASP B 1 71 ? 21.094 12.227 -1.123 1 98.44 71 ASP B C 1
ATOM 3382 O O . ASP B 1 71 ? 21.75 13.102 -0.561 1 98.44 71 ASP B O 1
ATOM 3386 N N . TYR B 1 72 ? 19.812 12.328 -1.34 1 98.06 72 TYR B N 1
ATOM 3387 C CA . TYR B 1 72 ? 19.031 13.492 -0.942 1 98.06 72 TYR B CA 1
ATOM 3388 C C . TYR B 1 72 ? 19.078 13.688 0.569 1 98.06 72 TYR B C 1
ATOM 3390 O O . TYR B 1 72 ? 19.078 14.82 1.056 1 98.06 72 TYR B O 1
ATOM 3398 N N . ALA B 1 73 ? 19.203 12.578 1.362 1 98.06 73 ALA B N 1
ATOM 3399 C CA . ALA B 1 73 ? 19.141 12.625 2.822 1 98.06 73 ALA B CA 1
ATOM 3400 C C . ALA B 1 73 ? 20.547 12.602 3.424 1 98.06 73 ALA B C 1
ATOM 3402 O O . ALA B 1 73 ? 20.719 12.742 4.637 1 98.06 73 ALA B O 1
ATOM 3403 N N . GLY B 1 74 ? 21.562 12.43 2.59 1 97.81 74 GLY B N 1
ATOM 3404 C CA . GLY B 1 74 ? 22.922 12.297 3.082 1 97.81 74 GLY B CA 1
ATOM 3405 C C . GLY B 1 74 ? 23.172 10.984 3.811 1 97.81 74 GLY B C 1
ATOM 3406 O O . GLY B 1 74 ? 23.844 10.961 4.844 1 97.81 74 GLY B O 1
ATOM 3407 N N . LEU B 1 75 ? 22.578 9.914 3.361 1 98.56 75 LEU B N 1
ATOM 3408 C CA . LEU B 1 75 ? 22.688 8.586 3.957 1 98.56 75 LEU B CA 1
ATOM 3409 C C . LEU B 1 75 ? 23.078 7.551 2.91 1 98.56 75 LEU B C 1
ATOM 3411 O O . LEU B 1 75 ? 23.359 7.898 1.761 1 98.56 75 LEU B O 1
ATOM 3415 N N . GLU B 1 76 ? 23.234 6.301 3.312 1 98.56 76 GLU B N 1
ATOM 3416 C CA . GLU B 1 76 ? 23.453 5.176 2.408 1 98.56 76 GLU B CA 1
ATOM 3417 C C . GLU B 1 76 ? 22.125 4.516 2.018 1 98.56 76 GLU B C 1
ATOM 3419 O O . GLU B 1 76 ? 21.125 4.641 2.73 1 98.56 76 GLU B O 1
ATOM 3424 N N . PRO B 1 77 ? 22.141 3.824 0.888 1 98.44 77 PRO B N 1
ATOM 3425 C CA . PRO B 1 77 ? 20.875 3.277 0.37 1 98.44 77 PRO B CA 1
ATOM 3426 C C . PRO B 1 77 ? 20.203 2.316 1.348 1 98.44 77 PRO B C 1
ATOM 3428 O O . PRO B 1 77 ? 18.984 2.252 1.408 1 98.44 77 PRO B O 1
ATOM 3431 N N . ASP B 1 78 ? 20.938 1.554 2.133 1 98 78 ASP B N 1
ATOM 3432 C CA . ASP B 1 78 ? 20.359 0.569 3.037 1 98 78 ASP B CA 1
ATOM 3433 C C . ASP B 1 78 ? 19.656 1.249 4.211 1 98 78 ASP B C 1
ATOM 3435 O O . ASP B 1 78 ? 18.953 0.595 4.984 1 98 78 ASP B O 1
ATOM 3439 N N . TYR B 1 79 ? 19.734 2.656 4.348 1 98.75 79 TYR B N 1
ATOM 3440 C CA . TYR B 1 79 ? 19.016 3.432 5.355 1 98.75 79 TYR B CA 1
ATOM 3441 C C . TYR B 1 79 ? 17.625 3.814 4.867 1 98.75 79 TYR B C 1
ATOM 3443 O O . TYR B 1 79 ? 16.844 4.426 5.605 1 98.75 79 TYR B O 1
ATOM 3451 N N . VAL B 1 80 ? 17.328 3.438 3.613 1 98.88 80 VAL B N 1
ATOM 3452 C CA . VAL B 1 80 ? 16.109 3.934 2.988 1 98.88 80 VAL B CA 1
ATOM 3453 C C . VAL B 1 80 ? 15.133 2.781 2.783 1 98.88 80 VAL B C 1
ATOM 3455 O O . VAL B 1 80 ? 15.5 1.723 2.271 1 98.88 80 VAL B O 1
ATOM 3458 N N . VAL B 1 81 ? 13.867 2.947 3.227 1 98.69 81 VAL B N 1
ATOM 3459 C CA . VAL B 1 81 ? 12.766 2.041 2.91 1 98.69 81 VAL B CA 1
ATOM 3460 C C . VAL B 1 81 ? 11.68 2.791 2.143 1 98.69 81 VAL B C 1
ATOM 3462 O O . VAL B 1 81 ? 11.094 3.744 2.658 1 98.69 81 VAL B O 1
ATOM 3465 N N . LEU B 1 82 ? 11.414 2.395 0.909 1 98.75 82 LEU B N 1
ATOM 3466 C CA . LEU B 1 82 ? 10.398 3.037 0.082 1 98.75 82 LEU B CA 1
ATOM 3467 C C . LEU B 1 82 ? 9 2.584 0.491 1 98.75 82 LEU B C 1
ATOM 3469 O O . LEU B 1 82 ? 8.781 1.404 0.784 1 98.75 82 LEU B O 1
ATOM 3473 N N . THR B 1 83 ? 8.086 3.523 0.541 1 98.75 83 THR B N 1
ATOM 3474 C CA . THR B 1 83 ? 6.723 3.225 0.965 1 98.75 83 THR B CA 1
ATOM 3475 C C . THR B 1 83 ? 5.711 3.947 0.082 1 98.75 83 THR B C 1
ATOM 3477 O O . THR B 1 83 ? 6.055 4.906 -0.611 1 98.75 83 THR B O 1
ATOM 3480 N N . ALA B 1 84 ? 4.457 3.473 0.07 1 98.38 84 ALA B N 1
ATOM 3481 C CA . ALA B 1 84 ? 3.359 4.121 -0.643 1 98.38 84 ALA B CA 1
ATOM 3482 C C . ALA B 1 84 ? 2.836 5.324 0.134 1 98.38 84 ALA B C 1
ATOM 3484 O O . ALA B 1 84 ? 1.708 5.309 0.632 1 98.38 84 ALA B O 1
ATOM 3485 N N . GLY B 1 85 ? 3.627 6.355 0.159 1 97.94 85 GLY B N 1
ATOM 3486 C CA . GLY B 1 85 ? 3.312 7.547 0.928 1 97.94 85 GLY B CA 1
ATOM 3487 C C . GLY B 1 85 ? 3.77 7.465 2.373 1 97.94 85 GLY B C 1
ATOM 3488 O O . GLY B 1 85 ? 4.227 6.414 2.824 1 97.94 85 GLY B O 1
ATOM 3489 N N . GLY B 1 86 ? 3.684 8.617 3.02 1 97.81 86 GLY B N 1
ATOM 3490 C CA . GLY B 1 86 ? 4.035 8.664 4.43 1 97.81 86 GLY B CA 1
ATOM 3491 C C . GLY B 1 86 ? 3.121 7.828 5.305 1 97.81 86 GLY B C 1
ATOM 3492 O O . GLY B 1 86 ? 3.545 7.312 6.34 1 97.81 86 GLY B O 1
ATOM 3493 N N . ASP B 1 87 ? 1.925 7.609 4.879 1 97.25 87 ASP B N 1
ATOM 3494 C CA . ASP B 1 87 ? 0.967 6.832 5.656 1 97.25 87 ASP B CA 1
ATOM 3495 C C . ASP B 1 87 ? 1.398 5.371 5.762 1 97.25 87 ASP B C 1
ATOM 3497 O O . ASP B 1 87 ? 1.288 4.758 6.824 1 97.25 87 ASP B O 1
ATOM 3501 N N . GLU B 1 88 ? 1.88 4.812 4.621 1 98.38 88 GLU B N 1
ATOM 3502 C CA . GLU B 1 88 ? 2.361 3.434 4.688 1 98.38 88 GLU B CA 1
ATOM 3503 C C . GLU B 1 88 ? 3.609 3.328 5.559 1 98.38 88 GLU B C 1
ATOM 3505 O O . GLU B 1 88 ? 3.809 2.326 6.25 1 98.38 88 GLU B O 1
ATOM 3510 N N . ALA B 1 89 ? 4.457 4.375 5.5 1 98.75 89 ALA B N 1
ATOM 3511 C CA . ALA B 1 89 ? 5.625 4.406 6.371 1 98.75 89 ALA B CA 1
ATOM 3512 C C . ALA B 1 89 ? 5.219 4.297 7.84 1 98.75 89 ALA B C 1
ATOM 3514 O O . ALA B 1 89 ? 5.715 3.434 8.57 1 98.75 89 ALA B O 1
ATOM 3515 N N . LEU B 1 90 ? 4.281 5.172 8.219 1 98.56 90 LEU B N 1
ATOM 3516 C CA . LEU B 1 90 ? 3.803 5.156 9.602 1 98.56 90 LEU B CA 1
ATOM 3517 C C . LEU B 1 90 ? 3.156 3.816 9.93 1 98.56 90 LEU B C 1
ATOM 3519 O O . LEU B 1 90 ? 3.443 3.227 10.977 1 98.56 90 LEU B O 1
ATOM 3523 N N . ARG B 1 91 ? 2.334 3.336 9.055 1 97.88 91 ARG B N 1
ATOM 3524 C CA . ARG B 1 91 ? 1.688 2.051 9.289 1 97.88 91 ARG B CA 1
ATOM 3525 C C . ARG B 1 91 ? 2.719 0.954 9.523 1 97.88 91 ARG B C 1
ATOM 3527 O O . ARG B 1 91 ? 2.58 0.154 10.453 1 97.88 91 ARG B O 1
ATOM 3534 N N . ALA B 1 92 ? 3.73 0.871 8.664 1 98 92 ALA B N 1
ATOM 3535 C CA . ALA B 1 92 ? 4.77 -0.151 8.773 1 98 92 ALA B CA 1
ATOM 3536 C C . ALA B 1 92 ? 5.484 -0.071 10.117 1 98 92 ALA B C 1
ATOM 3538 O O . ALA B 1 92 ? 5.746 -1.097 10.75 1 98 92 ALA B O 1
ATOM 3539 N N . ILE B 1 93 ? 5.809 1.156 10.531 1 98.62 93 ILE B N 1
ATOM 3540 C CA . ILE B 1 93 ? 6.492 1.37 11.797 1 98.62 93 ILE B CA 1
ATOM 3541 C C . ILE B 1 93 ? 5.641 0.825 12.945 1 98.62 93 ILE B C 1
ATOM 3543 O O . ILE B 1 93 ? 6.137 0.079 13.789 1 98.62 93 ILE B O 1
ATOM 3547 N N . PHE B 1 94 ? 4.395 1.135 12.961 1 98.12 94 PHE B N 1
ATOM 3548 C CA . PHE B 1 94 ? 3.508 0.676 14.023 1 98.12 94 PHE B CA 1
ATOM 3549 C C . PHE B 1 94 ? 3.301 -0.832 13.945 1 98.12 94 PHE B C 1
ATOM 3551 O O . PHE B 1 94 ? 3.195 -1.505 14.969 1 98.12 94 PHE B O 1
ATOM 3558 N N . ASP B 1 95 ? 3.227 -1.369 12.734 1 96.38 95 ASP B N 1
ATOM 3559 C CA . ASP B 1 95 ? 3.055 -2.807 12.547 1 96.38 95 ASP B CA 1
ATOM 3560 C C . ASP B 1 95 ? 4.195 -3.586 13.203 1 96.38 95 ASP B C 1
ATOM 3562 O O . ASP B 1 95 ? 3.973 -4.641 13.797 1 96.38 95 ASP B O 1
ATOM 3566 N N . VAL B 1 96 ? 5.383 -3.096 13.055 1 96.94 96 VAL B N 1
ATOM 3567 C CA . VAL B 1 96 ? 6.574 -3.818 13.484 1 96.94 96 VAL B CA 1
ATOM 3568 C C . VAL B 1 96 ? 6.754 -3.66 14.992 1 96.94 96 VAL B C 1
ATOM 3570 O O . VAL B 1 96 ? 7.172 -4.598 15.68 1 96.94 96 VAL B O 1
ATOM 3573 N N . PHE B 1 97 ? 6.328 -2.457 15.586 1 97.38 97 PHE B N 1
ATOM 3574 C CA . PHE B 1 97 ? 6.898 -2.143 16.891 1 97.38 97 PHE B CA 1
ATOM 3575 C C . PHE B 1 97 ? 5.801 -1.977 17.938 1 97.38 97 PHE B C 1
ATOM 3577 O O . PHE B 1 97 ? 6.086 -1.863 19.125 1 97.38 97 PHE B O 1
ATOM 3584 N N . VAL B 1 98 ? 4.566 -1.916 17.547 1 96.62 98 VAL B N 1
ATOM 3585 C CA . VAL B 1 98 ? 3.5 -1.653 18.516 1 96.62 98 VAL B CA 1
ATOM 3586 C C . VAL B 1 98 ? 2.566 -2.859 18.594 1 96.62 98 VAL B C 1
ATOM 3588 O O . VAL B 1 98 ? 2.154 -3.4 17.562 1 96.62 98 VAL B O 1
ATOM 3591 N N . GLY B 1 99 ? 2.268 -3.324 19.75 1 93.81 99 GLY B N 1
ATOM 3592 C CA . GLY B 1 99 ? 1.333 -4.402 20.016 1 93.81 99 GLY B CA 1
ATOM 3593 C C . GLY B 1 99 ? 0.413 -4.117 21.203 1 93.81 99 GLY B C 1
ATOM 3594 O O . GLY B 1 99 ? 0.373 -2.994 21.703 1 93.81 99 GLY B O 1
ATOM 3595 N N . PRO B 1 100 ? -0.377 -5.125 21.609 1 93.25 100 PRO B N 1
ATOM 3596 C CA . PRO B 1 100 ? -1.345 -4.93 22.688 1 93.25 100 PRO B CA 1
ATOM 3597 C C . PRO B 1 100 ? -0.692 -4.449 23.984 1 93.25 100 PRO B C 1
ATOM 3599 O O . PRO B 1 100 ? 0.291 -5.039 24.453 1 93.25 100 PRO B O 1
ATOM 3602 N N . GLY B 1 101 ? -1.217 -3.338 24.484 1 95.06 101 GLY B N 1
ATOM 3603 C CA . GLY B 1 101 ? -0.781 -2.834 25.781 1 95.06 101 GLY B CA 1
ATOM 3604 C C . GLY B 1 101 ? 0.401 -1.889 25.672 1 95.06 101 GLY B C 1
ATOM 3605 O O . GLY B 1 101 ? 0.721 -1.187 26.641 1 95.06 101 GLY B O 1
ATOM 3606 N N . ASP B 1 102 ? 1.078 -1.801 24.547 1 96.62 102 ASP B N 1
ATOM 3607 C CA . ASP B 1 102 ? 2.213 -0.897 24.391 1 96.62 102 ASP B CA 1
ATOM 3608 C C . ASP B 1 102 ? 1.772 0.562 24.484 1 96.62 102 ASP B C 1
ATOM 3610 O O . ASP B 1 102 ? 0.726 0.939 23.953 1 96.62 102 ASP B O 1
ATOM 3614 N N . ARG B 1 103 ? 2.539 1.342 25.188 1 98.06 103 ARG B N 1
ATOM 3615 C CA . ARG B 1 103 ? 2.236 2.76 25.359 1 98.06 103 ARG B CA 1
ATOM 3616 C C . ARG B 1 103 ? 2.924 3.598 24.281 1 98.06 103 ARG B C 1
ATOM 3618 O O . ARG B 1 103 ? 4.145 3.52 24.125 1 98.06 103 ARG B O 1
ATOM 3625 N N . VAL B 1 104 ? 2.162 4.355 23.562 1 98.44 104 VAL B N 1
ATOM 3626 C CA . VAL B 1 104 ? 2.658 5.242 22.516 1 98.44 104 VAL B CA 1
ATOM 3627 C C . VAL B 1 104 ? 2.379 6.695 22.906 1 98.44 104 VAL B C 1
ATOM 3629 O O . VAL B 1 104 ? 1.237 7.059 23.203 1 98.44 104 VAL B O 1
ATOM 3632 N N . VAL B 1 105 ? 3.432 7.512 22.922 1 98.75 105 VAL B N 1
ATOM 3633 C CA . VAL B 1 105 ? 3.293 8.93 23.25 1 98.75 105 VAL B CA 1
ATOM 3634 C C . VAL B 1 105 ? 3.078 9.727 21.953 1 98.75 105 VAL B C 1
ATOM 3636 O O . VAL B 1 105 ? 3.893 9.656 21.031 1 98.75 105 VAL B O 1
ATOM 3639 N N . LEU B 1 106 ? 1.999 10.445 21.891 1 98.25 106 LEU B N 1
ATOM 3640 C CA . LEU B 1 106 ? 1.631 11.297 20.766 1 98.25 106 LEU B CA 1
ATOM 3641 C C . LEU B 1 106 ? 1.44 12.742 21.219 1 98.25 106 LEU B C 1
ATOM 3643 O O . LEU B 1 106 ? 1.354 13.016 22.422 1 98.25 106 LEU B O 1
ATOM 3647 N N . LEU B 1 107 ? 1.428 13.625 20.281 1 97.75 107 LEU B N 1
ATOM 3648 C CA . LEU B 1 107 ? 1.149 15.023 20.562 1 97.75 107 LEU B CA 1
ATOM 3649 C C . LEU B 1 107 ? -0.317 15.352 20.297 1 97.75 107 LEU B C 1
ATOM 3651 O O . LEU B 1 107 ? -0.956 14.719 19.453 1 97.75 107 LEU B O 1
ATOM 3655 N N . GLU B 1 108 ? -0.854 16.344 21.016 1 96.62 108 GLU B N 1
ATOM 3656 C CA . GLU B 1 108 ? -2.213 16.844 20.828 1 96.62 108 GLU B CA 1
ATOM 3657 C C . GLU B 1 108 ? -2.232 18.359 20.703 1 96.62 108 GLU B C 1
ATOM 3659 O O . GLU B 1 108 ? -1.793 19.078 21.609 1 96.62 108 GLU B O 1
ATOM 3664 N N . PRO B 1 109 ? -2.795 18.969 19.656 1 96.56 109 PRO B N 1
ATOM 3665 C CA . PRO B 1 109 ? -3.27 18.219 18.484 1 96.56 109 PRO B CA 1
ATOM 3666 C C . PRO B 1 109 ? -2.143 17.5 17.75 1 96.56 109 PRO B C 1
ATOM 3668 O O . PRO B 1 109 ? -0.967 17.703 18.062 1 96.56 109 PRO B O 1
ATOM 3671 N N . GLY B 1 110 ? -2.494 16.578 16.922 1 94.56 110 GLY B N 1
ATOM 3672 C CA . GLY B 1 110 ? -1.55 15.852 16.078 1 94.56 110 GLY B CA 1
ATOM 3673 C C . GLY B 1 110 ? -2.209 15.148 14.906 1 94.56 110 GLY B C 1
ATOM 3674 O O . GLY B 1 110 ? -3.424 15.242 14.719 1 94.56 110 GLY B O 1
ATOM 3675 N N . PHE B 1 111 ? -1.449 14.578 14.125 1 92.81 111 PHE B N 1
ATOM 3676 C CA . PHE B 1 111 ? -1.942 13.844 12.969 1 92.81 111 PHE B CA 1
ATOM 3677 C C . PHE B 1 111 ? -2.768 12.641 13.406 1 92.81 111 PHE B C 1
ATOM 3679 O O . PHE B 1 111 ? -2.264 11.75 14.102 1 92.81 111 PHE B O 1
ATOM 3686 N N . ALA B 1 112 ? -3.953 12.477 12.953 1 90.88 112 ALA B N 1
ATOM 3687 C CA . ALA B 1 112 ? -4.977 11.562 13.453 1 90.88 112 ALA B CA 1
ATOM 3688 C C . ALA B 1 112 ? -4.57 10.109 13.219 1 90.88 112 ALA B C 1
ATOM 3690 O O . ALA B 1 112 ? -4.934 9.227 14 1 90.88 112 ALA B O 1
ATOM 3691 N N . MET B 1 113 ? -3.766 9.828 12.211 1 93.69 113 MET B N 1
ATOM 3692 C CA . MET B 1 113 ? -3.494 8.445 11.812 1 93.69 113 MET B CA 1
ATOM 3693 C C . MET B 1 113 ? -2.561 7.773 12.812 1 93.69 113 MET B C 1
ATOM 3695 O O . MET B 1 113 ? -2.57 6.547 12.953 1 93.69 113 MET B O 1
ATOM 3699 N N . THR B 1 114 ? -1.725 8.5 13.508 1 96.06 114 THR B N 1
ATOM 3700 C CA . THR B 1 114 ? -0.855 7.879 14.5 1 96.06 114 THR B CA 1
ATOM 3701 C C . THR B 1 114 ? -1.674 7.305 15.656 1 96.06 114 THR B C 1
ATOM 3703 O O . THR B 1 114 ? -1.371 6.223 16.156 1 96.06 114 THR B O 1
ATOM 3706 N N . ARG B 1 115 ? -2.715 8.078 16.047 1 94.94 115 ARG B N 1
ATOM 3707 C CA . ARG B 1 115 ? -3.641 7.543 17.047 1 94.94 115 ARG B CA 1
ATOM 3708 C C . ARG B 1 115 ? -4.371 6.312 16.5 1 94.94 115 ARG B C 1
ATOM 3710 O O . ARG B 1 115 ? -4.5 5.309 17.203 1 94.94 115 ARG B O 1
ATOM 3717 N N . PHE B 1 116 ? -4.848 6.402 15.273 1 95.5 116 PHE B N 1
ATOM 3718 C CA . PHE B 1 116 ? -5.547 5.301 14.625 1 95.5 116 PHE B CA 1
ATOM 3719 C C . PHE B 1 116 ? -4.68 4.047 14.594 1 95.5 116 PHE B C 1
ATOM 3721 O O . PHE B 1 116 ? -5.125 2.969 14.992 1 95.5 116 PHE B O 1
ATOM 3728 N N . TYR B 1 117 ? -3.406 4.156 14.164 1 96.56 117 TYR B N 1
ATOM 3729 C CA . TYR B 1 117 ? -2.49 3.029 14.039 1 96.56 117 TYR B CA 1
ATOM 3730 C C . TYR B 1 117 ? -2.15 2.445 15.406 1 96.56 117 TYR B C 1
ATOM 3732 O O . TYR B 1 117 ? -1.874 1.249 15.523 1 96.56 117 TYR B O 1
ATOM 3740 N N . THR B 1 118 ? -2.172 3.289 16.469 1 96.5 118 THR B N 1
ATOM 3741 C CA . THR B 1 118 ? -1.973 2.801 17.828 1 96.5 118 THR B CA 1
ATOM 3742 C C . THR B 1 118 ? -3.139 1.915 18.25 1 96.5 118 THR B C 1
ATOM 3744 O O . THR B 1 118 ? -2.934 0.786 18.703 1 96.5 118 THR B O 1
ATOM 3747 N N . ILE B 1 119 ? -4.352 2.361 17.984 1 94.44 119 ILE B N 1
ATOM 3748 C CA . ILE B 1 119 ? -5.566 1.728 18.484 1 94.44 119 ILE B CA 1
ATOM 3749 C C . ILE B 1 119 ? -5.785 0.396 17.766 1 94.44 119 ILE B C 1
ATOM 3751 O O . ILE B 1 119 ? -6.066 -0.621 18.406 1 94.44 119 ILE B O 1
ATOM 3755 N N . VAL B 1 120 ? -5.586 0.322 16.484 1 93.88 120 VAL B N 1
ATOM 3756 C CA . VAL B 1 120 ? -5.91 -0.869 15.703 1 93.88 120 VAL B CA 1
ATOM 3757 C C . VAL B 1 120 ? -4.93 -1.99 16.047 1 93.88 120 VAL B C 1
ATOM 3759 O O . VAL B 1 120 ? -5.207 -3.164 15.781 1 93.88 120 VAL B O 1
ATOM 3762 N N . ARG B 1 121 ? -3.785 -1.634 16.688 1 94.12 121 ARG B N 1
ATOM 3763 C CA . ARG B 1 121 ? -2.805 -2.641 17.078 1 94.12 121 ARG B CA 1
ATOM 3764 C C . ARG B 1 121 ? -2.93 -2.982 18.562 1 94.12 121 ARG B C 1
ATOM 3766 O O . ARG B 1 121 ? -2.088 -3.693 19.109 1 94.12 121 ARG B O 1
ATOM 3773 N N . GLY B 1 122 ? -3.963 -2.361 19.219 1 93.62 122 GLY B N 1
ATOM 3774 C CA . GLY B 1 122 ? -4.227 -2.648 20.625 1 93.62 122 GLY B CA 1
ATOM 3775 C C . GLY B 1 122 ? -3.352 -1.851 21.578 1 93.62 122 GLY B C 1
ATOM 3776 O O . GLY B 1 122 ? -3.318 -2.125 22.781 1 93.62 122 GLY B O 1
ATOM 3777 N N . GLY B 1 123 ? -2.584 -0.912 21.016 1 95.62 123 GLY B N 1
ATOM 3778 C CA . GLY B 1 123 ? -1.777 -0.034 21.844 1 95.62 123 GLY B CA 1
ATOM 3779 C C . GLY B 1 123 ? -2.6 0.998 22.594 1 95.62 123 GLY B C 1
ATOM 3780 O O . GLY B 1 123 ? -3.799 1.142 22.344 1 95.62 123 GLY B O 1
ATOM 3781 N N . VAL B 1 124 ? -1.902 1.624 23.547 1 96.5 124 VAL B N 1
ATOM 3782 C CA . VAL B 1 124 ? -2.498 2.699 24.328 1 96.5 124 VAL B CA 1
ATOM 3783 C C . VAL B 1 124 ? -1.746 4.004 24.078 1 96.5 124 VAL B C 1
ATOM 3785 O O . VAL B 1 124 ? -0.524 4.062 24.234 1 96.5 124 VAL B O 1
ATOM 3788 N N . TYR B 1 125 ? -2.459 5.012 23.625 1 95.75 125 TYR B N 1
ATOM 3789 C CA . TYR B 1 125 ? -1.754 6.262 23.375 1 95.75 125 TYR B CA 1
ATOM 3790 C C . TYR B 1 125 ? -1.859 7.195 24.578 1 95.75 125 TYR B C 1
ATOM 3792 O O . TYR B 1 125 ? -2.869 7.191 25.297 1 95.75 125 TYR B O 1
ATOM 3800 N N . GLN B 1 126 ? -0.82 7.867 24.891 1 97.12 126 GLN B N 1
ATOM 3801 C CA . GLN B 1 126 ? -0.755 8.977 25.828 1 97.12 126 GLN B CA 1
ATOM 3802 C C . GLN B 1 126 ? -0.393 10.281 25.125 1 97.12 126 GLN B C 1
ATOM 3804 O O . GLN B 1 126 ? 0.635 10.359 24.453 1 97.12 126 GLN B O 1
ATOM 3809 N N . ALA B 1 127 ? -1.212 11.289 25.344 1 96 127 ALA B N 1
ATOM 3810 C CA . ALA B 1 127 ? -1.038 12.547 24.609 1 96 127 ALA B CA 1
ATOM 3811 C C . ALA B 1 127 ? -0.299 13.57 25.469 1 96 127 ALA B C 1
ATOM 3813 O O . ALA B 1 127 ? -0.541 13.68 26.672 1 96 127 ALA B O 1
ATOM 3814 N N . VAL B 1 128 ? 0.652 14.234 24.875 1 97.75 128 VAL B N 1
ATOM 3815 C CA . VAL B 1 128 ? 1.242 15.453 25.406 1 97.75 128 VAL B CA 1
ATOM 3816 C C . VAL B 1 128 ? 0.62 16.672 24.734 1 97.75 128 VAL B C 1
ATOM 3818 O O . VAL B 1 128 ? 0.742 16.844 23.516 1 97.75 128 VAL B O 1
ATOM 3821 N N . LYS B 1 129 ? -0.033 17.484 25.5 1 97.19 129 LYS B N 1
ATOM 3822 C CA . LYS B 1 129 ? -0.729 18.641 24.953 1 97.19 129 LYS B CA 1
ATOM 3823 C C . LYS B 1 129 ? 0.249 19.766 24.609 1 97.19 129 LYS B C 1
ATOM 3825 O O . LYS B 1 129 ? 1.111 20.109 25.422 1 97.19 129 LYS B O 1
ATOM 3830 N N . LEU B 1 130 ? 0.127 20.281 23.422 1 97.94 130 LEU B N 1
ATOM 3831 C CA . LEU B 1 130 ? 0.919 21.438 23.031 1 97.94 130 LEU B CA 1
ATOM 3832 C C . LEU B 1 130 ? 0.375 22.703 23.672 1 97.94 130 LEU B C 1
ATOM 3834 O O . LEU B 1 130 ? -0.826 22.812 23.922 1 97.94 130 LEU B O 1
ATOM 3838 N N . ARG B 1 131 ? 1.308 23.625 23.875 1 96.31 131 ARG B N 1
ATOM 3839 C CA . ARG B 1 131 ? 0.93 24.891 24.5 1 96.31 131 ARG B CA 1
ATOM 3840 C C . ARG B 1 131 ? 0.931 26.031 23.484 1 96.31 131 ARG B C 1
ATOM 3842 O O . ARG B 1 131 ? 1.901 26.219 22.75 1 96.31 131 ARG B O 1
ATOM 3849 N N . GLU B 1 132 ? -0.198 26.688 23.453 1 96.19 132 GLU B N 1
ATOM 3850 C CA . GLU B 1 132 ? -0.278 27.875 22.625 1 96.19 132 GLU B CA 1
ATOM 3851 C C . GLU B 1 132 ? 0.478 29.047 23.25 1 96.19 132 GLU B C 1
ATOM 3853 O O . GLU B 1 132 ? 0.223 29.422 24.391 1 96.19 132 GLU B O 1
ATOM 3858 N N . GLU B 1 133 ? 1.437 29.547 22.578 1 95.75 133 GLU B N 1
ATOM 3859 C CA . GLU B 1 133 ? 2.197 30.719 23.016 1 95.75 133 GLU B CA 1
ATOM 3860 C C . GLU B 1 133 ? 2.303 31.75 21.891 1 95.75 133 GLU B C 1
ATOM 3862 O O . GLU B 1 133 ? 3.227 31.688 21.078 1 95.75 133 GLU B O 1
ATOM 3867 N N . GLY B 1 134 ? 1.472 32.844 21.938 1 94.69 134 GLY B N 1
ATOM 3868 C CA . GLY B 1 134 ? 1.428 33.812 20.844 1 94.69 134 GLY B CA 1
ATOM 3869 C C . GLY B 1 134 ? 0.966 33.188 19.531 1 94.69 134 GLY B C 1
ATOM 3870 O O . GLY B 1 134 ? -0.119 32.625 19.453 1 94.69 134 GLY B O 1
ATOM 3871 N N . ARG B 1 135 ? 1.839 33.281 18.609 1 95.69 135 ARG B N 1
ATOM 3872 C CA . ARG B 1 135 ? 1.503 32.781 17.281 1 95.69 135 ARG B CA 1
ATOM 3873 C C . ARG B 1 135 ? 2.182 31.422 17.016 1 95.69 135 ARG B C 1
ATOM 3875 O O . ARG B 1 135 ? 2.439 31.078 15.859 1 95.69 135 ARG B O 1
ATOM 3882 N N . ARG B 1 136 ? 2.445 30.766 18.125 1 96.31 136 ARG B N 1
ATOM 3883 C CA . ARG B 1 136 ? 3.104 29.469 17.984 1 96.31 136 ARG B CA 1
ATOM 3884 C C . ARG B 1 136 ? 2.557 28.469 19 1 96.31 136 ARG B C 1
ATOM 3886 O O . ARG B 1 136 ? 1.928 28.859 19.984 1 96.31 136 ARG B O 1
ATOM 3893 N N . PHE B 1 137 ? 2.688 27.25 18.656 1 97.81 137 PHE B N 1
ATOM 3894 C CA . PHE B 1 137 ? 2.506 26.156 19.625 1 97.81 137 PHE B CA 1
ATOM 3895 C C . PHE B 1 137 ? 3.85 25.594 20.047 1 97.81 137 PHE B C 1
ATOM 3897 O O . PHE B 1 137 ? 4.762 25.453 19.234 1 97.81 137 PHE B O 1
ATOM 3904 N N . LEU B 1 138 ? 3.98 25.344 21.328 1 97.5 138 LEU B N 1
ATOM 3905 C CA . LEU B 1 138 ? 5.234 24.828 21.891 1 97.5 138 LEU B CA 1
ATOM 3906 C C . LEU B 1 138 ? 5.027 23.469 22.547 1 97.5 138 LEU B C 1
ATOM 3908 O O . LEU B 1 138 ? 3.924 23.156 23 1 97.5 138 LEU B O 1
ATOM 3912 N N . LEU B 1 139 ? 6.09 22.688 22.516 1 97.81 139 LEU B N 1
ATOM 3913 C CA . LEU B 1 139 ? 6.152 21.406 23.203 1 97.81 139 LEU B CA 1
ATOM 3914 C C . LEU B 1 139 ? 6.906 21.531 24.516 1 97.81 139 LEU B C 1
ATOM 3916 O O . LEU B 1 139 ? 8.008 22.078 24.562 1 97.81 139 LEU B O 1
ATOM 3920 N N . ASP B 1 140 ? 6.293 21.156 25.625 1 97.19 140 ASP B N 1
ATOM 3921 C CA . ASP B 1 140 ? 7 21.078 26.891 1 97.19 140 ASP B CA 1
ATOM 3922 C C . ASP B 1 140 ? 7.918 19.859 26.938 1 97.19 140 ASP B C 1
ATOM 3924 O O . ASP B 1 140 ? 7.457 18.75 27.188 1 97.19 140 ASP B O 1
ATOM 3928 N N . GLU B 1 141 ? 9.164 20.078 26.859 1 97 141 GLU B N 1
ATOM 3929 C CA . GLU B 1 141 ? 10.133 19 26.75 1 97 141 GLU B CA 1
ATOM 3930 C C . GLU B 1 141 ? 10.156 18.156 28.031 1 97 141 GLU B C 1
ATOM 3932 O O . GLU B 1 141 ? 10.297 16.938 27.969 1 97 141 GLU B O 1
ATOM 3937 N N . ASN B 1 142 ? 10.086 18.812 29.141 1 95.94 142 ASN B N 1
ATOM 3938 C CA . ASN B 1 142 ? 10.102 18.094 30.406 1 95.94 142 ASN B CA 1
ATOM 3939 C C . ASN B 1 142 ? 8.867 17.203 30.562 1 95.94 142 ASN B C 1
ATOM 3941 O O . ASN B 1 142 ? 8.977 16.062 31.016 1 95.94 142 ASN B O 1
ATOM 3945 N N . GLU B 1 143 ? 7.781 17.766 30.219 1 97.25 143 GLU B N 1
ATOM 3946 C CA . GLU B 1 143 ? 6.562 16.953 30.25 1 97.25 143 GLU B CA 1
ATOM 3947 C C . GLU B 1 143 ? 6.66 15.766 29.312 1 97.25 143 GLU B C 1
ATOM 3949 O O . GLU B 1 143 ? 6.262 14.656 29.656 1 97.25 143 GLU B O 1
ATOM 3954 N N . LEU B 1 144 ? 7.152 16.016 28.156 1 98 144 LEU B N 1
ATOM 3955 C CA . LEU B 1 144 ? 7.316 14.945 27.188 1 98 144 LEU B CA 1
ATOM 3956 C C . LEU B 1 144 ? 8.195 13.828 27.75 1 98 144 LEU B C 1
ATOM 3958 O O . LEU B 1 144 ? 7.844 12.648 27.641 1 98 144 LEU B O 1
ATOM 3962 N N . LEU B 1 145 ? 9.305 14.195 28.312 1 97.06 145 LEU B N 1
ATOM 3963 C CA . LEU B 1 145 ? 10.242 13.211 28.859 1 97.06 145 LEU B CA 1
ATOM 3964 C C . LEU B 1 145 ? 9.594 12.422 29.984 1 97.06 145 LEU B C 1
ATOM 3966 O O . LEU B 1 145 ? 9.812 11.219 30.109 1 97.06 145 LEU B O 1
ATOM 3970 N N . GLU B 1 146 ? 8.836 13.086 30.766 1 96.69 146 GLU B N 1
ATOM 3971 C CA . GLU B 1 146 ? 8.141 12.43 31.875 1 96.69 146 GLU B CA 1
ATOM 3972 C C . GLU B 1 146 ? 7.125 11.414 31.344 1 96.69 146 GLU B C 1
ATOM 3974 O O . GLU B 1 146 ? 7.098 10.266 31.812 1 96.69 146 GLU B O 1
ATOM 3979 N N . VAL B 1 147 ? 6.355 11.836 30.406 1 97.06 147 VAL B N 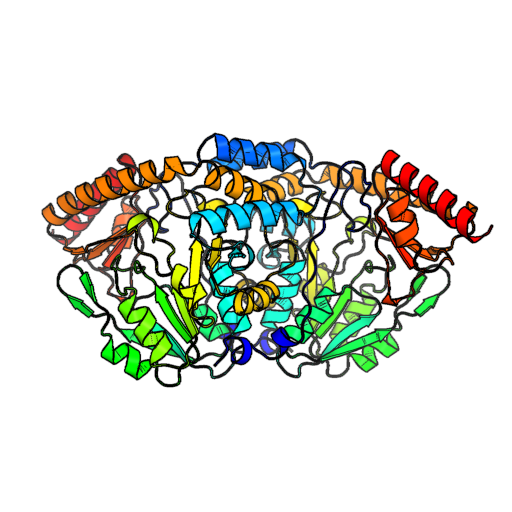1
ATOM 3980 C CA . VAL B 1 147 ? 5.312 10.984 29.844 1 97.06 147 VAL B CA 1
ATOM 3981 C C . VAL B 1 147 ? 5.945 9.836 29.062 1 97.06 147 VAL B C 1
ATOM 3983 O O . VAL B 1 147 ? 5.41 8.727 29.031 1 97.06 147 VAL B O 1
ATOM 3986 N N . ALA B 1 148 ? 7.109 10.055 28.516 1 96 148 ALA B N 1
ATOM 3987 C CA . ALA B 1 148 ? 7.797 9.102 27.656 1 96 148 ALA B CA 1
ATOM 3988 C C . ALA B 1 148 ? 8.445 7.992 28.469 1 96 148 ALA B C 1
ATOM 3990 O O . ALA B 1 148 ? 8.836 6.953 27.938 1 96 148 ALA B O 1
ATOM 3991 N N . SER B 1 149 ? 8.57 8.227 29.781 1 94.25 149 SER B N 1
ATOM 3992 C CA . SER B 1 149 ? 9.164 7.199 30.625 1 94.25 149 SER B CA 1
ATOM 3993 C C . SER B 1 149 ? 8.398 5.883 30.516 1 94.25 149 SER B C 1
ATOM 3995 O O . SER B 1 149 ? 7.195 5.844 30.797 1 94.25 149 SER B O 1
ATOM 3997 N N . GLY B 1 150 ? 9.062 4.863 30.047 1 94.62 150 GLY B N 1
ATOM 3998 C CA . GLY B 1 150 ? 8.453 3.547 29.938 1 94.62 150 GLY B CA 1
ATOM 3999 C C . GLY B 1 150 ? 7.637 3.365 28.672 1 94.62 150 GLY B C 1
ATOM 4000 O O . GLY B 1 150 ? 7.016 2.32 28.469 1 94.62 150 GLY B O 1
ATOM 4001 N N . ALA B 1 151 ? 7.605 4.348 27.844 1 97.25 151 ALA B N 1
ATOM 4002 C CA . ALA B 1 151 ? 6.836 4.254 26.594 1 97.25 151 ALA B CA 1
ATOM 4003 C C . ALA B 1 151 ? 7.543 3.367 25.578 1 97.25 151 ALA B C 1
ATOM 4005 O O . ALA B 1 151 ? 8.773 3.273 25.578 1 97.25 151 ALA B O 1
ATOM 4006 N N . ARG B 1 152 ? 6.707 2.719 24.766 1 97.44 152 ARG B N 1
ATOM 4007 C CA . ARG B 1 152 ? 7.215 1.919 23.656 1 97.44 152 ARG B CA 1
ATOM 4008 C C . ARG B 1 152 ? 7.719 2.809 22.531 1 97.44 152 ARG B C 1
ATOM 4010 O O . ARG B 1 152 ? 8.734 2.504 21.891 1 97.44 152 ARG B O 1
ATOM 4017 N N . MET B 1 153 ? 7.055 3.854 22.266 1 98.31 153 MET B N 1
ATOM 4018 C CA . MET B 1 153 ? 7.301 4.695 21.094 1 98.31 153 MET B CA 1
ATOM 4019 C C . MET B 1 153 ? 6.855 6.133 21.359 1 98.31 153 MET B C 1
ATOM 4021 O O . MET B 1 153 ? 5.879 6.363 22.078 1 98.31 153 MET B O 1
ATOM 4025 N N . ILE B 1 154 ? 7.59 7.07 20.875 1 98.56 154 ILE B N 1
ATOM 4026 C CA . ILE B 1 154 ? 7.262 8.492 20.844 1 98.56 154 ILE B CA 1
ATOM 4027 C C . ILE B 1 154 ? 7.18 8.969 19.391 1 98.56 154 ILE B C 1
ATOM 4029 O O . ILE B 1 154 ? 8.094 8.719 18.609 1 98.56 154 ILE B O 1
ATOM 4033 N N . VAL B 1 155 ? 6.09 9.641 19 1 98.69 155 VAL B N 1
ATOM 4034 C CA . VAL B 1 155 ? 5.945 10.164 17.641 1 98.69 155 VAL B CA 1
ATOM 4035 C C . VAL B 1 155 ? 5.859 11.688 17.688 1 98.69 155 VAL B C 1
ATOM 4037 O O . VAL B 1 155 ? 5.035 12.25 18.406 1 98.69 155 VAL B O 1
ATOM 4040 N N . ILE B 1 156 ? 6.707 12.328 16.938 1 98.31 156 ILE B N 1
ATOM 4041 C CA . ILE B 1 156 ? 6.738 13.789 16.844 1 98.31 156 ILE B CA 1
ATOM 4042 C C . ILE B 1 156 ? 6.676 14.211 15.383 1 98.31 156 ILE B C 1
ATOM 4044 O O . ILE B 1 156 ? 7.484 13.766 14.562 1 98.31 156 ILE B O 1
ATOM 4048 N N . GLU B 1 157 ? 5.699 14.953 15.039 1 97.81 157 GLU B N 1
ATOM 4049 C CA . GLU B 1 157 ? 5.676 15.625 13.742 1 97.81 157 GLU B CA 1
ATOM 4050 C C . GLU B 1 157 ? 6.453 16.938 13.789 1 97.81 157 GLU B C 1
ATOM 4052 O O . GLU B 1 157 ? 6.168 17.812 14.617 1 97.81 157 GLU B O 1
ATOM 4057 N N . ASN B 1 158 ? 7.402 17.125 12.906 1 98 158 ASN B N 1
ATOM 4058 C CA . ASN B 1 158 ? 8.242 18.312 12.922 1 98 158 ASN B CA 1
ATOM 4059 C C . ASN B 1 158 ? 8.781 18.625 11.523 1 98 158 ASN B C 1
ATOM 4061 O O . ASN B 1 158 ? 9.742 18.016 11.07 1 98 158 ASN B O 1
ATOM 4065 N N . PRO B 1 159 ? 8.289 19.719 10.836 1 98 159 PRO B N 1
ATOM 4066 C CA . PRO B 1 159 ? 7.27 20.688 11.258 1 98 159 PRO B CA 1
ATOM 4067 C C . PRO B 1 159 ? 5.93 20.031 11.578 1 98 159 PRO B C 1
ATOM 4069 O O . PRO B 1 159 ? 5.605 18.969 11.031 1 98 159 PRO B O 1
ATOM 4072 N N . HIS B 1 160 ? 5.219 20.719 12.469 1 98.31 160 HIS B N 1
ATOM 4073 C CA . HIS B 1 160 ? 4.09 20.062 13.117 1 98.31 160 HIS B CA 1
ATOM 4074 C C . HIS B 1 160 ? 2.799 20.281 12.328 1 98.31 160 HIS B C 1
ATOM 4076 O O . HIS B 1 160 ? 2.49 21.406 11.938 1 98.31 160 HIS B O 1
ATOM 4082 N N . ASN B 1 161 ? 2.137 19.25 11.961 1 97.56 161 ASN B N 1
ATOM 4083 C CA . ASN B 1 161 ? 0.741 19.234 11.531 1 97.56 161 ASN B CA 1
ATOM 4084 C C . ASN B 1 161 ? -0.196 18.953 12.703 1 97.56 161 ASN B C 1
ATOM 4086 O O . ASN B 1 161 ? -0.099 17.891 13.336 1 97.56 161 ASN B O 1
ATOM 4090 N N . PRO B 1 162 ? -0.979 19.906 13.047 1 97.69 162 PRO B N 1
ATOM 4091 C CA . PRO B 1 162 ? -1.568 20.922 12.164 1 97.69 162 PRO B CA 1
ATOM 4092 C C . PRO B 1 162 ? -1.123 22.344 12.5 1 97.69 162 PRO B C 1
ATOM 4094 O O . PRO B 1 162 ? -1.636 23.297 11.93 1 97.69 162 PRO B O 1
ATOM 4097 N N . THR B 1 163 ? -0.149 22.516 13.406 1 98.19 163 THR B N 1
ATOM 4098 C CA . THR B 1 163 ? 0.056 23.859 13.945 1 98.19 163 THR B CA 1
ATOM 4099 C C . THR B 1 163 ? 1.018 24.656 13.07 1 98.19 163 THR B C 1
ATOM 4101 O O . THR B 1 163 ? 1.088 25.875 13.172 1 98.19 163 THR B O 1
ATOM 4104 N N . GLY B 1 164 ? 1.786 23.922 12.312 1 98.19 164 GLY B N 1
ATOM 4105 C CA . GLY B 1 164 ? 2.791 24.578 11.484 1 98.19 164 GLY B CA 1
ATOM 4106 C C . GLY B 1 164 ? 4.07 24.891 12.242 1 98.19 164 GLY B C 1
ATOM 4107 O O . GLY B 1 164 ? 5.051 25.344 11.656 1 98.19 164 GLY B O 1
ATOM 4108 N N . SER B 1 165 ? 4.164 24.578 13.516 1 97.5 165 SER B N 1
ATOM 4109 C CA . SER B 1 165 ? 5.273 24.953 14.383 1 97.5 165 SER B CA 1
ATOM 4110 C C . SER B 1 165 ? 6.434 23.969 14.266 1 97.5 165 SER B C 1
ATOM 4112 O O . SER B 1 165 ? 6.238 22.828 13.859 1 97.5 165 SER B O 1
ATOM 4114 N N . LEU B 1 166 ? 7.605 24.453 14.539 1 96.5 166 LEU B N 1
ATOM 4115 C CA . LEU B 1 166 ? 8.75 23.594 14.805 1 96.5 166 LEU B CA 1
ATOM 4116 C C . LEU B 1 166 ? 8.828 23.25 16.281 1 96.5 166 LEU B C 1
ATOM 4118 O O . LEU B 1 166 ? 9.109 24.109 17.125 1 96.5 166 LEU B O 1
ATOM 4122 N N . LEU B 1 167 ? 8.594 22 16.625 1 96.88 167 LEU B N 1
ATOM 4123 C CA . LEU B 1 167 ? 8.43 21.594 18.016 1 96.88 167 LEU B CA 1
ATOM 4124 C C . LEU B 1 167 ? 9.719 20.984 18.562 1 96.88 167 LEU B C 1
ATOM 4126 O O . LEU B 1 167 ? 9.883 20.875 19.781 1 96.88 167 LEU B O 1
ATOM 4130 N N . ALA B 1 168 ? 10.539 20.547 17.688 1 94.19 168 ALA B N 1
ATOM 4131 C CA . ALA B 1 168 ? 11.711 19.797 18.109 1 94.19 168 ALA B CA 1
ATOM 4132 C C . ALA B 1 168 ? 12.93 20.141 17.266 1 94.19 168 ALA B C 1
ATOM 4134 O O . ALA B 1 168 ? 12.797 20.656 16.156 1 94.19 168 ALA B O 1
ATOM 4135 N N . ASN B 1 169 ? 14.047 19.984 17.859 1 94.25 169 ASN B N 1
ATOM 4136 C CA . ASN B 1 169 ? 15.344 20.078 17.188 1 94.25 169 ASN B CA 1
ATOM 4137 C C . ASN B 1 169 ? 16.219 18.875 17.484 1 94.25 169 ASN B C 1
ATOM 4139 O O . ASN B 1 169 ? 15.758 17.875 18.031 1 94.25 169 ASN B O 1
ATOM 4143 N N . GLU B 1 170 ? 17.391 18.969 16.984 1 96.19 170 GLU B N 1
ATOM 4144 C CA . GLU B 1 170 ? 18.328 17.859 17.156 1 96.19 170 GLU B CA 1
ATOM 4145 C C . GLU B 1 170 ? 18.594 17.578 18.641 1 96.19 170 GLU B C 1
ATOM 4147 O O . GLU B 1 170 ? 18.703 16.422 19.047 1 96.19 170 GLU B O 1
ATOM 4152 N N . GLU B 1 171 ? 18.703 18.594 19.406 1 96.81 171 GLU B N 1
ATOM 4153 C CA . GLU B 1 171 ? 18.984 18.453 20.844 1 96.81 171 GLU B CA 1
ATOM 4154 C C . GLU B 1 171 ? 17.875 17.656 21.531 1 96.81 171 GLU B C 1
ATOM 4156 O O . GLU B 1 171 ? 18.156 16.75 22.312 1 96.81 171 GLU B O 1
ATOM 4161 N N . LEU B 1 172 ? 16.656 18.016 21.297 1 97.25 172 LEU B N 1
ATOM 4162 C CA . LEU B 1 172 ? 15.555 17.281 21.891 1 97.25 172 LEU B CA 1
ATOM 4163 C C . LEU B 1 172 ? 15.547 15.82 21.438 1 97.25 172 LEU B C 1
ATOM 4165 O O . LEU B 1 172 ? 15.297 14.922 22.25 1 97.25 172 LEU B O 1
ATOM 4169 N N . ALA B 1 173 ? 15.773 15.594 20.156 1 97.31 173 ALA B N 1
ATOM 4170 C CA . ALA B 1 173 ? 15.836 14.227 19.641 1 97.31 173 ALA B CA 1
ATOM 4171 C C . ALA B 1 173 ? 16.875 13.398 20.391 1 97.31 173 ALA B C 1
ATOM 4173 O O . ALA B 1 173 ? 16.609 12.273 20.812 1 97.31 173 ALA B O 1
ATOM 4174 N N . ILE B 1 174 ? 18.047 14.008 20.578 1 97.81 174 ILE B N 1
ATOM 4175 C CA . ILE B 1 174 ? 19.125 13.328 21.266 1 97.81 174 ILE B CA 1
ATOM 4176 C C . ILE B 1 174 ? 18.734 13.062 22.719 1 97.81 174 ILE B C 1
ATOM 4178 O O . ILE B 1 174 ? 18.984 11.969 23.25 1 97.81 174 ILE B O 1
ATOM 4182 N N . ARG B 1 175 ? 18.109 14.016 23.328 1 97.62 175 ARG B N 1
ATOM 4183 C CA . ARG B 1 175 ? 17.656 13.852 24.703 1 97.62 175 ARG B CA 1
ATOM 4184 C C . ARG B 1 175 ? 16.672 12.703 24.828 1 97.62 175 ARG B C 1
ATOM 4186 O O . ARG B 1 175 ? 16.75 11.891 25.75 1 97.62 175 ARG B O 1
ATOM 4193 N N . LEU B 1 176 ? 15.695 12.641 23.953 1 97.56 176 LEU B N 1
ATOM 4194 C CA . LEU B 1 176 ? 14.711 11.57 23.969 1 97.56 176 LEU B CA 1
ATOM 4195 C C . LEU B 1 176 ? 15.375 10.211 23.812 1 97.56 176 LEU B C 1
ATOM 4197 O O . LEU B 1 176 ? 15.023 9.258 24.5 1 97.56 176 LEU B O 1
ATOM 4201 N N . LEU B 1 177 ? 16.359 10.156 22.891 1 96.88 177 LEU B N 1
ATOM 4202 C CA . LEU B 1 177 ? 17.016 8.891 22.578 1 96.88 177 LEU B CA 1
ATOM 4203 C C . LEU B 1 177 ? 17.938 8.469 23.719 1 96.88 177 LEU B C 1
ATOM 4205 O O . LEU B 1 177 ? 18.109 7.273 23.969 1 96.88 177 LEU B O 1
ATOM 4209 N N . ASP B 1 178 ? 18.5 9.43 24.406 1 96.88 178 ASP B N 1
ATOM 4210 C CA . ASP B 1 178 ? 19.469 9.125 25.453 1 96.88 178 ASP B CA 1
ATOM 4211 C C . ASP B 1 178 ? 18.781 8.898 26.797 1 96.88 178 ASP B C 1
ATOM 4213 O O . ASP B 1 178 ? 19.266 8.125 27.625 1 96.88 178 ASP B O 1
ATOM 4217 N N . GLU B 1 179 ? 17.688 9.555 26.984 1 96.88 179 GLU B N 1
ATOM 4218 C CA . GLU B 1 179 ? 17.094 9.562 28.312 1 96.88 179 GLU B CA 1
ATOM 4219 C C . GLU B 1 179 ? 15.914 8.602 28.406 1 96.88 179 GLU B C 1
ATOM 4221 O O . GLU B 1 179 ? 15.391 8.336 29.484 1 96.88 179 GLU B O 1
ATOM 4226 N N . THR B 1 180 ? 15.438 8.07 27.297 1 95.81 180 THR B N 1
ATOM 4227 C CA . THR B 1 180 ? 14.375 7.078 27.297 1 95.81 180 THR B CA 1
ATOM 4228 C C . THR B 1 180 ? 14.797 5.824 26.531 1 95.81 180 THR B C 1
ATOM 4230 O O . THR B 1 180 ? 15.812 5.836 25.828 1 95.81 180 THR B O 1
ATOM 4233 N N . ASP B 1 181 ? 14.031 4.754 26.719 1 94.75 181 ASP B N 1
ATOM 4234 C CA . ASP B 1 181 ? 14.281 3.52 25.984 1 94.75 181 ASP B CA 1
ATOM 4235 C C . ASP B 1 181 ? 13.281 3.352 24.828 1 94.75 181 ASP B C 1
ATOM 4237 O O . ASP B 1 181 ? 13.156 2.262 24.266 1 94.75 181 ASP B O 1
ATOM 4241 N N . ALA B 1 182 ? 12.578 4.383 24.5 1 97.12 182 ALA B N 1
ATOM 4242 C CA . ALA B 1 182 ? 11.508 4.316 23.516 1 97.12 182 ALA B CA 1
ATOM 4243 C C . ALA B 1 182 ? 12.055 4.422 22.094 1 97.12 182 ALA B C 1
ATOM 4245 O O . ALA B 1 182 ? 13.133 4.98 21.875 1 97.12 182 ALA B O 1
ATOM 4246 N N . ILE B 1 183 ? 11.375 3.832 21.141 1 98.25 183 ILE B N 1
ATOM 4247 C CA . ILE B 1 183 ? 11.555 4.195 19.734 1 98.25 183 ILE B CA 1
ATOM 4248 C C . ILE B 1 183 ? 11.086 5.633 19.516 1 98.25 183 ILE B C 1
ATOM 4250 O O . ILE B 1 183 ? 10.039 6.039 20.031 1 98.25 183 ILE B O 1
ATOM 4254 N N . VAL B 1 184 ? 11.875 6.398 18.844 1 98.44 184 VAL B N 1
ATOM 4255 C CA . VAL B 1 184 ? 11.523 7.789 18.562 1 98.44 184 VAL B CA 1
ATOM 4256 C C . VAL B 1 184 ? 11.266 7.969 17.078 1 98.44 184 VAL B C 1
ATOM 4258 O O . VAL B 1 184 ? 12.164 7.766 16.25 1 98.44 184 VAL B O 1
ATOM 4261 N N . VAL B 1 185 ? 10.062 8.344 16.719 1 98.75 185 VAL B N 1
ATOM 4262 C CA . VAL B 1 185 ? 9.656 8.547 15.328 1 98.75 185 VAL B CA 1
ATOM 4263 C C . VAL B 1 185 ? 9.469 10.039 15.062 1 98.75 185 VAL B C 1
ATOM 4265 O O . VAL B 1 185 ? 8.719 10.719 15.766 1 98.75 185 VAL B O 1
ATOM 4268 N N . PHE B 1 186 ? 10.148 10.562 14.117 1 98.69 186 PHE B N 1
ATOM 4269 C CA . PHE B 1 186 ? 9.922 11.922 13.633 1 98.69 186 PHE B CA 1
ATOM 4270 C C . PHE B 1 186 ? 9.266 11.906 12.258 1 98.69 186 PHE B C 1
ATOM 4272 O O . PHE B 1 186 ? 9.82 11.344 11.305 1 98.69 186 PHE B O 1
ATOM 4279 N N . ASP B 1 187 ? 8.133 12.461 12.148 1 98.5 187 ASP B N 1
ATOM 4280 C CA . ASP B 1 187 ? 7.477 12.695 10.859 1 98.5 187 ASP B CA 1
ATOM 4281 C C . ASP B 1 187 ? 7.883 14.047 10.273 1 98.5 187 ASP B C 1
ATOM 4283 O O . ASP B 1 187 ? 7.457 15.094 10.758 1 98.5 187 ASP B O 1
ATOM 4287 N N . GLU B 1 188 ? 8.664 13.984 9.203 1 98.62 188 GLU B N 1
ATOM 4288 C CA . GLU B 1 188 ? 9.227 15.172 8.562 1 98.62 188 GLU B CA 1
ATOM 4289 C C . GLU B 1 188 ? 8.602 15.414 7.191 1 98.62 188 GLU B C 1
ATOM 4291 O O . GLU B 1 188 ? 9.297 15.758 6.234 1 98.62 188 GLU B O 1
ATOM 4296 N N . ALA B 1 189 ? 7.266 15.227 7.121 1 98.25 189 ALA B N 1
ATOM 4297 C CA . ALA B 1 189 ? 6.539 15.359 5.863 1 98.25 189 ALA B CA 1
ATOM 4298 C C . ALA B 1 189 ? 6.746 16.75 5.258 1 98.25 189 ALA B C 1
ATOM 4300 O O . ALA B 1 189 ? 6.645 16.922 4.043 1 98.25 189 ALA B O 1
ATOM 4301 N N . TYR B 1 190 ? 7.137 17.734 6.117 1 98.38 190 TYR B N 1
ATOM 4302 C CA . TYR B 1 190 ? 7.188 19.125 5.656 1 98.38 190 TYR B CA 1
ATOM 4303 C C . TYR B 1 190 ? 8.602 19.688 5.773 1 98.38 190 TYR B C 1
ATOM 4305 O O . TYR B 1 190 ? 8.789 20.906 5.758 1 98.38 190 TYR B O 1
ATOM 4313 N N . TYR B 1 191 ? 9.641 18.844 5.887 1 96.12 191 TYR B N 1
ATOM 4314 C CA . TYR B 1 191 ? 10.977 19.312 6.238 1 96.12 191 TYR B CA 1
ATOM 4315 C C . TYR B 1 191 ? 11.5 20.297 5.195 1 96.12 191 TYR B C 1
ATOM 4317 O O . TYR B 1 191 ? 12.281 21.188 5.52 1 96.12 191 TYR B O 1
ATOM 4325 N N . GLU B 1 192 ? 11.039 20.141 3.879 1 97.62 192 GLU B N 1
ATOM 4326 C CA . GLU B 1 192 ? 11.57 21 2.814 1 97.62 192 GLU B CA 1
ATOM 4327 C C . GLU B 1 192 ? 11.227 22.453 3.061 1 97.62 192 GLU B C 1
ATOM 4329 O O . GLU B 1 192 ? 11.992 23.344 2.689 1 97.62 192 GLU B O 1
ATOM 4334 N N . PHE B 1 193 ? 10.133 22.656 3.697 1 97.88 193 PHE B N 1
ATOM 4335 C CA . PHE B 1 193 ? 9.656 24.016 3.906 1 97.88 193 PHE B CA 1
ATOM 4336 C C . PHE B 1 193 ? 10.398 24.672 5.066 1 97.88 193 PHE B C 1
ATOM 4338 O O . PHE B 1 193 ? 10.43 25.906 5.168 1 97.88 193 PHE B O 1
ATOM 4345 N N . ALA B 1 194 ? 10.93 23.906 5.992 1 95.5 194 ALA B N 1
ATOM 4346 C CA . ALA B 1 194 ? 11.648 24.406 7.164 1 95.5 194 ALA B CA 1
ATOM 4347 C C . ALA B 1 194 ? 13.156 24.297 6.977 1 95.5 194 ALA B C 1
ATOM 4349 O O . ALA B 1 194 ? 13.922 25.078 7.539 1 95.5 194 ALA B O 1
ATOM 4350 N N . GLY B 1 195 ? 13.578 23.25 6.301 1 93.62 195 GLY B N 1
ATOM 4351 C CA . GLY B 1 195 ? 14.992 22.984 6.078 1 93.62 195 GLY B CA 1
ATOM 4352 C C . GLY B 1 195 ? 15.672 22.328 7.262 1 93.62 195 GLY B C 1
ATOM 4353 O O . GLY B 1 195 ? 16.906 22.25 7.32 1 93.62 195 GLY B O 1
ATOM 4354 N N . LEU B 1 196 ? 14.938 21.875 8.242 1 92.88 196 LEU B N 1
ATOM 4355 C CA . LEU B 1 196 ? 15.461 21.234 9.438 1 92.88 196 LEU B CA 1
ATOM 4356 C C . LEU B 1 196 ? 15.117 19.75 9.453 1 92.88 196 LEU B C 1
ATOM 4358 O O . LEU B 1 196 ? 13.961 19.375 9.273 1 92.88 196 LEU B O 1
ATOM 4362 N N . SER B 1 197 ? 16.188 18.906 9.594 1 96.19 197 SER B N 1
ATOM 4363 C CA . SER B 1 197 ? 15.984 17.469 9.648 1 96.19 197 SER B CA 1
ATOM 4364 C C . SER B 1 197 ? 16.953 16.812 10.625 1 96.19 197 SER B C 1
ATOM 4366 O O . SER B 1 197 ? 18.094 17.25 10.773 1 96.19 197 SER B O 1
ATOM 4368 N N . ILE B 1 198 ? 16.469 15.758 11.273 1 97.44 198 ILE B N 1
ATOM 4369 C CA . ILE B 1 198 ? 17.328 15.016 12.188 1 97.44 198 ILE B CA 1
ATOM 4370 C C . ILE B 1 198 ? 17.656 13.648 11.586 1 97.44 198 ILE B C 1
ATOM 4372 O O . ILE B 1 198 ? 18.062 12.734 12.297 1 97.44 198 ILE B O 1
ATOM 4376 N N . ALA B 1 199 ? 17.5 13.461 10.312 1 97.38 199 ALA B N 1
ATOM 4377 C CA . ALA B 1 199 ? 17.609 12.172 9.633 1 97.38 199 ALA B CA 1
ATOM 4378 C C . ALA B 1 199 ? 19.016 11.594 9.789 1 97.38 199 ALA B C 1
ATOM 4380 O O . ALA B 1 199 ? 19.188 10.383 9.914 1 97.38 199 ALA B O 1
ATOM 4381 N N . ARG B 1 200 ? 20 12.414 9.844 1 97.12 200 ARG B N 1
ATOM 4382 C CA . ARG B 1 200 ? 21.391 11.953 9.898 1 97.12 200 ARG B CA 1
ATOM 4383 C C . ARG B 1 200 ? 21.672 11.266 11.227 1 97.12 200 ARG B C 1
ATOM 4385 O O . ARG B 1 200 ? 22.594 10.445 11.32 1 97.12 200 ARG B O 1
ATOM 4392 N N . LEU B 1 201 ? 20.891 11.586 12.25 1 98.06 201 LEU B N 1
ATOM 4393 C CA . LEU B 1 201 ? 21.078 10.984 13.57 1 98.06 201 LEU B CA 1
ATOM 4394 C C . LEU B 1 201 ? 20.75 9.5 13.539 1 98.06 201 LEU B C 1
ATOM 4396 O O . LEU B 1 201 ? 21.109 8.758 14.461 1 98.06 201 LEU B O 1
ATOM 4400 N N . THR B 1 202 ? 20.141 9.008 12.461 1 98.44 202 THR B N 1
ATOM 4401 C CA . THR B 1 202 ? 19.859 7.578 12.352 1 98.44 202 THR B CA 1
ATOM 4402 C C . THR B 1 202 ? 21.156 6.773 12.266 1 98.44 202 THR B C 1
ATOM 4404 O O . THR B 1 202 ? 21.156 5.57 12.547 1 98.44 202 THR B O 1
ATOM 4407 N N . GLN B 1 203 ? 22.219 7.359 11.859 1 98 203 GLN B N 1
ATOM 4408 C CA . GLN B 1 203 ? 23.516 6.703 11.766 1 98 203 GLN B CA 1
ATOM 4409 C C . GLN B 1 203 ? 24.062 6.359 13.156 1 98 203 GLN B C 1
ATOM 4411 O O . GLN B 1 203 ? 24.828 5.41 13.305 1 98 203 GLN B O 1
ATOM 4416 N N . ARG B 1 204 ? 23.578 7.109 14.125 1 97.12 204 ARG B N 1
ATOM 4417 C CA . ARG B 1 204 ? 24.062 6.934 15.492 1 97.12 204 ARG B CA 1
ATOM 4418 C C . ARG B 1 204 ? 23.062 6.16 16.344 1 97.12 204 ARG B C 1
ATOM 4420 O O . ARG B 1 204 ? 23.438 5.441 17.266 1 97.12 204 ARG B O 1
ATOM 4427 N N . TYR B 1 205 ? 21.812 6.344 16.047 1 97.88 205 TYR B N 1
ATOM 4428 C CA . TYR B 1 205 ? 20.766 5.766 16.875 1 97.88 205 TYR B CA 1
ATOM 4429 C C . TYR B 1 205 ? 19.859 4.844 16.062 1 97.88 205 TYR B C 1
ATOM 4431 O O . TYR B 1 205 ? 19.109 5.301 15.203 1 97.88 205 TYR B O 1
ATOM 4439 N N . ASP B 1 206 ? 19.828 3.594 16.391 1 97.62 206 ASP B N 1
ATOM 4440 C CA . ASP B 1 206 ? 19.047 2.648 15.602 1 97.62 206 ASP B CA 1
ATOM 4441 C C . ASP B 1 206 ? 17.578 2.68 16.016 1 97.62 206 ASP B C 1
ATOM 4443 O O . ASP B 1 206 ? 16.719 2.141 15.32 1 97.62 206 ASP B O 1
ATOM 4447 N N . ARG B 1 207 ? 17.266 3.43 17.125 1 97.94 207 ARG B N 1
ATOM 4448 C CA . ARG B 1 207 ? 15.883 3.566 17.594 1 97.94 207 ARG B CA 1
ATOM 4449 C C . ARG B 1 207 ? 15.227 4.812 17 1 97.94 207 ARG B C 1
ATOM 4451 O O . ARG B 1 207 ? 14.039 5.059 17.219 1 97.94 207 ARG B O 1
ATOM 4458 N N . LEU B 1 208 ? 15.969 5.633 16.266 1 98.56 208 LEU B N 1
ATOM 4459 C CA . LEU B 1 208 ? 15.406 6.789 15.57 1 98.56 208 LEU B CA 1
ATOM 4460 C C . LEU B 1 208 ? 14.883 6.402 14.195 1 98.56 208 LEU B C 1
ATOM 4462 O O . LEU B 1 208 ? 15.609 5.797 13.398 1 98.56 208 LEU B O 1
ATOM 4466 N N . ILE B 1 209 ? 13.656 6.711 13.922 1 98.88 209 ILE B N 1
ATOM 4467 C CA . ILE B 1 209 ? 13.031 6.473 12.625 1 98.88 209 ILE B CA 1
ATOM 4468 C C . ILE B 1 209 ? 12.422 7.766 12.102 1 98.88 209 ILE B C 1
ATOM 4470 O O . ILE B 1 209 ? 11.656 8.43 12.805 1 98.88 209 ILE B O 1
ATOM 4474 N N . VAL B 1 210 ? 12.766 8.141 10.859 1 98.88 210 VAL B N 1
ATOM 4475 C CA . VAL B 1 210 ? 12.289 9.383 10.25 1 98.88 210 VAL B CA 1
ATOM 4476 C C . VAL B 1 210 ? 11.414 9.07 9.047 1 98.88 210 VAL B C 1
ATOM 4478 O O . VAL B 1 210 ? 11.773 8.25 8.203 1 98.88 210 VAL B O 1
ATOM 4481 N N . VAL B 1 211 ? 10.258 9.688 8.984 1 98.88 211 VAL B N 1
ATOM 4482 C CA . VAL B 1 211 ? 9.312 9.508 7.887 1 98.88 211 VAL B CA 1
ATOM 4483 C C . VAL B 1 211 ? 9.289 10.75 7.008 1 98.88 211 VAL B C 1
ATOM 4485 O O . VAL B 1 211 ? 9.203 11.875 7.512 1 98.88 211 VAL B O 1
ATOM 4488 N N . ARG B 1 212 ? 9.383 10.562 5.699 1 98.75 212 ARG B N 1
ATOM 4489 C CA . ARG B 1 212 ? 9.273 11.641 4.727 1 98.75 212 ARG B CA 1
ATOM 4490 C C . ARG B 1 212 ? 8.375 11.242 3.561 1 98.75 212 ARG B C 1
ATOM 4492 O O . ARG B 1 212 ? 7.867 10.117 3.52 1 98.75 212 ARG B O 1
ATOM 4499 N N . THR B 1 213 ? 8.031 12.188 2.703 1 98.56 213 THR B N 1
ATOM 4500 C CA . THR B 1 213 ? 7.109 11.953 1.593 1 98.56 213 THR B CA 1
ATOM 4501 C C . THR B 1 213 ? 7.477 12.82 0.394 1 98.56 213 THR B C 1
ATOM 4503 O O . THR B 1 213 ? 8.203 13.805 0.533 1 98.56 213 THR B O 1
ATOM 4506 N N . LEU B 1 214 ? 7.004 12.422 -0.764 1 98.81 214 LEU B N 1
ATOM 4507 C CA . LEU B 1 214 ? 7.113 13.258 -1.957 1 98.81 214 LEU B CA 1
ATOM 4508 C C . LEU B 1 214 ? 5.789 13.938 -2.266 1 98.81 214 LEU B C 1
ATOM 4510 O O . LEU B 1 214 ? 5.625 14.539 -3.334 1 98.81 214 LEU B O 1
ATOM 4514 N N . SER B 1 215 ? 4.848 13.93 -1.37 1 98.5 215 SER B N 1
ATOM 4515 C CA . SER B 1 215 ? 3.48 14.391 -1.588 1 98.5 215 SER B CA 1
ATOM 4516 C C . SER B 1 215 ? 3.396 15.914 -1.56 1 98.5 215 SER B C 1
ATOM 4518 O O . SER B 1 215 ? 2.5 16.5 -2.166 1 98.5 215 SER B O 1
ATOM 4520 N N . LYS B 1 216 ? 4.297 16.531 -0.769 1 98.62 216 LYS B N 1
ATOM 4521 C CA . LYS B 1 216 ? 4.121 17.953 -0.448 1 98.62 216 LYS B CA 1
ATOM 4522 C C . LYS B 1 216 ? 5 18.828 -1.332 1 98.62 216 LYS B C 1
ATOM 4524 O O . LYS B 1 216 ? 4.621 19.156 -2.461 1 98.62 216 LYS B O 1
ATOM 4529 N N . ALA B 1 217 ? 6.258 18.953 -1.024 1 98.62 217 ALA B N 1
ATOM 4530 C CA . ALA B 1 217 ? 7.152 19.844 -1.747 1 98.62 217 ALA B CA 1
ATOM 4531 C C . ALA B 1 217 ? 7.422 19.344 -3.16 1 98.62 217 ALA B C 1
ATOM 4533 O O . ALA B 1 217 ? 7.668 20.125 -4.074 1 98.62 217 ALA B O 1
ATOM 4534 N N . PHE B 1 218 ? 7.312 18.016 -3.375 1 98.81 218 PHE B N 1
ATOM 4535 C CA . PHE B 1 218 ? 7.621 17.422 -4.668 1 98.81 218 PHE B CA 1
ATOM 4536 C C . PHE B 1 218 ? 6.375 17.344 -5.543 1 98.81 218 PHE B C 1
ATOM 4538 O O . PHE B 1 218 ? 6.445 16.938 -6.703 1 98.81 218 PHE B O 1
ATOM 4545 N N . CYS B 1 219 ? 5.219 17.672 -5.047 1 98.75 219 CYS B N 1
ATOM 4546 C CA . CYS B 1 219 ? 3.971 17.75 -5.797 1 98.75 219 CYS B CA 1
ATOM 4547 C C . CYS B 1 219 ? 3.557 16.391 -6.328 1 98.75 219 CYS B C 1
ATOM 4549 O O . CYS B 1 219 ? 3.105 16.266 -7.469 1 98.75 219 CYS B O 1
ATOM 4551 N N . LEU B 1 220 ? 3.703 15.367 -5.488 1 98.81 220 LEU B N 1
ATOM 4552 C CA . LEU B 1 220 ? 3.396 14.023 -5.949 1 98.81 220 LEU B CA 1
ATOM 4553 C C . LEU B 1 220 ? 2.416 13.336 -5.004 1 98.81 220 LEU B C 1
ATOM 4555 O O . LEU B 1 220 ? 2.518 12.125 -4.77 1 98.81 220 LEU B O 1
ATOM 4559 N N . ALA B 1 221 ? 1.48 14.133 -4.41 1 98.69 221 ALA B N 1
ATOM 4560 C CA . ALA B 1 221 ? 0.504 13.57 -3.482 1 98.69 221 ALA B CA 1
ATOM 4561 C C . ALA B 1 221 ? -0.247 12.398 -4.121 1 98.69 221 ALA B C 1
ATOM 4563 O O . ALA B 1 221 ? -0.406 11.344 -3.502 1 98.69 221 ALA B O 1
ATOM 4564 N N . GLY B 1 222 ? -0.623 12.539 -5.371 1 98.5 222 GLY B N 1
ATOM 4565 C CA . GLY B 1 222 ? -1.438 11.547 -6.062 1 98.5 222 GLY B CA 1
ATOM 4566 C C . GLY B 1 222 ? -0.659 10.312 -6.473 1 98.5 222 GLY B C 1
ATOM 4567 O O . GLY B 1 222 ? -1.247 9.312 -6.883 1 98.5 222 GLY B O 1
ATOM 4568 N N . TYR B 1 223 ? 0.66 10.344 -6.414 1 98.75 223 TYR B N 1
ATOM 4569 C CA . TYR B 1 223 ? 1.488 9.203 -6.781 1 98.75 223 TYR B CA 1
ATOM 4570 C C . TYR B 1 223 ? 1.762 8.32 -5.566 1 98.75 223 TYR B C 1
ATOM 4572 O O . TYR B 1 223 ? 2.191 7.172 -5.711 1 98.75 223 TYR B O 1
ATOM 4580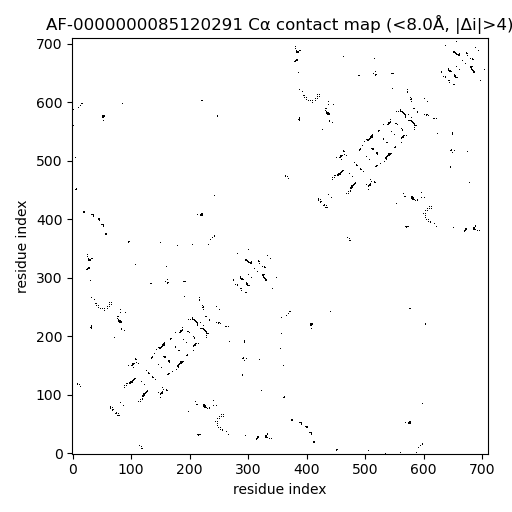 N N . ARG B 1 224 ? 1.553 8.836 -4.375 1 98.38 224 ARG B N 1
ATOM 4581 C CA . ARG B 1 224 ? 1.65 8.07 -3.139 1 98.38 224 ARG B CA 1
ATOM 4582 C C . ARG B 1 224 ? 3.037 7.453 -2.984 1 98.38 224 ARG B C 1
ATOM 4584 O O . ARG B 1 224 ? 3.168 6.238 -2.809 1 98.38 224 ARG B O 1
ATOM 4591 N N . VAL B 1 225 ? 4.059 8.258 -2.957 1 98.81 225 VAL B N 1
ATOM 4592 C CA . VAL B 1 225 ? 5.406 7.766 -2.693 1 98.81 225 VAL B CA 1
ATOM 4593 C C . VAL B 1 225 ? 5.977 8.461 -1.457 1 98.81 225 VAL B C 1
ATOM 4595 O O . VAL B 1 225 ? 5.977 9.695 -1.373 1 98.81 225 VAL B O 1
ATOM 4598 N N . GLY B 1 226 ? 6.352 7.742 -0.494 1 98.75 226 GLY B N 1
ATOM 4599 C CA . GLY B 1 226 ? 7.059 8.164 0.703 1 98.75 226 GLY B CA 1
ATOM 4600 C C . GLY B 1 226 ? 8.234 7.262 1.05 1 98.75 226 GLY B 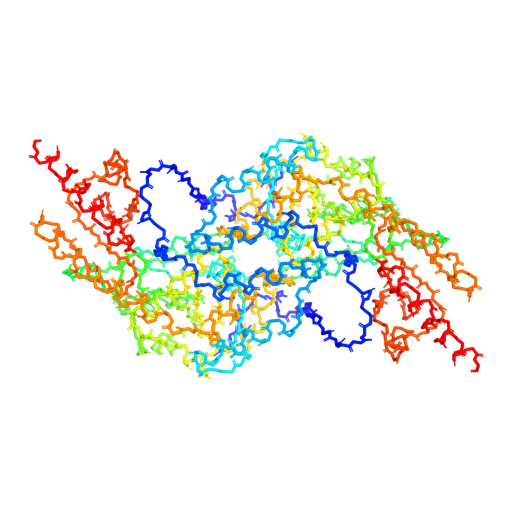C 1
ATOM 4601 O O . GLY B 1 226 ? 8.633 6.422 0.243 1 98.75 226 GLY B O 1
ATOM 4602 N N . TYR B 1 227 ? 8.844 7.555 2.197 1 98.88 227 TYR B N 1
ATOM 4603 C CA . TYR B 1 227 ? 9.984 6.719 2.564 1 98.88 227 TYR B CA 1
ATOM 4604 C C . TYR B 1 227 ? 10.32 6.875 4.043 1 98.88 227 TYR B C 1
ATOM 4606 O O . TYR B 1 227 ? 9.898 7.848 4.68 1 98.88 227 TYR B O 1
ATOM 4614 N N . ILE B 1 228 ? 10.977 5.879 4.543 1 98.94 228 ILE B N 1
ATOM 4615 C CA . ILE B 1 228 ? 11.516 5.84 5.898 1 98.94 228 ILE B CA 1
ATOM 4616 C C . ILE B 1 228 ? 13.039 5.953 5.848 1 98.94 228 ILE B C 1
ATOM 4618 O O . ILE B 1 228 ? 13.688 5.344 4.996 1 98.94 228 ILE B O 1
ATOM 4622 N N . LEU B 1 229 ? 13.586 6.785 6.641 1 98.94 229 LEU B N 1
ATOM 4623 C CA . LEU B 1 229 ? 15.016 6.836 6.914 1 98.94 229 LEU B CA 1
ATOM 4624 C C . LEU B 1 229 ? 15.32 6.266 8.297 1 98.94 229 LEU B C 1
ATOM 4626 O O . LEU B 1 229 ? 14.844 6.781 9.305 1 98.94 229 LEU B O 1
ATOM 4630 N N . ALA B 1 230 ? 16.078 5.238 8.406 1 98.81 230 ALA B N 1
ATOM 4631 C CA . ALA B 1 230 ? 16.375 4.535 9.648 1 98.81 230 ALA B CA 1
ATOM 4632 C C . ALA B 1 230 ? 17.672 3.73 9.523 1 98.81 230 ALA B C 1
ATOM 4634 O O . ALA B 1 230 ? 18.141 3.449 8.414 1 98.81 230 ALA B O 1
ATOM 4635 N N . HIS B 1 231 ? 18.234 3.373 10.664 1 98.44 231 HIS B N 1
ATOM 4636 C CA . HIS B 1 231 ? 19.359 2.453 10.68 1 98.44 231 HIS B CA 1
ATOM 4637 C C . HIS B 1 231 ? 19.031 1.155 9.953 1 98.44 231 HIS B C 1
ATOM 4639 O O . HIS B 1 231 ? 17.891 0.682 10.008 1 98.44 231 HIS B O 1
ATOM 4645 N N . PRO B 1 232 ? 20.094 0.513 9.297 1 97.56 232 PRO B N 1
ATOM 4646 C CA . PRO B 1 232 ? 19.844 -0.698 8.508 1 97.56 232 PRO B CA 1
ATOM 4647 C C . PRO B 1 232 ? 19.172 -1.802 9.32 1 97.56 232 PRO B C 1
ATOM 4649 O O . PRO B 1 232 ? 18.344 -2.553 8.797 1 97.56 232 PRO B O 1
ATOM 4652 N N . THR B 1 233 ? 19.438 -1.846 10.586 1 96.38 233 THR B N 1
ATOM 4653 C CA . THR B 1 233 ? 18.797 -2.836 11.445 1 96.38 233 THR B CA 1
ATOM 4654 C C . THR B 1 233 ? 17.281 -2.623 11.492 1 96.38 233 THR B C 1
ATOM 4656 O O . THR B 1 233 ? 16.516 -3.58 11.383 1 96.38 233 THR B O 1
ATOM 4659 N N . ALA B 1 234 ? 16.859 -1.384 11.633 1 97.12 234 ALA B N 1
ATOM 4660 C CA . ALA B 1 234 ? 15.438 -1.056 11.641 1 97.12 234 ALA B CA 1
ATOM 4661 C C . ALA B 1 234 ? 14.836 -1.202 10.242 1 97.12 234 ALA B C 1
ATOM 4663 O O . ALA B 1 234 ? 13.727 -1.714 10.086 1 97.12 234 ALA B O 1
ATOM 4664 N N . SER B 1 235 ? 15.633 -0.748 9.234 1 97.12 235 SER B N 1
ATOM 4665 C CA . SER B 1 235 ? 15.156 -0.799 7.855 1 97.12 235 SER B CA 1
ATOM 4666 C C . SER B 1 235 ? 14.812 -2.227 7.441 1 97.12 235 SER B C 1
ATOM 4668 O O . SER B 1 235 ? 13.812 -2.459 6.758 1 97.12 235 SER B O 1
ATOM 4670 N N . GLU B 1 236 ? 15.609 -3.176 7.859 1 94.69 236 GLU B N 1
ATOM 4671 C CA . GLU B 1 236 ? 15.391 -4.578 7.523 1 94.69 236 GLU B CA 1
ATOM 4672 C C . GLU B 1 236 ? 14.086 -5.09 8.133 1 94.69 236 GLU B C 1
ATOM 4674 O O . GLU B 1 236 ? 13.344 -5.832 7.48 1 94.69 236 GLU B O 1
ATOM 4679 N N . LEU B 1 237 ? 13.789 -4.711 9.312 1 95.25 237 LEU B N 1
ATOM 4680 C CA . LEU B 1 237 ? 12.555 -5.094 9.984 1 95.25 237 LEU B CA 1
ATOM 4681 C C . LEU B 1 237 ? 11.352 -4.438 9.32 1 95.25 237 LEU B C 1
ATOM 4683 O O . LEU B 1 237 ? 10.328 -5.086 9.094 1 95.25 237 LEU B O 1
ATOM 4687 N N . LEU B 1 238 ? 11.555 -3.178 8.969 1 97.25 238 LEU B N 1
ATOM 4688 C CA . LEU B 1 238 ? 10.453 -2.402 8.422 1 97.25 238 LEU B CA 1
ATOM 4689 C C . LEU B 1 238 ? 10.062 -2.916 7.039 1 97.25 238 LEU B C 1
ATOM 4691 O O . LEU B 1 238 ? 8.883 -2.889 6.668 1 97.25 238 LEU B O 1
ATOM 4695 N N . ARG B 1 239 ? 11.039 -3.395 6.266 1 96.19 239 ARG B N 1
ATOM 4696 C CA . ARG B 1 239 ? 10.75 -3.953 4.945 1 96.19 239 ARG B CA 1
ATOM 4697 C C . ARG B 1 239 ? 9.836 -5.168 5.055 1 96.19 239 ARG B C 1
ATOM 4699 O O . ARG B 1 239 ? 9.023 -5.422 4.16 1 96.19 239 ARG B O 1
ATOM 4706 N N . LYS B 1 240 ? 9.891 -5.871 6.152 1 94.81 240 LYS B N 1
ATOM 4707 C CA . LYS B 1 240 ? 9.094 -7.078 6.344 1 94.81 240 LYS B CA 1
ATOM 4708 C C . LYS B 1 240 ? 7.625 -6.738 6.59 1 94.81 240 LYS B C 1
ATOM 4710 O O . LYS B 1 240 ? 6.758 -7.609 6.516 1 94.81 240 LYS B O 1
ATOM 4715 N N . ALA B 1 241 ? 7.324 -5.461 6.875 1 95.75 241 ALA B N 1
ATOM 4716 C CA . ALA B 1 241 ? 5.949 -5.027 7.094 1 95.75 241 ALA B CA 1
ATOM 4717 C C . ALA B 1 241 ? 5.289 -4.613 5.781 1 95.75 241 ALA B C 1
ATOM 4719 O O . ALA B 1 241 ? 4.082 -4.371 5.738 1 95.75 241 ALA B O 1
ATOM 4720 N N . LEU B 1 242 ? 6.082 -4.527 4.723 1 96.5 242 LEU B N 1
ATOM 4721 C CA . LEU B 1 242 ? 5.586 -4.137 3.406 1 96.5 242 LEU B CA 1
ATOM 4722 C C . LEU B 1 242 ? 5.285 -5.367 2.553 1 96.5 242 LEU B C 1
ATOM 4724 O O . LEU B 1 242 ? 5.816 -6.449 2.803 1 96.5 242 LEU B O 1
ATOM 4728 N N . THR B 1 243 ? 4.305 -5.203 1.579 1 96.12 243 THR B N 1
ATOM 4729 C CA . THR B 1 243 ? 4.09 -6.262 0.596 1 96.12 243 THR B CA 1
ATOM 4730 C C . THR B 1 243 ? 5.23 -6.301 -0.415 1 96.12 243 THR B C 1
ATOM 4732 O O . THR B 1 243 ? 5.922 -5.301 -0.617 1 96.12 243 THR B O 1
ATOM 4735 N N . PRO B 1 244 ? 5.367 -7.52 -1.046 1 92.88 244 PRO B N 1
ATOM 4736 C CA . PRO B 1 244 ? 6.258 -7.492 -2.209 1 92.88 244 PRO B CA 1
ATOM 4737 C C . PRO B 1 244 ? 5.785 -6.527 -3.293 1 92.88 244 PRO B C 1
ATOM 4739 O O . PRO B 1 244 ? 4.582 -6.414 -3.541 1 92.88 244 PRO B O 1
ATOM 4742 N N . PHE B 1 245 ? 6.609 -5.734 -3.879 1 95.5 245 PHE B N 1
ATOM 4743 C CA . PHE B 1 245 ? 6.246 -4.789 -4.93 1 95.5 245 PHE B CA 1
ATOM 4744 C C . PHE B 1 245 ? 5.23 -3.777 -4.414 1 95.5 245 PHE B C 1
ATOM 4746 O O . PHE B 1 245 ? 4.195 -3.553 -5.047 1 95.5 245 PHE B O 1
ATOM 4753 N N . ASN B 1 246 ? 5.531 -3.203 -3.268 1 97.38 246 ASN B N 1
ATOM 4754 C CA . ASN B 1 246 ? 4.559 -2.314 -2.641 1 97.38 246 ASN B CA 1
ATOM 4755 C C . ASN B 1 246 ? 4.352 -1.044 -3.461 1 97.38 246 ASN B C 1
ATOM 4757 O O . ASN B 1 246 ? 3.404 -0.292 -3.221 1 97.38 246 ASN B O 1
ATOM 4761 N N . LEU B 1 247 ? 5.199 -0.79 -4.438 1 98.5 247 LEU B N 1
ATOM 4762 C CA . LEU B 1 247 ? 5.051 0.342 -5.348 1 98.5 247 LEU B CA 1
ATOM 4763 C C . LEU B 1 247 ? 4.957 -0.131 -6.793 1 98.5 247 LEU B C 1
ATOM 4765 O O . LEU B 1 247 ? 5.633 -1.084 -7.184 1 98.5 247 LEU B O 1
ATOM 4769 N N . SER B 1 248 ? 4.148 0.581 -7.582 1 98.62 248 SER B N 1
ATOM 4770 C CA . SER B 1 248 ? 4.008 0.255 -9 1 98.62 248 SER B CA 1
ATOM 4771 C C . SER B 1 248 ? 5.18 0.796 -9.805 1 98.62 248 SER B C 1
ATOM 4773 O O . SER B 1 248 ? 5.941 1.637 -9.328 1 98.62 248 SER B O 1
ATOM 4775 N N . VAL B 1 249 ? 5.258 0.33 -11.047 1 98.44 249 VAL B N 1
ATOM 4776 C CA . VAL B 1 249 ? 6.32 0.779 -11.945 1 98.44 249 VAL B CA 1
ATOM 4777 C C . VAL B 1 249 ? 6.152 2.27 -12.234 1 98.44 249 VAL B C 1
ATOM 4779 O O . VAL B 1 249 ? 7.141 2.994 -12.375 1 98.44 249 VAL B O 1
ATOM 4782 N N . VAL B 1 250 ? 4.953 2.771 -12.273 1 98.69 250 VAL B N 1
ATOM 4783 C CA . VAL B 1 250 ? 4.699 4.168 -12.617 1 98.69 250 VAL B CA 1
ATOM 4784 C C . VAL B 1 250 ? 5 5.055 -11.406 1 98.69 250 VAL B C 1
ATOM 4786 O O . VAL B 1 250 ? 5.48 6.18 -11.555 1 98.69 250 VAL B O 1
ATOM 4789 N N . GLN B 1 251 ? 4.688 4.562 -10.195 1 98.81 251 GLN B N 1
ATOM 4790 C CA . GLN B 1 251 ? 5.047 5.301 -8.984 1 98.81 251 GLN B CA 1
ATOM 4791 C C . GLN B 1 251 ? 6.559 5.469 -8.875 1 98.81 251 GLN B C 1
ATOM 4793 O O . GLN B 1 251 ? 7.047 6.566 -8.594 1 98.81 251 GLN B O 1
ATOM 4798 N N . LEU B 1 252 ? 7.273 4.395 -9.117 1 98.88 252 LEU B N 1
ATOM 4799 C CA . LEU B 1 252 ? 8.727 4.422 -9.031 1 98.88 252 LEU B CA 1
ATOM 4800 C C . LEU B 1 252 ? 9.32 5.328 -10.102 1 98.88 252 LEU B C 1
ATOM 4802 O O . LEU B 1 252 ? 10.266 6.07 -9.844 1 98.88 252 LEU B O 1
ATOM 4806 N N . ALA B 1 253 ? 8.719 5.305 -11.289 1 98.88 253 ALA B N 1
ATOM 4807 C CA . ALA B 1 253 ? 9.18 6.168 -12.375 1 98.88 253 ALA B CA 1
ATOM 4808 C C . ALA B 1 253 ? 8.977 7.641 -12.031 1 98.88 253 ALA B C 1
ATOM 4810 O O . ALA B 1 253 ? 9.852 8.477 -12.297 1 98.88 253 ALA B O 1
ATOM 4811 N N . ALA B 1 254 ? 7.844 7.949 -11.461 1 98.88 254 ALA B N 1
ATOM 4812 C CA . ALA B 1 254 ? 7.57 9.32 -11.039 1 98.88 254 ALA B CA 1
ATOM 4813 C C . ALA B 1 254 ? 8.578 9.789 -10 1 98.88 254 ALA B C 1
ATOM 4815 O O . ALA B 1 254 ? 9.141 10.883 -10.109 1 98.88 254 ALA B O 1
ATOM 4816 N N . ALA B 1 255 ? 8.812 8.945 -9 1 98.94 255 ALA B N 1
ATOM 4817 C CA . ALA B 1 255 ? 9.742 9.273 -7.926 1 98.94 255 ALA B CA 1
ATOM 4818 C C . ALA B 1 255 ? 11.156 9.484 -8.469 1 98.94 255 ALA B C 1
ATOM 4820 O O . ALA B 1 255 ? 11.828 10.453 -8.109 1 98.94 255 ALA B O 1
ATOM 4821 N N . GLN B 1 256 ? 11.578 8.578 -9.359 1 98.94 256 GLN B N 1
ATOM 4822 C CA . GLN B 1 256 ? 12.906 8.672 -9.938 1 98.94 256 GLN B CA 1
ATOM 4823 C C . GLN B 1 256 ? 13.086 9.984 -10.688 1 98.94 256 GLN B C 1
ATOM 4825 O O . GLN B 1 256 ? 14.062 10.711 -10.469 1 98.94 256 GLN B O 1
ATOM 4830 N N . ALA B 1 257 ? 12.133 10.258 -11.562 1 98.88 257 ALA B N 1
ATOM 4831 C CA . ALA B 1 257 ? 12.219 11.469 -12.375 1 98.88 257 ALA B CA 1
ATOM 4832 C C . ALA B 1 257 ? 12.242 12.719 -11.5 1 98.88 257 ALA B C 1
ATOM 4834 O O . ALA B 1 257 ? 13.008 13.648 -11.758 1 98.88 257 ALA B O 1
ATOM 4835 N N . ALA B 1 258 ? 11.438 12.75 -10.484 1 98.88 258 ALA B N 1
ATOM 4836 C CA . ALA B 1 258 ? 11.359 13.891 -9.578 1 98.88 258 ALA B CA 1
ATOM 4837 C C . ALA B 1 258 ? 12.672 14.086 -8.828 1 98.88 258 ALA B C 1
ATOM 4839 O O . ALA B 1 258 ? 13.188 15.203 -8.734 1 98.88 258 ALA B O 1
ATOM 4840 N N . LEU B 1 259 ? 13.227 12.992 -8.32 1 98.81 259 LEU B N 1
ATOM 4841 C CA . LEU B 1 259 ? 14.414 13.047 -7.469 1 98.81 259 LEU B CA 1
ATOM 4842 C C . LEU B 1 259 ? 15.656 13.359 -8.297 1 98.81 259 LEU B C 1
ATOM 4844 O O . LEU B 1 259 ? 16.609 13.969 -7.789 1 98.81 259 LEU B O 1
ATOM 4848 N N . GLU B 1 260 ? 15.641 12.953 -9.562 1 98.62 260 GLU B N 1
ATOM 4849 C CA . GLU B 1 260 ? 16.766 13.25 -10.453 1 98.62 260 GLU B CA 1
ATOM 4850 C C . GLU B 1 260 ? 16.766 14.727 -10.844 1 98.62 260 GLU B C 1
ATOM 4852 O O . GLU B 1 260 ? 17.812 15.266 -11.227 1 98.62 260 GLU B O 1
ATOM 4857 N N . ASN B 1 261 ? 15.594 15.336 -10.828 1 97.62 261 ASN B N 1
ATOM 4858 C CA . ASN B 1 261 ? 15.422 16.719 -11.234 1 97.62 261 ASN B CA 1
ATOM 4859 C C . ASN B 1 261 ? 14.688 17.531 -10.172 1 97.62 261 ASN B C 1
ATOM 4861 O O . ASN B 1 261 ? 13.664 18.156 -10.453 1 97.62 261 ASN B O 1
ATOM 4865 N N . ARG B 1 262 ? 15.234 17.625 -8.945 1 94.88 262 ARG B N 1
ATOM 4866 C CA . ARG B 1 262 ? 14.477 18.094 -7.797 1 94.88 262 ARG B CA 1
ATOM 4867 C C . ARG B 1 262 ? 14.586 19.609 -7.652 1 94.88 262 ARG B C 1
ATOM 4869 O O . ARG B 1 262 ? 14.055 20.188 -6.707 1 94.88 262 ARG B O 1
ATOM 4876 N N . ASP B 1 263 ? 15.117 20.344 -8.703 1 96.75 263 ASP B N 1
ATOM 4877 C CA . ASP B 1 263 ? 15.344 21.781 -8.625 1 96.75 263 ASP B CA 1
ATOM 4878 C C . ASP B 1 263 ? 14.016 22.531 -8.539 1 96.75 263 ASP B C 1
ATOM 4880 O O . ASP B 1 263 ? 13.953 23.625 -7.957 1 96.75 263 ASP B O 1
ATOM 4884 N N . TYR B 1 264 ? 12.969 21.969 -9.133 1 97.5 264 TYR B N 1
ATOM 4885 C CA . TYR B 1 264 ? 11.672 22.641 -9.125 1 97.5 264 TYR B CA 1
ATOM 4886 C C . TYR B 1 264 ? 11.133 22.781 -7.707 1 97.5 264 TYR B C 1
ATOM 4888 O O . TYR B 1 264 ? 10.289 23.641 -7.441 1 97.5 264 TYR B O 1
ATOM 4896 N N . VAL B 1 265 ? 11.617 21.969 -6.773 1 98.31 265 VAL B N 1
ATOM 4897 C CA . VAL B 1 265 ? 11.172 21.984 -5.383 1 98.31 265 VAL B CA 1
ATOM 4898 C C . VAL B 1 265 ? 11.43 23.359 -4.781 1 98.31 265 VAL B C 1
ATOM 4900 O O . VAL B 1 265 ? 10.617 23.875 -4.012 1 98.31 265 VAL B O 1
ATOM 4903 N N . GLU B 1 266 ? 12.547 23.953 -5.121 1 97.69 266 GLU B N 1
ATOM 4904 C CA . GLU B 1 266 ? 12.891 25.281 -4.625 1 97.69 266 GLU B CA 1
ATOM 4905 C C . GLU B 1 266 ? 11.867 26.312 -5.07 1 97.69 266 GLU B C 1
ATOM 4907 O O . GLU B 1 266 ? 11.562 27.25 -4.332 1 97.69 266 GLU B O 1
ATOM 4912 N N . LYS B 1 267 ? 11.406 26.156 -6.297 1 97.81 267 LYS B N 1
ATOM 4913 C CA . LYS B 1 267 ? 10.383 27.062 -6.809 1 97.81 267 LYS B CA 1
ATOM 4914 C C . LYS B 1 267 ? 9.07 26.891 -6.051 1 97.81 267 LYS B C 1
ATOM 4916 O O . LYS B 1 267 ? 8.359 27.875 -5.809 1 97.81 267 LYS B O 1
ATOM 4921 N N . VAL B 1 268 ? 8.734 25.672 -5.746 1 98.5 268 VAL B N 1
ATOM 4922 C CA . VAL B 1 268 ? 7.527 25.375 -4.969 1 98.5 268 VAL B CA 1
ATOM 4923 C C . VAL B 1 268 ? 7.637 26.031 -3.592 1 98.5 268 VAL B C 1
ATOM 4925 O O . VAL B 1 268 ? 6.711 26.703 -3.145 1 98.5 268 VAL B O 1
ATOM 4928 N N . ILE B 1 269 ? 8.789 25.859 -2.967 1 98.56 269 ILE B N 1
ATOM 4929 C CA . ILE B 1 269 ? 9.031 26.406 -1.633 1 98.56 269 ILE B CA 1
ATOM 4930 C C . ILE B 1 269 ? 8.953 27.922 -1.669 1 98.56 269 ILE B C 1
ATOM 4932 O O . ILE B 1 269 ? 8.336 28.547 -0.798 1 98.56 269 ILE B O 1
ATOM 4936 N N . ALA B 1 270 ? 9.547 28.5 -2.658 1 98.38 270 ALA B N 1
ATOM 4937 C CA . ALA B 1 270 ? 9.547 29.953 -2.793 1 98.38 270 ALA B CA 1
ATOM 4938 C C . ALA B 1 270 ? 8.125 30.484 -2.951 1 98.38 270 ALA B C 1
ATOM 4940 O O . ALA B 1 270 ? 7.754 31.484 -2.328 1 98.38 270 ALA B O 1
ATOM 4941 N N . HIS B 1 271 ? 7.348 29.812 -3.822 1 98.75 271 HIS B N 1
ATOM 4942 C CA . HIS B 1 271 ? 5.957 30.219 -4.012 1 98.75 271 HIS B CA 1
ATOM 4943 C C . HIS B 1 271 ? 5.168 30.109 -2.713 1 98.75 271 HIS B C 1
ATOM 4945 O O . HIS B 1 271 ? 4.465 31.047 -2.33 1 98.75 271 HIS B O 1
ATOM 4951 N N . VAL B 1 272 ? 5.305 29 -2.055 1 98.75 272 VAL B N 1
ATOM 4952 C CA . VAL B 1 272 ? 4.555 28.734 -0.831 1 98.75 272 VAL B CA 1
ATOM 4953 C C . VAL B 1 272 ? 4.914 29.766 0.231 1 98.75 272 VAL B C 1
ATOM 4955 O O . VAL B 1 272 ? 4.031 30.328 0.88 1 98.75 272 VAL B O 1
ATOM 4958 N N . ASN B 1 273 ? 6.18 30.047 0.379 1 98.12 273 ASN B N 1
ATOM 4959 C CA . ASN B 1 273 ? 6.617 31.016 1.385 1 98.12 273 ASN B CA 1
ATOM 4960 C C . ASN B 1 273 ? 6.129 32.438 1.065 1 98.12 273 ASN B C 1
ATOM 4962 O O . ASN B 1 273 ? 5.695 33.156 1.96 1 98.12 273 ASN B O 1
ATOM 4966 N N . SER B 1 274 ? 6.195 32.75 -0.191 1 98.56 274 SER B N 1
ATOM 4967 C CA . SER B 1 274 ? 5.711 34.062 -0.609 1 98.56 274 SER B CA 1
ATOM 4968 C C . SER B 1 274 ? 4.219 34.219 -0.344 1 98.56 274 SER B C 1
ATOM 4970 O O . SER B 1 274 ? 3.771 35.25 0.17 1 98.56 274 SER B O 1
ATOM 4972 N N . GLU B 1 275 ? 3.477 33.219 -0.717 1 98.81 275 GLU B N 1
ATOM 4973 C CA . GLU B 1 275 ? 2.029 33.281 -0.537 1 98.81 275 GLU B CA 1
ATOM 4974 C C . GLU B 1 275 ? 1.653 33.188 0.939 1 98.81 275 GLU B C 1
ATOM 4976 O O . GLU B 1 275 ? 0.666 33.781 1.371 1 98.81 275 GLU B O 1
ATOM 4981 N N . LYS B 1 276 ? 2.383 32.438 1.755 1 98.56 276 LYS B N 1
ATOM 4982 C CA . LYS B 1 276 ? 2.152 32.438 3.197 1 98.56 276 LYS B CA 1
ATOM 4983 C C . LYS B 1 276 ? 2.25 33.844 3.785 1 98.56 276 LYS B C 1
ATOM 4985 O O . LYS B 1 276 ? 1.395 34.25 4.574 1 98.56 276 LYS B O 1
ATOM 4990 N N . ASP B 1 277 ? 3.277 34.5 3.365 1 98.44 277 ASP B N 1
ATOM 4991 C CA . ASP B 1 277 ? 3.486 35.875 3.854 1 98.44 277 ASP B CA 1
ATOM 4992 C C . ASP B 1 277 ? 2.334 36.781 3.443 1 98.44 277 ASP B C 1
ATOM 4994 O O . ASP B 1 277 ? 1.808 37.531 4.266 1 98.44 277 ASP B O 1
ATOM 4998 N N . ARG B 1 278 ? 1.986 36.688 2.199 1 98.69 278 ARG B N 1
ATOM 4999 C CA . ARG B 1 278 ? 0.911 37.5 1.674 1 98.69 278 ARG B CA 1
ATOM 5000 C C . ARG B 1 278 ? -0.407 37.219 2.381 1 98.69 278 ARG B C 1
ATOM 5002 O O . ARG B 1 278 ? -1.111 38.125 2.801 1 98.69 278 ARG B O 1
ATOM 5009 N N . MET B 1 279 ? -0.747 35.969 2.492 1 98.81 279 MET B N 1
ATOM 5010 C CA . MET B 1 279 ? -1.996 35.562 3.129 1 98.81 279 MET B CA 1
ATOM 5011 C C . MET B 1 279 ? -2.01 35.969 4.602 1 98.81 279 MET B C 1
ATOM 5013 O O . MET B 1 279 ? -3.035 36.406 5.121 1 98.81 279 MET B O 1
ATOM 5017 N N . THR B 1 280 ? -0.874 35.719 5.293 1 98.75 280 THR B N 1
ATOM 5018 C CA . THR B 1 280 ? -0.774 36.094 6.699 1 98.75 280 THR B CA 1
ATOM 5019 C C . THR B 1 280 ? -1.091 37.594 6.895 1 98.75 280 THR B C 1
ATOM 5021 O O . THR B 1 280 ? -1.903 37.938 7.75 1 98.75 280 THR B O 1
ATOM 5024 N N . LYS B 1 281 ? -0.511 38.406 6.09 1 98.44 281 LYS B N 1
ATOM 5025 C CA . LYS B 1 281 ? -0.733 39.844 6.18 1 98.44 281 LYS B CA 1
ATOM 5026 C C . LYS B 1 281 ? -2.207 40.188 5.973 1 98.44 281 LYS B C 1
ATOM 5028 O O . LYS B 1 281 ? -2.793 40.906 6.758 1 98.44 281 LYS B O 1
ATOM 5033 N N . ARG B 1 282 ? -2.783 39.625 4.949 1 98.31 282 ARG B N 1
ATOM 5034 C CA . ARG B 1 282 ? -4.172 39.938 4.609 1 98.31 282 ARG B CA 1
ATOM 5035 C C . ARG B 1 282 ? -5.117 39.438 5.707 1 98.31 282 ARG B C 1
ATOM 5037 O O . ARG B 1 282 ? -6.086 40.125 6.043 1 98.31 282 ARG B O 1
ATOM 5044 N N . LEU B 1 283 ? -4.898 38.281 6.215 1 98.44 283 LEU B N 1
ATOM 5045 C CA . LEU B 1 283 ? -5.762 37.688 7.238 1 98.44 283 LEU B CA 1
ATOM 5046 C C . LEU B 1 283 ? -5.648 38.469 8.547 1 98.44 283 LEU B C 1
ATOM 5048 O O . LEU B 1 283 ? -6.645 38.656 9.25 1 98.44 283 LEU B O 1
ATOM 5052 N N . GLU B 1 284 ? -4.438 38.906 8.883 1 97.81 284 GLU B N 1
ATOM 5053 C CA . GLU B 1 284 ? -4.238 39.688 10.086 1 97.81 284 GLU B CA 1
ATOM 5054 C C . GLU B 1 284 ? -4.918 41.062 9.969 1 97.81 284 GLU B C 1
ATOM 5056 O O . GLU B 1 284 ? -5.414 41.594 10.961 1 97.81 284 GLU B O 1
ATOM 5061 N N . GLU B 1 285 ? -4.926 41.594 8.766 1 96.81 285 GLU B N 1
ATOM 5062 C CA . GLU B 1 285 ? -5.641 42.844 8.516 1 96.81 285 GLU B CA 1
ATOM 5063 C C . GLU B 1 285 ? -7.137 42.688 8.781 1 96.81 285 GLU B C 1
ATOM 5065 O O . GLU B 1 285 ? -7.82 43.656 9.117 1 96.81 285 GLU B O 1
ATOM 5070 N N . LEU B 1 286 ? -7.637 41.469 8.625 1 95.38 286 LEU B N 1
ATOM 5071 C CA . LEU B 1 286 ? -9.039 41.188 8.883 1 95.38 286 LEU B CA 1
ATOM 5072 C C . LEU B 1 286 ? -9.281 40.938 10.367 1 95.38 286 LEU B C 1
ATOM 5074 O O . LEU B 1 286 ? -10.406 40.656 10.781 1 95.38 286 LEU B O 1
ATOM 5078 N N . GLY B 1 287 ? -8.211 40.969 11.188 1 95.19 287 GLY B N 1
ATOM 5079 C CA . GLY B 1 287 ? -8.32 40.812 12.625 1 95.19 287 GLY B CA 1
ATOM 5080 C C . GLY B 1 287 ? -8.219 39.344 13.055 1 95.19 287 GLY B C 1
ATOM 5081 O O . GLY B 1 287 ? -8.516 39 14.211 1 95.19 287 GLY B O 1
ATOM 5082 N N . LEU B 1 288 ? -7.855 38.469 12.188 1 97.44 288 LEU B N 1
ATOM 5083 C CA . LEU B 1 288 ? -7.727 37.062 12.508 1 97.44 288 LEU B CA 1
ATOM 5084 C C . LEU B 1 288 ? -6.336 36.75 13.047 1 97.44 288 LEU B C 1
ATOM 5086 O O . LEU B 1 288 ? -5.379 37.469 12.766 1 97.44 288 LEU B O 1
ATOM 5090 N N . ARG B 1 289 ? -6.23 35.75 13.867 1 97.94 289 ARG B N 1
ATOM 5091 C CA . ARG B 1 289 ? -4.934 35.312 14.367 1 97.94 289 ARG B CA 1
ATOM 5092 C C . ARG B 1 289 ? -4.34 34.219 13.461 1 97.94 289 ARG B C 1
ATOM 5094 O O . ARG B 1 289 ? -4.918 33.156 13.297 1 97.94 289 ARG B O 1
ATOM 5101 N N . VAL B 1 290 ? -3.258 34.531 12.922 1 98.62 290 VAL B N 1
ATOM 5102 C CA . VAL B 1 290 ? -2.549 33.594 12.047 1 98.62 290 VAL B CA 1
ATOM 5103 C C . VAL B 1 290 ? -1.289 33.094 12.75 1 98.62 290 VAL B C 1
ATOM 5105 O O . VAL B 1 290 ? -0.524 33.875 13.312 1 98.62 290 VAL B O 1
ATOM 5108 N N . TYR B 1 291 ? -1.076 31.812 12.766 1 98.75 291 TYR B N 1
ATOM 5109 C CA . TYR B 1 291 ? 0.073 31.219 13.438 1 98.75 291 TYR B CA 1
ATOM 5110 C C . TYR B 1 291 ? 1.256 31.094 12.484 1 98.75 291 TYR B C 1
ATOM 5112 O O . TYR B 1 291 ? 1.073 30.938 11.273 1 98.75 291 TYR B O 1
ATOM 5120 N N . GLU B 1 292 ? 2.453 31.234 13.039 1 98.06 292 GLU B N 1
ATOM 5121 C CA . GLU B 1 292 ? 3.66 30.984 12.258 1 98.06 292 GLU B CA 1
ATOM 5122 C C . GLU B 1 292 ? 3.67 29.562 11.695 1 98.06 292 GLU B C 1
ATOM 5124 O O . GLU B 1 292 ? 3.268 28.625 12.375 1 98.06 292 GLU B O 1
ATOM 5129 N N . SER B 1 293 ? 4.113 29.5 10.453 1 98.5 293 SER B N 1
ATOM 5130 C CA . SER B 1 293 ? 4.059 28.172 9.844 1 98.5 293 SER B CA 1
ATOM 5131 C C . SER B 1 293 ? 5.355 27.859 9.109 1 98.5 293 SER B C 1
ATOM 5133 O O . SER B 1 293 ? 5.828 28.656 8.297 1 98.5 293 SER B O 1
ATOM 5135 N N . TYR B 1 294 ? 5.883 26.719 9.398 1 98.19 294 TYR B N 1
ATOM 5136 C CA . TYR B 1 294 ? 7.043 26.188 8.703 1 98.19 294 TYR B CA 1
ATOM 5137 C C . TYR B 1 294 ? 6.641 25.062 7.758 1 98.19 294 TYR B C 1
ATOM 5139 O O . TYR B 1 294 ? 7.406 24.109 7.535 1 98.19 294 TYR B O 1
ATOM 5147 N N . THR B 1 295 ? 5.449 25.047 7.285 1 98.62 295 THR B N 1
ATOM 5148 C CA . THR B 1 295 ? 4.855 24.047 6.402 1 98.62 295 THR B CA 1
ATOM 5149 C C . THR B 1 295 ? 4.238 24.703 5.176 1 98.62 295 THR B C 1
ATOM 5151 O O . THR B 1 295 ? 4.539 25.859 4.863 1 98.62 295 THR B O 1
ATOM 5154 N N . ASN B 1 296 ? 3.408 23.969 4.41 1 98.88 296 ASN B N 1
ATOM 5155 C CA . ASN B 1 296 ? 2.746 24.531 3.24 1 98.88 296 ASN B CA 1
ATOM 5156 C C . ASN B 1 296 ? 1.301 24.922 3.547 1 98.88 296 ASN B C 1
ATOM 5158 O O . ASN B 1 296 ? 0.445 24.891 2.662 1 98.88 296 ASN B O 1
ATOM 5162 N N . PHE B 1 297 ? 1.028 25.188 4.805 1 98.88 297 PHE B N 1
ATOM 5163 C CA . PHE B 1 297 ? -0.311 25.594 5.219 1 98.88 297 PHE B CA 1
ATOM 5164 C C . PHE B 1 297 ? -0.244 26.625 6.336 1 98.88 297 PHE B C 1
ATOM 5166 O O . PHE B 1 297 ? 0.829 26.891 6.883 1 98.88 297 PHE B O 1
ATOM 5173 N N . LEU B 1 298 ? -1.38 27.25 6.633 1 98.88 298 LEU B N 1
ATOM 5174 C CA . LEU B 1 298 ? -1.534 28.172 7.754 1 98.88 298 LEU B CA 1
ATOM 5175 C C . LEU B 1 298 ? -2.615 27.672 8.711 1 98.88 298 LEU B C 1
ATOM 5177 O O . LEU B 1 298 ? -3.662 27.188 8.281 1 98.88 298 LEU B O 1
ATOM 5181 N N . LEU B 1 299 ? -2.305 27.703 9.977 1 98.88 299 LEU B N 1
ATOM 5182 C CA . LEU B 1 299 ? -3.336 27.609 11 1 98.88 299 LEU B CA 1
ATOM 5183 C C . LEU B 1 299 ? -3.885 28.984 11.344 1 98.88 299 LEU B C 1
ATOM 5185 O O . LEU B 1 299 ? -3.121 29.938 11.531 1 98.88 299 LEU B O 1
ATOM 5189 N N . VAL B 1 300 ? -5.223 29.125 11.383 1 98.75 300 VAL B N 1
ATOM 5190 C CA . VAL B 1 300 ? -5.867 30.422 11.633 1 98.75 300 VAL B CA 1
ATOM 5191 C C . VAL B 1 300 ? -6.949 30.25 12.695 1 98.75 300 VAL B C 1
ATOM 5193 O O . VAL B 1 300 ? -7.789 29.359 12.609 1 98.75 300 VAL B O 1
ATOM 5196 N N . LYS B 1 301 ? -6.887 31 13.703 1 98.19 301 LYS B N 1
ATOM 5197 C CA . LYS B 1 301 ? -7.996 31.156 14.641 1 98.19 301 LYS B CA 1
ATOM 5198 C C . LYS B 1 301 ? -8.891 32.312 14.234 1 98.19 301 LYS B C 1
ATOM 5200 O O . LYS B 1 301 ? -8.484 33.469 14.312 1 98.19 301 LYS B O 1
ATOM 5205 N N . THR B 1 302 ? -10.102 32.062 13.914 1 97 302 THR B N 1
ATOM 5206 C CA . THR B 1 302 ? -10.945 33.062 13.258 1 97 302 THR B CA 1
ATOM 5207 C C . THR B 1 302 ? -11.859 33.75 14.266 1 97 302 THR B C 1
ATOM 5209 O O . THR B 1 302 ? -12.383 34.844 13.992 1 97 302 THR B O 1
ATOM 5212 N N . GLY B 1 303 ? -12.141 33.094 15.391 1 95.06 303 GLY B N 1
ATOM 5213 C CA . GLY B 1 303 ? -13.109 33.625 16.344 1 95.06 303 GLY B CA 1
ATOM 5214 C C . GLY B 1 303 ? -14.547 33.312 15.945 1 95.06 303 GLY B C 1
ATOM 5215 O O . GLY B 1 303 ? -15.477 33.625 16.688 1 95.06 303 GLY B O 1
ATOM 5216 N N . VAL B 1 304 ? -14.734 32.719 14.836 1 95.81 304 VAL B N 1
ATOM 5217 C CA . VAL B 1 304 ? -16.062 32.375 14.344 1 95.81 304 VAL B CA 1
ATOM 5218 C C . VAL B 1 304 ? -16.234 30.859 14.391 1 95.81 304 VAL B C 1
ATOM 5220 O O . VAL B 1 304 ? -15.648 30.125 13.594 1 95.81 304 VAL B O 1
ATOM 5223 N N . PRO B 1 305 ? -17.094 30.422 15.289 1 95.06 305 PRO B N 1
ATOM 5224 C CA . PRO B 1 305 ? -17.312 28.984 15.398 1 95.06 305 PRO B CA 1
ATOM 5225 C C . PRO B 1 305 ? -17.797 28.359 14.094 1 95.06 305 PRO B C 1
ATOM 5227 O O . PRO B 1 305 ? -18.625 28.953 13.398 1 95.06 305 PRO B O 1
ATOM 5230 N N . ASP B 1 306 ? -17.266 27.188 13.727 1 95.62 306 ASP B N 1
ATOM 5231 C CA . ASP B 1 306 ? -17.656 26.375 12.578 1 95.62 306 ASP B CA 1
ATOM 5232 C C . ASP B 1 306 ? -17.516 27.156 11.273 1 95.62 306 ASP B C 1
ATOM 5234 O O . ASP B 1 306 ? -18.344 27.016 10.375 1 95.62 306 ASP B O 1
ATOM 5238 N N . ILE B 1 307 ? -16.531 28.047 11.219 1 96.56 307 ILE B N 1
ATOM 5239 C CA . ILE B 1 307 ? -16.312 28.922 10.07 1 96.56 307 ILE B CA 1
ATOM 5240 C C . ILE B 1 307 ? -16.094 28.094 8.812 1 96.56 307 ILE B C 1
ATOM 5242 O O . ILE B 1 307 ? -16.406 28.531 7.703 1 96.56 307 ILE B O 1
ATOM 5246 N N . HIS B 1 308 ? -15.516 26.859 8.914 1 96.88 308 HIS B N 1
ATOM 5247 C CA . HIS B 1 308 ? -15.242 26.016 7.762 1 96.88 308 HIS B CA 1
ATOM 5248 C C . HIS B 1 308 ? -16.516 25.719 6.973 1 96.88 308 HIS B C 1
ATOM 5250 O O . HIS B 1 308 ? -16.484 25.594 5.746 1 96.88 308 HIS B O 1
ATOM 5256 N N . GLU B 1 309 ? -17.672 25.625 7.641 1 96.94 309 GLU B N 1
ATOM 5257 C CA . GLU B 1 309 ? -18.953 25.422 6.973 1 96.94 309 GLU B CA 1
ATOM 5258 C C . GLU B 1 309 ? -19.344 26.641 6.141 1 96.94 309 GLU B C 1
ATOM 5260 O O . GLU B 1 309 ? -19.875 26.5 5.035 1 96.94 309 GLU B O 1
ATOM 5265 N N . LEU B 1 310 ? -19.125 27.797 6.703 1 96.19 310 LEU B N 1
ATOM 5266 C CA . LEU B 1 310 ? -19.422 29.031 5.992 1 96.19 310 LEU B CA 1
ATOM 5267 C C . LEU B 1 310 ? -18.547 29.172 4.758 1 96.19 310 LEU B C 1
ATOM 5269 O O . LEU B 1 310 ? -19.016 29.594 3.695 1 96.19 310 LEU B O 1
ATOM 5273 N N . LEU B 1 311 ? -17.281 28.875 4.914 1 97.94 311 LEU B N 1
ATOM 5274 C CA . LEU B 1 311 ? -16.344 28.938 3.797 1 97.94 311 LEU B CA 1
ATOM 5275 C C . LEU B 1 311 ? -16.781 28 2.676 1 97.94 311 LEU B C 1
ATOM 5277 O O . LEU B 1 311 ? -16.672 28.344 1.496 1 97.94 311 LEU B O 1
ATOM 5281 N N . ALA B 1 312 ? -17.25 26.812 3.088 1 96.56 312 ALA B N 1
ATOM 5282 C CA . ALA B 1 312 ? -17.719 25.844 2.1 1 96.56 312 ALA B CA 1
ATOM 5283 C C . ALA B 1 312 ? -18.875 26.422 1.287 1 96.56 312 ALA B C 1
ATOM 5285 O O . ALA B 1 312 ? -18.984 26.172 0.083 1 96.56 312 ALA B O 1
ATOM 5286 N N . LYS B 1 313 ? -19.75 27.156 1.906 1 95.31 313 LYS B N 1
ATOM 5287 C CA . LYS B 1 313 ? -20.875 27.812 1.232 1 95.31 313 LYS B CA 1
ATOM 5288 C C . LYS B 1 313 ? -20.391 28.844 0.223 1 95.31 313 LYS B C 1
ATOM 5290 O O . LYS B 1 313 ? -21.078 29.141 -0.75 1 95.31 313 LYS B O 1
ATOM 5295 N N . HIS B 1 314 ? -19.25 29.344 0.533 1 95.81 314 HIS B N 1
ATOM 5296 C CA . HIS B 1 314 ? -18.672 30.328 -0.375 1 95.81 314 HIS B CA 1
ATOM 5297 C C . HIS B 1 314 ? -17.719 29.656 -1.373 1 95.81 314 HIS B C 1
ATOM 5299 O O . HIS B 1 314 ? -16.922 30.344 -2.02 1 95.81 314 HIS B O 1
ATOM 5305 N N . GLY B 1 315 ? -17.672 28.328 -1.394 1 96.81 315 GLY B N 1
ATOM 5306 C CA . GLY B 1 315 ? -16.984 27.594 -2.443 1 96.81 315 GLY B CA 1
ATOM 5307 C C . GLY B 1 315 ? -15.539 27.266 -2.102 1 96.81 315 GLY B C 1
ATOM 5308 O O . GLY B 1 315 ? -14.734 26.984 -2.99 1 96.81 315 GLY B O 1
ATOM 5309 N N . VAL B 1 316 ? -15.172 27.391 -0.854 1 98.5 316 VAL B N 1
ATOM 5310 C CA . VAL B 1 316 ? -13.805 27.094 -0.433 1 98.5 316 VAL B CA 1
ATOM 5311 C C . VAL B 1 316 ? -13.836 26.062 0.703 1 98.5 316 VAL B C 1
ATOM 5313 O O . VAL B 1 316 ? -14.508 26.281 1.719 1 98.5 316 VAL B O 1
ATOM 5316 N N . VAL B 1 317 ? -13.125 24.953 0.532 1 98.31 317 VAL B N 1
ATOM 5317 C CA . VAL B 1 317 ? -13.07 23.906 1.544 1 98.31 317 VAL B CA 1
ATOM 5318 C C . VAL B 1 317 ? -11.711 23.922 2.238 1 98.31 317 VAL B C 1
ATOM 5320 O O . VAL B 1 317 ? -10.672 23.859 1.581 1 98.31 317 VAL B O 1
ATOM 5323 N N . VAL B 1 318 ? -11.688 24.125 3.518 1 98.44 318 VAL B N 1
ATOM 5324 C CA . VAL B 1 318 ? -10.5 24.094 4.367 1 98.44 318 VAL B CA 1
ATOM 5325 C C . VAL B 1 318 ? -10.695 23.078 5.484 1 98.44 318 VAL B C 1
ATOM 5327 O O . VAL B 1 318 ? -11.766 22.469 5.594 1 98.44 318 VAL B O 1
ATOM 5330 N N . LYS B 1 319 ? -9.711 22.844 6.234 1 97.81 319 LYS B N 1
ATOM 5331 C CA . LYS B 1 319 ? -9.781 21.844 7.289 1 97.81 319 LYS B CA 1
ATOM 5332 C C . LYS B 1 319 ? -10.062 22.484 8.648 1 97.81 319 LYS B C 1
ATOM 5334 O O . LYS B 1 319 ? -9.375 23.422 9.047 1 97.81 319 LYS B O 1
ATOM 5339 N N . GLN B 1 320 ? -11.109 21.984 9.312 1 97.62 320 GLN B N 1
ATOM 5340 C CA . GLN B 1 320 ? -11.32 22.375 10.703 1 97.62 320 GLN B CA 1
ATOM 5341 C C . GLN B 1 320 ? -10.406 21.578 11.641 1 97.62 320 GLN B C 1
ATOM 5343 O O . GLN B 1 320 ? -10.273 20.359 11.5 1 97.62 320 GLN B O 1
ATOM 5348 N N . ILE B 1 321 ? -9.734 22.234 12.508 1 97.31 321 ILE B N 1
ATOM 5349 C CA . ILE B 1 321 ? -8.977 21.547 13.547 1 97.31 321 ILE B CA 1
ATOM 5350 C C . ILE B 1 321 ? -9.773 21.531 14.844 1 97.31 321 ILE B C 1
ATOM 5352 O O . ILE B 1 321 ? -9.539 22.359 15.734 1 97.31 321 ILE B O 1
ATOM 5356 N N . LYS B 1 322 ? -10.57 20.516 14.945 1 94.06 322 LYS B N 1
ATOM 5357 C CA . LYS B 1 322 ? -11.57 20.453 16 1 94.06 322 LYS B CA 1
ATOM 5358 C C . LYS B 1 322 ? -10.922 20.312 17.375 1 94.06 322 LYS B C 1
ATOM 5360 O O . LYS B 1 322 ? -11.445 20.828 18.359 1 94.06 322 LYS B O 1
ATOM 5365 N N . SER B 1 323 ? -9.852 19.688 17.406 1 94 323 SER B N 1
ATOM 5366 C CA . SER B 1 323 ? -9.172 19.438 18.672 1 94 323 SER B CA 1
ATOM 5367 C C . SER B 1 323 ? -8.727 20.75 19.312 1 94 323 SER B C 1
ATOM 5369 O O . SER B 1 323 ? -8.492 20.797 20.531 1 94 323 SER B O 1
ATOM 5371 N N . LEU B 1 324 ? -8.586 21.781 18.547 1 96.5 324 LEU B N 1
ATOM 5372 C CA . LEU B 1 324 ? -8.211 23.094 19.094 1 96.5 324 LEU B CA 1
ATOM 5373 C C . LEU B 1 324 ? -9.445 23.938 19.344 1 96.5 324 LEU B C 1
ATOM 5375 O O . LEU B 1 324 ? -9.414 24.844 20.188 1 96.5 324 LEU B O 1
ATOM 5379 N N . GLY B 1 325 ? -10.438 23.703 18.625 1 96.06 325 GLY B N 1
ATOM 5380 C CA . GLY B 1 325 ? -11.672 24.469 18.688 1 96.06 325 GLY B CA 1
ATOM 5381 C C . GLY B 1 325 ? -12.352 24.625 17.344 1 96.06 325 GLY B C 1
ATOM 5382 O O . GLY B 1 325 ? -11.711 24.5 16.297 1 96.06 325 GLY B O 1
ATOM 5383 N N . SER B 1 326 ? -13.586 24.922 17.328 1 96.31 326 SER B N 1
ATOM 5384 C CA . SER B 1 326 ? -14.375 24.969 16.109 1 96.31 326 SER B CA 1
ATOM 5385 C C . SER B 1 326 ? -14.047 26.203 15.281 1 96.31 326 SER B C 1
ATOM 5387 O O . SER B 1 326 ? -14.445 26.312 14.117 1 96.31 326 SER B O 1
ATOM 5389 N N . ASP B 1 327 ? -13.336 27.156 15.914 1 97.31 327 ASP B N 1
ATOM 5390 C CA . ASP B 1 327 ? -12.984 28.391 15.195 1 97.31 327 ASP B CA 1
ATOM 5391 C C . ASP B 1 327 ? -11.562 28.312 14.656 1 97.31 327 ASP B C 1
ATOM 5393 O O . ASP B 1 327 ? -11.016 29.312 14.188 1 97.31 327 ASP B O 1
ATOM 5397 N N . TYR B 1 328 ? -10.867 27.141 14.742 1 98.25 328 TYR B N 1
ATOM 5398 C CA . TYR B 1 328 ? -9.555 26.922 14.164 1 98.25 328 TYR B CA 1
ATOM 5399 C C . TYR B 1 328 ? -9.664 26.219 12.812 1 98.25 328 TYR B C 1
ATOM 5401 O O . TYR B 1 328 ? -10.297 25.172 12.703 1 98.25 328 TYR B O 1
ATOM 5409 N N . ILE B 1 329 ? -9.031 26.828 11.812 1 98.62 329 ILE B N 1
ATOM 5410 C CA . ILE B 1 329 ? -8.969 26.188 10.5 1 98.62 329 ILE B CA 1
ATOM 5411 C C . ILE B 1 329 ? -7.516 26.125 10.031 1 98.62 329 ILE B C 1
ATOM 5413 O O . ILE B 1 329 ? -6.691 26.953 10.422 1 98.62 329 ILE B O 1
ATOM 5417 N N . ARG B 1 330 ? -7.207 25.109 9.352 1 98.75 330 ARG B N 1
ATOM 5418 C CA . ARG B 1 330 ? -5.961 24.984 8.609 1 98.75 330 ARG B CA 1
ATOM 5419 C C . ARG B 1 330 ? -6.199 25.141 7.109 1 98.75 330 ARG B C 1
ATOM 5421 O O . ARG B 1 330 ? -7.043 24.453 6.531 1 98.75 330 ARG B O 1
ATOM 5428 N N . VAL B 1 331 ? -5.488 26.047 6.504 1 98.88 331 VAL B N 1
ATOM 5429 C CA . VAL B 1 331 ? -5.688 26.328 5.086 1 98.88 331 VAL B CA 1
ATOM 5430 C C . VAL B 1 331 ? -4.395 26.078 4.32 1 98.88 331 VAL B C 1
ATOM 5432 O O . VAL B 1 331 ? -3.352 26.656 4.637 1 98.88 331 VAL B O 1
ATOM 5435 N N . THR B 1 332 ? -4.484 25.234 3.311 1 98.88 332 THR B N 1
ATOM 5436 C CA . THR B 1 332 ? -3.363 24.922 2.432 1 98.88 332 THR B CA 1
ATOM 5437 C C . THR B 1 332 ? -3.01 26.125 1.562 1 98.88 332 THR B C 1
ATOM 5439 O O . THR B 1 332 ? -3.898 26.844 1.082 1 98.88 332 THR B O 1
ATOM 5442 N N . ILE B 1 333 ? -1.721 26.359 1.371 1 98.88 333 ILE B N 1
ATOM 5443 C CA . ILE B 1 333 ? -1.315 27.391 0.417 1 98.88 333 ILE B CA 1
ATOM 5444 C C . ILE B 1 333 ? -1.504 26.875 -1.008 1 98.88 333 ILE B C 1
ATOM 5446 O O . ILE B 1 333 ? -0.854 25.906 -1.415 1 98.88 333 ILE B O 1
ATOM 5450 N N . GLY B 1 334 ? -2.451 27.453 -1.739 1 98.69 334 GLY B N 1
ATOM 5451 C CA . GLY B 1 334 ? -2.711 27.109 -3.127 1 98.69 334 GLY B CA 1
ATOM 5452 C C . GLY B 1 334 ? -2.064 28.062 -4.113 1 98.69 334 GLY B C 1
ATOM 5453 O O . GLY B 1 334 ? -1.039 28.672 -3.812 1 98.69 334 GLY B O 1
ATOM 5454 N N . THR B 1 335 ? -2.525 28.062 -5.316 1 98.44 335 THR B N 1
ATOM 5455 C CA . THR B 1 335 ? -2.131 29.078 -6.281 1 98.44 335 THR B CA 1
ATOM 5456 C C . THR B 1 335 ? -2.561 30.469 -5.809 1 98.44 335 THR B C 1
ATOM 5458 O O . THR B 1 335 ? -3.361 30.594 -4.879 1 98.44 335 THR B O 1
ATOM 5461 N N . ARG B 1 336 ? -1.959 31.484 -6.41 1 98.31 336 ARG B N 1
ATOM 5462 C CA . ARG B 1 336 ? -2.357 32.844 -6.055 1 98.31 336 ARG B CA 1
ATOM 5463 C C . ARG B 1 336 ? -3.863 33.031 -6.207 1 98.31 336 ARG B C 1
ATOM 5465 O O . ARG B 1 336 ? -4.508 33.625 -5.355 1 98.31 336 ARG B O 1
ATOM 5472 N N . GLU B 1 337 ? -4.422 32.469 -7.293 1 98.31 337 GLU B N 1
ATOM 5473 C CA . GLU B 1 337 ? -5.859 32.562 -7.547 1 98.31 337 GLU B CA 1
ATOM 5474 C C . GLU B 1 337 ? -6.664 31.844 -6.465 1 98.31 337 GLU B C 1
ATOM 5476 O O . GLU B 1 337 ? -7.664 32.375 -5.98 1 98.31 337 GLU B O 1
ATOM 5481 N N . GLU B 1 338 ? -6.27 30.656 -6.109 1 98.56 338 GLU B N 1
ATOM 5482 C CA . GLU B 1 338 ? -6.949 29.906 -5.059 1 98.56 338 GLU B CA 1
ATOM 5483 C C . GLU B 1 338 ? -6.867 30.625 -3.721 1 98.56 338 GLU B C 1
ATOM 5485 O O . GLU B 1 338 ? -7.848 30.672 -2.973 1 98.56 338 GLU B O 1
ATOM 5490 N N . ASN B 1 339 ? -5.707 31.172 -3.457 1 98.81 339 ASN B N 1
ATOM 5491 C CA . ASN B 1 339 ? -5.52 31.922 -2.223 1 98.81 339 ASN B CA 1
ATOM 5492 C C . ASN B 1 339 ? -6.41 33.156 -2.184 1 98.81 339 ASN B C 1
ATOM 5494 O O . ASN B 1 339 ? -6.965 33.5 -1.137 1 98.81 339 ASN B O 1
ATOM 5498 N N . ASP B 1 340 ? -6.543 33.844 -3.32 1 98.62 340 ASP B N 1
ATOM 5499 C CA . ASP B 1 340 ? -7.418 35 -3.404 1 98.62 340 ASP B CA 1
ATOM 5500 C C . ASP B 1 340 ? -8.875 34.625 -3.143 1 98.62 340 ASP B C 1
ATOM 5502 O O . ASP B 1 340 ? -9.602 35.344 -2.475 1 98.62 340 ASP B O 1
ATOM 5506 N N . LYS B 1 341 ? -9.266 33.5 -3.707 1 98.44 341 LYS B N 1
ATOM 5507 C CA . LYS B 1 341 ? -10.617 33 -3.467 1 98.44 341 LYS B CA 1
ATOM 5508 C C . LYS B 1 341 ? -10.852 32.719 -1.982 1 98.44 341 LYS B C 1
ATOM 5510 O O . LYS B 1 341 ? -11.922 33.031 -1.453 1 98.44 341 LYS B O 1
ATOM 5515 N N . PHE B 1 342 ? -9.914 32.156 -1.357 1 98.75 342 PHE B N 1
ATOM 5516 C CA . PHE B 1 342 ? -10.016 31.906 0.073 1 98.75 342 PHE B CA 1
ATOM 5517 C C . PHE B 1 342 ? -10.141 33.219 0.853 1 98.75 342 PHE B C 1
ATOM 5519 O O . PHE B 1 342 ? -11.008 33.344 1.719 1 98.75 342 PHE B O 1
ATOM 5526 N N . ILE B 1 343 ? -9.234 34.188 0.557 1 98.38 343 ILE B N 1
ATOM 5527 C CA . ILE B 1 343 ? -9.227 35.469 1.252 1 98.38 343 ILE B CA 1
ATOM 5528 C C . ILE B 1 343 ? -10.578 36.156 1.091 1 98.38 343 ILE B C 1
ATOM 5530 O O . ILE B 1 343 ? -11.141 36.688 2.061 1 98.38 343 ILE B O 1
ATOM 5534 N N . HIS B 1 344 ? -11.102 36.125 -0.098 1 97.88 344 HIS B N 1
ATOM 5535 C CA . HIS B 1 344 ? -12.406 36.719 -0.354 1 97.88 344 HIS B CA 1
ATOM 5536 C C . HIS B 1 344 ? -13.5 36 0.442 1 97.88 344 HIS B C 1
ATOM 5538 O O . HIS B 1 344 ? -14.336 36.656 1.067 1 97.88 344 HIS B O 1
ATOM 5544 N N . ALA B 1 345 ? -13.477 34.688 0.4 1 98 345 ALA B N 1
ATOM 5545 C CA . ALA B 1 345 ? -14.477 33.875 1.096 1 98 345 ALA B CA 1
ATOM 5546 C C . ALA B 1 345 ? -14.438 34.156 2.6 1 98 345 ALA B C 1
ATOM 5548 O O . ALA B 1 345 ? -15.484 34.25 3.242 1 98 345 ALA B O 1
ATOM 5549 N N . ILE B 1 346 ? -13.266 34.219 3.166 1 97.69 346 ILE B N 1
ATOM 5550 C CA . ILE B 1 346 ? -13.156 34.344 4.613 1 97.69 346 ILE B CA 1
ATOM 5551 C C . ILE B 1 346 ? -13.562 35.781 5.02 1 97.69 346 ILE B C 1
ATOM 5553 O O . ILE B 1 346 ? -14.141 35.969 6.09 1 97.69 346 ILE B O 1
ATOM 5557 N N . GLU B 1 347 ? -13.281 36.75 4.203 1 96.19 347 GLU B N 1
ATOM 5558 C CA . GLU B 1 347 ? -13.758 38.094 4.441 1 96.19 347 GLU B CA 1
ATOM 5559 C C . GLU B 1 347 ? -15.281 38.156 4.512 1 96.19 347 GLU B C 1
ATOM 5561 O O . GLU B 1 347 ? -15.852 38.75 5.426 1 96.19 347 GLU B O 1
ATOM 5566 N N . GLN B 1 348 ? -15.875 37.5 3.566 1 95.5 348 GLN B N 1
ATOM 5567 C CA . GLN B 1 348 ? -17.328 37.438 3.525 1 95.5 348 GLN B CA 1
ATOM 5568 C C . GLN B 1 348 ? -17.891 36.688 4.723 1 95.5 348 GLN B C 1
ATOM 5570 O O . GLN B 1 348 ? -18.891 37.094 5.32 1 95.5 348 GLN B O 1
ATOM 5575 N N . ALA B 1 349 ? -17.266 35.594 5.012 1 94.56 349 ALA B N 1
ATOM 5576 C CA . ALA B 1 349 ? -17.734 34.75 6.105 1 94.56 349 ALA B CA 1
ATOM 5577 C C . ALA B 1 349 ? -17.656 35.469 7.441 1 94.56 349 ALA B C 1
ATOM 5579 O O . ALA B 1 349 ? -18.594 35.438 8.242 1 94.56 349 ALA B O 1
ATOM 5580 N N . VAL B 1 350 ? -16.578 36.156 7.715 1 92.94 350 VAL B N 1
ATOM 5581 C CA . VAL B 1 350 ? -16.375 36.906 8.961 1 92.94 350 VAL B CA 1
ATOM 5582 C C . VAL B 1 350 ? -17.344 38.062 9.039 1 92.94 350 VAL B C 1
ATOM 5584 O O . VAL B 1 350 ? -17.922 38.344 10.102 1 92.94 350 VAL B O 1
ATOM 5587 N N . ALA B 1 351 ? -17.578 38.688 7.977 1 91.19 351 ALA B N 1
ATOM 5588 C CA . ALA B 1 351 ? -18.484 39.812 7.93 1 91.19 351 ALA B CA 1
ATOM 5589 C C . ALA B 1 351 ? -19.922 39.375 8.219 1 91.19 351 ALA B C 1
ATOM 5591 O O . ALA B 1 351 ? -20.703 40.156 8.805 1 91.19 351 ALA B O 1
ATOM 5592 N N . SER B 1 352 ? -20.234 38.219 7.84 1 88.69 352 SER B N 1
ATOM 5593 C CA . SER B 1 352 ? -21.609 37.719 7.992 1 88.69 352 SER B CA 1
ATOM 5594 C C . SER B 1 352 ? -21.938 37.438 9.453 1 88.69 352 SER B C 1
ATOM 5596 O O . SER B 1 352 ? -23.094 37.406 9.844 1 88.69 352 SER B O 1
ATOM 5598 N N . VAL B 1 353 ? -21.016 37.156 10.258 1 85.44 353 VAL B N 1
ATOM 5599 C CA . VAL B 1 353 ? -21.266 36.844 11.664 1 85.44 353 VAL B CA 1
ATOM 5600 C C . VAL B 1 353 ? -21.109 38.125 12.508 1 85.44 353 VAL B C 1
ATOM 5602 O O . VAL B 1 353 ? -21.656 38.219 13.602 1 85.44 353 VAL B O 1
ATOM 5605 N N . THR B 1 354 ? -20.281 39.062 12.156 1 74.75 354 THR B N 1
ATOM 5606 C CA . THR B 1 354 ? -20.109 40.312 12.891 1 74.75 354 THR B CA 1
ATOM 5607 C C . THR B 1 354 ? -21.281 41.25 12.664 1 74.75 354 THR B C 1
ATOM 5609 O O . THR B 1 354 ? -21.562 42.125 13.492 1 74.75 354 THR B O 1
ATOM 5612 N N . ARG B 1 355 ? -22.109 40.906 11.664 1 63.88 355 ARG B N 1
ATOM 5613 C CA . ARG B 1 355 ? -23.312 41.719 11.484 1 63.88 355 ARG B CA 1
ATOM 5614 C C . ARG B 1 355 ? -24.469 41.156 12.289 1 63.88 355 ARG B C 1
ATOM 5616 O O . ARG B 1 355 ? -24.609 39.938 12.406 1 63.88 355 ARG B O 1
#

InterPro domains:
  IPR004839 Aminotransferase, class I/classII, large domain [PF00155] (28-346)
  IPR005861 Histidinol-phosphate aminotransferase family [TIGR01141] (25-348)
  IPR015421 Pyridoxal phosphate-dependent transferase, major domain [G3DSA:3.40.640.10] (38-261)
  IPR015422 Pyridoxal phosphate-dependent transferase, small domain [G3DSA:3.90.1150.10] (15-343)
  IPR015424 Pyridoxal phosphate-dependent transferase [SSF53383] (19-349)

Secondary structure (DSSP, 8-state):
--GGGGS-HHHHH--PPPPP---TTPEE-SS---SSPPPHHHHHHHHHHHTTTTSPPPHHHHHHHHHHHHHHHTS-GGGEEEESHHHHHHHHHHHHH--TT-EEEEEES--HHHHHHHHHTT-EEEEEEPEEETTEEE--HHHHHHHHTT-SEEEEESS-TTT------HHHHHHHHHH--SEEEEE-TTHHHHT---GGGGGT-TTEEEEEESSSTTS-GGGT-EEEEE-HHHHHHHHTTSPTT-S-HHHHHHHHHHHHTTTHHHHHHHHHHHHHHHHHHHHHHTT-EE---SSSEEEEE-SSTTHHHHHHHTTEE-EE-TTT-TTEEEEE---HHHHHHHHHHHHHHHHHHH-/--GGGGS-HHHHH--PPPPP---TTPEE-SS---SSPPPHHHHHHHHHHHTTTTSPPPHHHHHHHHHHHHHHHTS-GGGEEEESHHHHHHHHHHHHH--TT-EEEEEES--HHHHHHHHHTT-EEEEEEPEEETTEEE--HHHHHHHHTT-SEEEEESS-TTT------HHHHHHHHHH--SEEEEE-TTHHHHT---GGGGGT-TTEEEEEESSSTTS-GGGT-EEEEE-HHHHHHHHTTSPTT-S-HHHHHHHHHHHHTTTHHHHHHHHHHHHHHHHHHHHHHTT-EE---SSSEEEEE-SSTTHHHHHHHTTEE-EE-TTT-TTEEEEE---HHHHHHHHHHHHHHHHHHH-

Organism: Pyrolobus fumarii (strain DSM 11204 / 1A) (NCBI:txid694429)

Nearest PDB structures (foldseek):
  4r8d-assembly1_A  TM=9.009E-01  e=2.496E-29  Mycobacterium tuberculosis H37Rv
  3hdo-assembly1_B  TM=8.905E-01  e=8.077E-29  Geobacter metallireducens GS-15
  3cq5-assembly2_C  TM=8.919E-01  e=4.366E-29  unclassified
  3cq4-assembly1_B  TM=8.594E-01  e=8.289E-26  unclassified
  3cq4-assembly1_A  TM=8.587E-01  e=6.561E-25  unclassified

pLDDT: mean 96.29, std 4.5, range [63.47, 98.94]

Sequence (710 aa):
MSVREFAKDGFLDATPYPLPKRHPGITYLDLNECPFEPPAFVQEAVCKAARRGNRYPTLDDYYTVERLIADYAGLEPDYVVLTAGGDEALRAIFDVFVGPGDRVVLLEPGFAMTRFYTIVRGGVYQAVKLREEGRRFLLDENELLEVASGARMIVIENPHNPTGSLLANEELAIRLLDETDAIVVFDEAYYEFAGLSIARLTQRYDRLIVVRTLSKAFCLAGYRVGYILAHPTASELLRKALTPFNLSVVQLAAAQAALENRDYVEKVIAHVNSEKDRMTKRLEELGLRVYESYTNFLLVKTGVPDIHELLAKHGVVVKQIKSLGSDYIRVTIGTREENDKFIHAIEQAVASVTRMSVREFAKDGFLDATPYPLPKRHPGITYLDLNECPFEPPAFVQEAVCKAARRGNRYPTLDDYYTVERLIADYAGLEPDYVVLTAGGDEALRAIFDVFVGPGDRVVLLEPGFAMTRFYTIVRGGVYQAVKLREEGRRFLLDENELLEVASGARMIVIENPHNPTGSLLANEELAIRLLDETDAIVVFDEAYYEFAGLSIARLTQRYDRLIVVRTLSKAFCLAGYRVGYILAHPTASELLRKALTPFNLSVVQLAAAQAALENRDYVEKVIAHVNSEKDRMTKRLEELGLRVYESYTNFLLVKTGVPDIHELLAKHGVVVKQIKSLGSDYIRVTIGTREENDKFIHAIEQAVASVTR

Foldseek 3Di:
DDCVVVADPLVVPFDDDDDDDDDPLFAEFAPQFFQDAFDPLLVVLLVVLVVVQVDFDDPCLLQLLLCLVCVVLVHHSLQKDKALALLRVLLLLLVLQAAAAAEEEEEPPADVVNVSSQRSRNHHYDYQYWDDDAQATEGDLVVSLVSQARGAEYEEEACTPPSQHGHDALVSVVCSQVSHVYQYEYEDQFCLLQVGDNLVCLVVGQSYKYKYGCRHLLRCVVLRMIMIGHDSVVSVSSNVSADVSNHGSSSSSSSSSCSVPVVCSVVSSVQLVVQVVVLCVLLVVLVWRWHDHSGQKIKIQRVDAQLQVQLVVLRYHWAAPPSVHRRITIGGNHPPVSSVSSSVSSSVSSVVVVD/DDCVVVADPLVVPFDDDDDDDDDPLFQEFAPQFQQDAFDPLLVVLLVVLVVVQVDFDDPCLLQLLLCLVCVVLVHHSLQKDKALALLRVLLLLLVLFAAAAAEEEEEPPADVVNVSSCRSRNHHYDYQYWDDDAQATEGDLVVSLVSQARGAEYEEEACTPPSQHGHDALVSVVCSQVSHVYQYEYEDQFCLLQVGDNLVCLVVGQSYKYKYGCRHLLRCVVLRMIMIGHDSVVSVSSNVSADVSNHGSSSSSSSSSCSVPVVCSVVSSVQLVVQVVVLCVLLVVLVWRWHDHSGQKIKIQRVDAQLQVQLVVLRYHWAAPPSVHRRITIGGNHPPVSSVSSSVSSSVSSVVVVD

Solvent-accessible surface area (backbone atoms only — not comparable to full-atom values): 35309 Å² total; per-residue (Å²): 134,62,45,73,78,51,42,43,69,21,53,74,72,54,78,71,78,78,66,47,83,84,56,89,87,50,46,78,27,50,76,52,43,31,63,46,60,40,54,68,66,27,37,50,35,24,44,61,34,35,52,52,18,8,40,64,52,38,39,62,58,52,48,55,40,29,41,50,48,12,59,75,62,72,53,54,44,65,25,43,40,83,27,50,14,44,59,41,35,53,47,23,51,37,64,42,54,46,37,70,70,35,35,32,35,36,47,38,76,44,62,67,61,61,58,51,51,33,36,49,38,39,24,40,78,45,71,47,66,53,41,81,55,90,45,35,52,41,60,58,63,67,59,47,55,60,67,37,56,88,23,52,29,38,49,44,50,35,31,20,54,70,55,12,20,72,55,70,52,62,67,54,53,50,47,51,59,72,74,33,87,28,34,39,35,38,36,30,56,30,20,81,58,60,72,54,80,62,62,63,52,17,80,78,32,49,40,35,36,31,34,28,45,34,24,33,66,62,13,25,30,6,44,28,40,16,27,30,42,21,18,50,74,43,29,60,50,41,55,60,59,51,51,80,64,64,53,26,36,38,40,48,29,30,51,39,40,38,64,76,55,53,70,61,34,57,56,47,45,50,50,43,53,52,49,49,53,52,49,47,53,56,42,43,72,72,70,32,48,59,31,50,50,31,41,61,37,37,25,33,45,62,84,40,72,53,43,50,61,50,24,40,75,60,36,29,38,46,27,69,39,61,85,82,29,54,26,26,34,33,39,26,48,49,44,73,68,55,42,50,51,45,53,52,26,49,52,52,46,54,50,61,66,78,95,133,63,45,74,79,50,43,43,68,20,52,76,72,54,78,72,77,79,68,48,80,83,59,91,87,50,45,79,26,50,78,50,44,31,65,45,58,40,54,68,67,25,36,48,36,24,43,61,34,35,54,52,20,7,39,65,53,38,39,62,58,51,49,54,39,29,41,50,49,11,60,74,62,70,52,55,43,65,27,43,39,83,28,48,12,44,58,40,34,53,48,22,52,38,66,41,52,46,38,72,70,34,34,33,35,37,47,37,74,45,60,66,61,63,58,50,52,32,36,50,39,39,25,40,76,44,72,44,69,53,41,81,55,91,46,38,50,42,59,55,63,68,58,48,54,60,67,37,57,86,23,52,29,37,50,44,50,35,30,21,53,70,55,12,22,73,56,69,50,64,67,56,53,49,47,49,58,71,73,34,90,29,34,40,35,39,37,30,57,28,21,81,58,59,71,55,80,63,62,65,53,16,82,79,31,48,41,35,37,31,35,29,45,35,24,32,68,63,13,24,31,5,44,28,41,15,26,32,42,21,17,50,75,44,30,58,49,41,55,60,59,50,52,80,65,64,53,26,37,38,42,46,30,29,51,38,40,39,65,76,55,52,69,61,33,57,56,46,46,50,51,41,53,51,48,50,53,52,49,46,53,55,43,42,73,73,70,33,48,60,32,49,50,31,40,63,38,37,25,34,45,62,83,39,72,53,41,48,61,50,22,41,75,61,35,28,39,47,29,68,40,62,87,81,30,54,26,25,34,32,38,27,49,50,44,73,68,54,43,50,52,44,54,53,28,49,53,52,45,54,51,61,66,79,95